Protein AF-0000000068851730 (afdb_homodimer)

Organism: Emiliania huxleyi (strain CCMP1516) (NCBI:txid280463)

Nearest PDB structures (foldseek):
  5zle-assembly1_A  TM=8.260E-01  e=6.504E-06  Homo sapiens
  4o79-assembly1_A  TM=7.951E-01  e=2.850E-05  Arabidopsis thaliana
  5zle-assembly1_A  TM=8.161E-01  e=7.538E-06  Homo sapiens
  4o79-assembly1_A  TM=8.216E-01  e=3.170E-05  Arabidopsis thaliana

Structure (mmCIF, N/CA/C/O backbone):
data_AF-0000000068851730-model_v1
#
loop_
_entity.id
_entity.type
_entity.pdbx_description
1 polymer 'Cytochrome b561 domain-containing protein'
#
loop_
_atom_site.group_PDB
_atom_site.id
_atom_site.type_symbol
_atom_site.label_atom_id
_atom_site.label_alt_id
_atom_site.label_comp_id
_atom_site.label_asym_id
_atom_site.label_entity_id
_atom_site.label_seq_id
_atom_site.pdbx_PDB_ins_code
_atom_site.Cartn_x
_atom_site.Cartn_y
_atom_site.Cartn_z
_atom_site.occupancy
_atom_site.B_iso_or_equiv
_atom_site.auth_seq_id
_atom_site.auth_comp_id
_atom_site.auth_asym_id
_atom_site.auth_atom_id
_atom_site.pdbx_PDB_model_num
ATOM 1 N N . MET A 1 1 ? -56.844 108.812 31.797 1 24.2 1 MET A N 1
ATOM 2 C CA . MET A 1 1 ? -55.438 108.562 31.516 1 24.2 1 MET A CA 1
ATOM 3 C C . MET A 1 1 ? -55.156 107.062 31.406 1 24.2 1 MET A C 1
ATOM 5 O O . MET A 1 1 ? -55.219 106.375 32.406 1 24.2 1 MET A O 1
ATOM 9 N N . LEU A 1 2 ? -55.375 106.375 30.266 1 23.91 2 LEU A N 1
ATOM 10 C CA . LEU A 1 2 ? -55.75 105.125 29.641 1 23.91 2 LEU A CA 1
ATOM 11 C C . LEU A 1 2 ? -54.562 104.188 29.562 1 23.91 2 LEU A C 1
ATOM 13 O O . LEU A 1 2 ? -54.562 103.188 28.812 1 23.91 2 LEU A O 1
ATOM 17 N N . GLN A 1 3 ? -53.75 104 30.547 1 25.33 3 GLN A N 1
ATOM 18 C CA . GLN A 1 3 ? -52.375 103.562 30.344 1 25.33 3 GLN A CA 1
ATOM 19 C C . GLN A 1 3 ? -52.375 102.062 29.938 1 25.33 3 GLN A C 1
ATOM 21 O O . GLN A 1 3 ? -52.906 101.188 30.641 1 25.33 3 GLN A O 1
ATOM 26 N N . ASP A 1 4 ? -52.062 101.688 28.641 1 25.53 4 ASP A N 1
ATOM 27 C CA . ASP A 1 4 ? -52.25 100.562 27.703 1 25.53 4 ASP A CA 1
ATOM 28 C C . ASP A 1 4 ? -51.281 99.438 27.984 1 25.53 4 ASP A C 1
ATOM 30 O O . ASP A 1 4 ? -50.062 99.625 27.859 1 25.53 4 ASP A O 1
ATOM 34 N N . SER A 1 5 ? -51.344 98.688 29.094 1 30.69 5 SER A N 1
ATOM 35 C CA . SER A 1 5 ? -50.438 97.688 29.641 1 30.69 5 SER A CA 1
ATOM 36 C C . SER A 1 5 ? -50.25 96.5 28.672 1 30.69 5 SER A C 1
ATOM 38 O O . SER A 1 5 ? -51.156 95.75 28.469 1 30.69 5 SER A O 1
ATOM 40 N N . SER A 1 6 ? -49.406 96.625 27.578 1 27.41 6 SER A N 1
ATOM 41 C CA . SER A 1 6 ? -49.219 95.875 26.359 1 27.41 6 SER A CA 1
ATOM 42 C C . SER A 1 6 ? -48.75 94.5 26.656 1 27.41 6 SER A C 1
ATOM 44 O O . SER A 1 6 ? -47.906 94.25 27.531 1 27.41 6 SER A O 1
ATOM 46 N N . PRO A 1 7 ? -49.406 93.25 26.297 1 28.64 7 PRO A N 1
ATOM 47 C CA . PRO A 1 7 ? -49.469 91.812 26.453 1 28.64 7 PRO A CA 1
ATOM 48 C C . PRO A 1 7 ? -48.25 91.125 25.875 1 28.64 7 PRO A C 1
ATOM 50 O O . PRO A 1 7 ? -48.219 89.875 25.812 1 28.64 7 PRO A O 1
ATOM 53 N N . SER A 1 8 ? -47.125 91.75 25.516 1 24.77 8 SER A N 1
ATOM 54 C CA . SER A 1 8 ? -46.312 91.312 24.375 1 24.77 8 SER A CA 1
ATOM 55 C C . SER A 1 8 ? -45.594 90 24.672 1 24.77 8 SER A C 1
ATOM 57 O O . SER A 1 8 ? -44.938 89.438 23.797 1 24.77 8 SER A O 1
ATOM 59 N N . ALA A 1 9 ? -45.312 89.625 25.922 1 24.48 9 ALA A N 1
ATOM 60 C CA . ALA A 1 9 ? -44.031 88.938 26.156 1 24.48 9 ALA A CA 1
ATOM 61 C C . ALA A 1 9 ? -44.062 87.5 25.688 1 24.48 9 ALA A C 1
ATOM 63 O O . ALA A 1 9 ? -43.094 86.75 25.875 1 24.48 9 ALA A O 1
ATOM 64 N N . GLN A 1 10 ? -45.188 86.812 25.484 1 23.44 10 GLN A N 1
ATOM 65 C CA . GLN A 1 10 ? -45.25 85.375 25.594 1 23.44 10 GLN A CA 1
ATOM 66 C C . GLN A 1 10 ? -44.531 84.688 24.438 1 23.44 1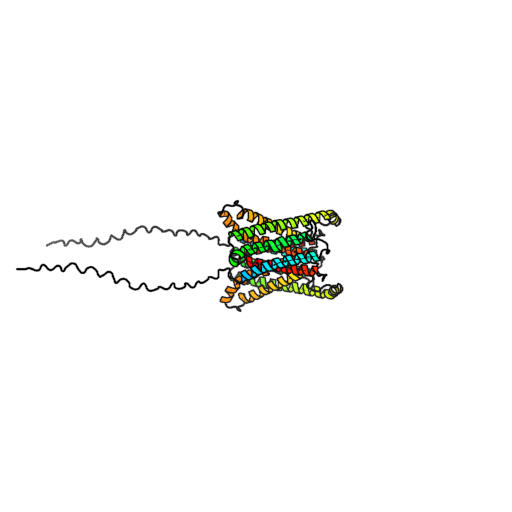0 GLN A C 1
ATOM 68 O O . GLN A 1 10 ? -44.5 83.5 24.344 1 23.44 10 GLN A O 1
ATOM 73 N N . ARG A 1 11 ? -44.312 85.375 23.328 1 21.59 11 ARG A N 1
ATOM 74 C CA . ARG A 1 11 ? -44.375 84.688 22.062 1 21.59 11 ARG A CA 1
ATOM 75 C C . ARG A 1 11 ? -43.25 83.625 21.969 1 21.59 11 ARG A C 1
ATOM 77 O O . ARG A 1 11 ? -43.438 82.562 21.391 1 21.59 11 ARG A O 1
ATOM 84 N N . ASN A 1 12 ? -42 84 22.172 1 22.12 12 ASN A N 1
ATOM 85 C CA . ASN A 1 12 ? -41.062 83.688 21.109 1 22.12 12 ASN A CA 1
ATOM 86 C C . ASN A 1 12 ? -40.531 82.25 21.266 1 22.12 12 ASN A C 1
ATOM 88 O O . ASN A 1 12 ? -39.531 81.875 20.625 1 22.12 12 ASN A O 1
ATOM 92 N N . LEU A 1 13 ? -40.75 81.562 22.391 1 25.25 13 LEU A N 1
ATOM 93 C CA . LEU A 1 13 ? -39.781 80.5 22.703 1 25.25 13 LEU A CA 1
ATOM 94 C C . LEU A 1 13 ? -39.875 79.375 21.672 1 25.25 13 LEU A C 1
ATOM 96 O O . LEU A 1 13 ? -39.281 78.312 21.875 1 25.25 13 LEU A O 1
ATOM 100 N N . MET A 1 14 ? -40.844 79.375 20.75 1 22.77 14 MET A N 1
ATOM 101 C CA . MET A 1 14 ? -41.188 78.188 20.031 1 22.77 14 MET A CA 1
ATOM 102 C C . MET A 1 14 ? -39.969 77.625 19.312 1 22.77 14 MET A C 1
ATOM 104 O O . MET A 1 14 ? -39.938 76.438 19 1 22.77 14 MET A O 1
ATOM 108 N N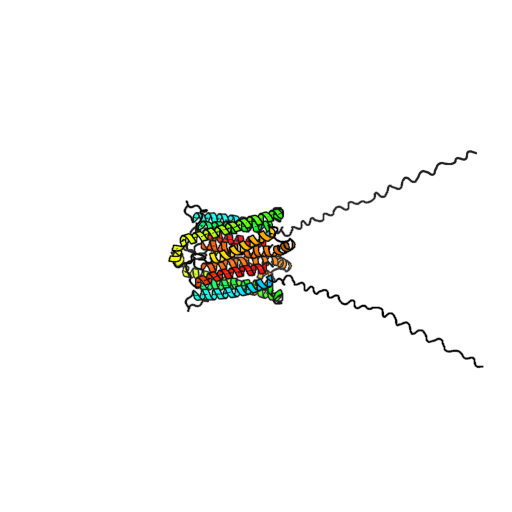 . ALA A 1 15 ? -39.25 78.438 18.547 1 22.91 15 ALA A N 1
ATOM 109 C CA . ALA A 1 15 ? -38.906 78 17.188 1 22.91 15 ALA A CA 1
ATOM 110 C C . ALA A 1 15 ? -37.719 77.062 17.219 1 22.91 15 ALA A C 1
ATOM 112 O O . ALA A 1 15 ? -37.375 76.438 16.203 1 22.91 15 ALA A O 1
ATOM 113 N N . GLU A 1 16 ? -36.906 77.062 18.25 1 23.23 16 GLU A N 1
ATOM 114 C CA . GLU A 1 16 ? -35.531 76.75 17.828 1 23.23 16 GLU A CA 1
ATOM 115 C C . GLU A 1 16 ? -35.375 75.312 17.406 1 23.23 16 GLU A C 1
ATOM 117 O O . GLU A 1 16 ? -34.281 74.812 17.203 1 23.23 16 GLU A O 1
ATOM 122 N N . ASP A 1 17 ? -36.375 74.438 17.578 1 24.47 17 ASP A N 1
ATOM 123 C CA . ASP A 1 17 ? -36.031 73 17.609 1 24.47 17 ASP A CA 1
ATOM 124 C C . ASP A 1 17 ? -35.531 72.562 16.25 1 24.47 17 ASP A C 1
ATOM 126 O O . ASP A 1 17 ? -35.312 71.312 16.062 1 24.47 17 ASP A O 1
ATOM 130 N N . SER A 1 18 ? -35.719 73.375 15.258 1 24.03 18 SER A N 1
ATOM 131 C CA . SER A 1 18 ? -35.75 72.688 13.945 1 24.03 18 SER A CA 1
ATOM 132 C C . SER A 1 18 ? -34.438 72.062 13.602 1 24.03 18 SER A C 1
ATOM 134 O O . SER A 1 18 ? -34.406 71.125 12.789 1 24.03 18 SER A O 1
ATOM 136 N N . SER A 1 19 ? -33.344 72.812 13.805 1 24.3 19 SER A N 1
ATOM 137 C CA . SER A 1 19 ? -32.375 72.688 12.727 1 24.3 19 SER A CA 1
ATOM 138 C C . SER A 1 19 ? -31.641 71.375 12.734 1 24.3 19 SER A C 1
ATOM 140 O O . SER A 1 19 ? -30.75 71.125 11.914 1 24.3 19 SER A O 1
ATOM 142 N N . ASP A 1 20 ? -31.547 70.688 13.836 1 22.98 20 ASP A N 1
ATOM 143 C CA . ASP A 1 20 ? -30.469 69.75 13.898 1 22.98 20 ASP A CA 1
ATOM 144 C C . ASP A 1 20 ? -30.688 68.562 12.898 1 22.98 20 ASP A C 1
ATOM 146 O O . ASP A 1 20 ? -30.609 67.438 13.258 1 22.98 20 ASP A O 1
ATOM 150 N N . ASP A 1 21 ? -31.562 68.75 11.93 1 25.14 21 ASP A N 1
ATOM 151 C CA . ASP A 1 21 ? -31.797 67.625 11.008 1 25.14 21 ASP A CA 1
ATOM 152 C C . ASP A 1 21 ? -30.516 67.25 10.266 1 25.14 21 ASP A C 1
ATOM 154 O O . ASP A 1 21 ? -30.562 66.562 9.258 1 25.14 21 ASP A O 1
ATOM 158 N N . VAL A 1 22 ? -29.516 68.125 10.391 1 24.42 22 VAL A N 1
ATOM 159 C CA . VAL A 1 22 ? -28.609 68 9.25 1 24.42 22 VAL A CA 1
ATOM 160 C C . VAL A 1 22 ? -28.328 66.5 8.945 1 24.42 22 VAL A C 1
ATOM 162 O O . VAL A 1 22 ? -28.625 65.625 9.766 1 24.42 22 VAL A O 1
ATOM 165 N N . GLU A 1 23 ? -26.969 66.188 8.641 1 22.47 23 GLU A N 1
ATOM 166 C CA . GLU A 1 23 ? -26.25 65.438 7.613 1 22.47 23 GLU A CA 1
ATOM 167 C C . GLU A 1 23 ? -26.156 63.969 7.969 1 22.47 23 GLU A C 1
ATOM 169 O O . GLU A 1 23 ? -25.359 63.562 8.82 1 22.47 23 GLU A O 1
ATOM 174 N N . ARG A 1 24 ? -27.156 63.25 8.438 1 27.05 24 ARG A N 1
ATOM 175 C CA . ARG A 1 24 ? -27.047 61.812 8.492 1 27.05 24 ARG A CA 1
ATOM 176 C C . ARG A 1 24 ? -26.594 61.25 7.148 1 27.05 24 ARG A C 1
ATOM 178 O O . ARG A 1 24 ? -27.406 61.094 6.23 1 27.05 24 ARG A O 1
ATOM 185 N N . THR A 1 25 ? -25.578 61.844 6.461 1 24.47 25 THR A N 1
ATOM 186 C CA . THR A 1 25 ? -25.047 61.281 5.23 1 24.47 25 THR A CA 1
ATOM 187 C C . THR A 1 25 ? -24.906 59.75 5.355 1 24.47 25 THR A C 1
ATOM 189 O O . THR A 1 25 ? -24.688 59.219 6.449 1 24.47 25 THR A O 1
ATOM 192 N N . SER A 1 26 ? -25.422 58.969 4.254 1 26.25 26 SER A N 1
ATOM 193 C CA . SER A 1 26 ? -25.484 57.562 3.826 1 26.25 26 SER A CA 1
ATOM 194 C C . SER A 1 26 ? -24.125 56.875 3.965 1 26.25 26 SER A C 1
ATOM 196 O O . SER A 1 26 ? -23.203 57.188 3.219 1 26.25 26 SER A O 1
ATOM 198 N N . LEU A 1 27 ? -23.406 56.875 5.043 1 26.89 27 LEU A N 1
ATOM 199 C CA . LEU A 1 27 ? -22.297 55.938 5.055 1 26.89 27 LEU A CA 1
ATOM 200 C C . LEU A 1 27 ? -22.703 54.594 4.426 1 26.89 27 LEU A C 1
ATOM 202 O O . LEU A 1 27 ? -23.531 53.875 4.977 1 26.89 27 LEU A O 1
ATOM 206 N N . THR A 1 28 ? -22.922 54.531 3.098 1 27.3 28 THR A N 1
ATOM 207 C CA . THR A 1 28 ? -23.031 53.312 2.307 1 27.3 28 THR A CA 1
ATOM 208 C C . THR A 1 28 ? -22.156 52.188 2.889 1 27.3 28 THR A C 1
ATOM 210 O O . THR A 1 28 ? -21.062 52.469 3.371 1 27.3 28 THR A O 1
ATOM 213 N N . ALA A 1 29 ? -22.781 51.094 3.436 1 31.94 29 ALA A N 1
ATOM 214 C CA . ALA A 1 29 ? -22.219 49.781 3.791 1 31.94 29 ALA A CA 1
ATOM 215 C C . ALA A 1 29 ? -21.078 49.406 2.848 1 31.94 29 ALA A C 1
ATOM 217 O O . ALA A 1 29 ? -21.312 49.188 1.659 1 31.94 29 ALA A O 1
ATOM 218 N N . GLY A 1 30 ? -20.016 50.125 2.85 1 31.2 30 GLY A N 1
ATOM 219 C CA . GLY A 1 30 ? -18.922 49.562 2.09 1 31.2 30 GLY A CA 1
ATOM 220 C C . GLY A 1 30 ? -18.938 48.031 2.076 1 31.2 30 GLY A C 1
ATOM 221 O O . GLY A 1 30 ? -19.109 47.406 3.119 1 31.2 30 GLY A O 1
ATOM 222 N N . LYS A 1 31 ? -19.422 47.438 0.962 1 33.69 31 LYS A N 1
ATOM 223 C CA . LYS A 1 31 ? -19.297 46 0.652 1 33.69 31 LYS A CA 1
ATOM 224 C C . LYS A 1 31 ? -18 45.438 1.198 1 33.69 31 LYS A C 1
ATOM 226 O O . LYS A 1 31 ? -16.906 45.844 0.79 1 33.69 31 LYS A O 1
ATOM 231 N N . ILE A 1 32 ? -17.891 45.312 2.48 1 33.34 32 ILE A N 1
ATOM 232 C CA . ILE A 1 32 ? -16.781 44.406 2.758 1 33.34 32 ILE A CA 1
ATOM 233 C C . ILE A 1 32 ? -16.688 43.344 1.66 1 33.34 32 ILE A C 1
ATOM 235 O O . ILE A 1 32 ? -17.688 42.719 1.342 1 33.34 32 ILE A O 1
ATOM 239 N N . PRO A 1 33 ? -15.883 43.656 0.649 1 32.66 33 PRO A N 1
ATOM 240 C CA . PRO A 1 33 ? -15.836 42.531 -0.291 1 32.66 33 PRO A CA 1
ATOM 241 C C . PRO A 1 33 ? -16.016 41.188 0.395 1 32.66 33 PRO A C 1
ATOM 243 O O . PRO A 1 33 ? -15.562 41 1.526 1 32.66 33 PRO A O 1
ATOM 246 N N . ASP A 1 34 ? -17.203 40.656 0.419 1 34.28 34 ASP A N 1
ATOM 247 C CA . ASP A 1 34 ? -17.312 39.219 0.724 1 34.28 34 ASP A CA 1
ATOM 248 C C . ASP A 1 34 ? -16.078 38.469 0.263 1 34.28 34 ASP A C 1
ATOM 250 O O . ASP A 1 34 ? -15.875 38.281 -0.937 1 34.28 34 ASP A O 1
ATOM 254 N N . VAL A 1 35 ? -14.938 38.938 0.699 1 32.09 35 VAL A N 1
ATOM 255 C CA . VAL A 1 35 ? -13.922 37.906 0.447 1 32.09 35 VAL A CA 1
ATOM 256 C C . VAL A 1 35 ? -14.508 36.531 0.678 1 32.09 35 VAL A C 1
ATOM 258 O O . VAL A 1 35 ? -14.695 36.125 1.822 1 32.09 35 VAL A O 1
ATOM 261 N N . ALA A 1 36 ? -15.602 36.219 0.077 1 36.12 36 ALA A N 1
ATOM 262 C CA . ALA A 1 36 ? -15.836 34.781 0.002 1 36.12 36 ALA A CA 1
ATOM 263 C C . ALA A 1 36 ? -14.531 34 0.158 1 36.12 36 ALA A C 1
ATOM 265 O O . ALA A 1 36 ? -13.719 33.938 -0.765 1 36.12 36 ALA A O 1
ATOM 266 N N . SER A 1 37 ? -13.82 34.156 1.261 1 34.94 37 SER A N 1
ATOM 267 C CA . SER A 1 37 ? -12.719 33.281 1.607 1 34.94 37 SER A CA 1
ATOM 268 C C . SER A 1 37 ? -12.953 31.875 1.05 1 34.94 37 SER A C 1
ATOM 270 O O . SER A 1 37 ? -13.938 31.219 1.388 1 34.94 37 SER A O 1
ATOM 272 N N . ALA A 1 38 ? -12.898 31.703 -0.159 1 39.56 38 ALA A N 1
ATOM 273 C CA . ALA A 1 38 ? -12.844 30.297 -0.588 1 39.56 38 ALA A CA 1
ATOM 274 C C . ALA A 1 38 ? -12.266 29.406 0.51 1 39.56 38 ALA A C 1
ATOM 276 O O . ALA A 1 38 ? -11.094 29.547 0.879 1 39.56 38 ALA A O 1
ATOM 277 N N . GLY A 1 39 ? -12.977 29.172 1.441 1 41.38 39 GLY A N 1
ATOM 278 C CA . GLY A 1 39 ? -12.531 28.312 2.533 1 41.38 39 GLY A CA 1
ATOM 279 C C . GLY A 1 39 ? -11.555 27.25 2.096 1 41.38 39 GLY A C 1
ATOM 280 O O . GLY A 1 39 ? -11.414 26.969 0.901 1 41.38 39 GLY A O 1
ATOM 281 N N . PRO A 1 40 ? -10.555 26.922 2.924 1 44.16 40 PRO A N 1
ATOM 282 C CA . PRO A 1 40 ? -9.461 26 2.586 1 44.16 40 PRO A CA 1
ATOM 283 C C . PRO A 1 40 ? -9.938 24.828 1.743 1 44.16 40 PRO A C 1
ATOM 285 O O . PRO A 1 40 ? -9.133 24.219 1.027 1 44.16 40 PRO A O 1
ATOM 288 N N . PHE A 1 41 ? -11.273 24.406 1.883 1 48 41 PHE A N 1
ATOM 289 C CA . PHE A 1 41 ? -11.773 23.203 1.23 1 48 41 PHE A CA 1
ATOM 290 C C . PHE A 1 41 ? -12.109 23.484 -0.231 1 48 41 PHE A C 1
ATOM 292 O O . PHE A 1 41 ? -12.547 22.594 -0.955 1 48 41 PHE A O 1
ATOM 299 N N . LYS A 1 42 ? -12.086 24.781 -0.637 1 54.91 42 LYS A N 1
ATOM 300 C CA . LYS A 1 42 ? -12.375 25.156 -2.02 1 54.91 42 LYS A CA 1
ATOM 301 C C . LYS A 1 42 ? -11.211 24.781 -2.936 1 54.91 42 LYS A C 1
ATOM 303 O O . LYS A 1 42 ? -11.117 25.297 -4.059 1 54.91 42 LYS A O 1
ATOM 308 N N . ARG A 1 43 ? -10.414 23.844 -2.488 1 68.06 43 ARG A N 1
ATOM 309 C CA . ARG A 1 43 ? -9.25 23.578 -3.328 1 68.06 43 ARG A CA 1
ATOM 310 C C . ARG A 1 43 ? -9.531 22.484 -4.344 1 68.06 43 ARG A C 1
ATOM 312 O O . ARG A 1 43 ? -10.125 21.453 -4.004 1 68.06 43 ARG A O 1
ATOM 319 N N . PRO A 1 44 ? -9.602 22.812 -5.582 1 82.25 44 PRO A N 1
ATOM 320 C CA . PRO A 1 44 ? -9.781 21.844 -6.672 1 82.25 44 PRO A CA 1
ATOM 321 C C . PRO A 1 44 ? -9.203 20.469 -6.348 1 82.25 44 PRO A C 1
ATOM 323 O O . PRO A 1 44 ? -9.75 19.453 -6.773 1 82.25 44 PRO A O 1
ATOM 326 N N . GLY A 1 45 ? -8.32 20.406 -5.445 1 84 45 GLY A N 1
ATOM 327 C CA . GLY A 1 45 ? -7.703 19.156 -5.074 1 84 45 GLY A CA 1
ATOM 328 C C . GLY A 1 45 ? -8.602 18.266 -4.227 1 84 45 GLY A C 1
ATOM 329 O O . GLY A 1 45 ? -8.633 17.047 -4.395 1 84 45 GLY A O 1
ATOM 330 N N . VAL A 1 46 ? -9.336 18.922 -3.377 1 89.06 46 VAL A N 1
ATOM 331 C CA . VAL A 1 46 ? -10.242 18.172 -2.508 1 89.06 46 VAL A CA 1
ATOM 332 C C . VAL A 1 46 ? -11.383 17.578 -3.33 1 89.06 46 VAL A C 1
ATOM 334 O O . VAL A 1 46 ? -11.742 16.406 -3.168 1 89.06 46 VAL A O 1
ATOM 337 N N . LEU A 1 47 ? -11.977 18.375 -4.211 1 93.25 47 LEU A N 1
ATOM 338 C CA . LEU A 1 47 ? -13.07 17.922 -5.055 1 93.25 47 LEU A CA 1
ATOM 339 C C . LEU A 1 47 ? -12.625 16.75 -5.941 1 93.25 47 LEU A C 1
ATOM 341 O O . LEU A 1 47 ? -13.312 15.734 -6.027 1 93.25 47 LEU A O 1
ATOM 345 N N . ILE A 1 48 ? -11.469 16.875 -6.551 1 93.62 48 ILE A N 1
ATOM 346 C CA . ILE A 1 48 ? -10.953 15.852 -7.469 1 93.62 48 ILE A CA 1
ATOM 347 C C . ILE A 1 48 ? -10.672 14.562 -6.703 1 93.62 48 ILE A C 1
ATOM 349 O O . ILE A 1 48 ? -11.062 13.477 -7.141 1 93.62 48 ILE A O 1
ATOM 353 N N . SER A 1 49 ? -10 14.672 -5.59 1 95.06 49 SER A N 1
ATOM 354 C CA . SER A 1 49 ? -9.664 13.477 -4.82 1 95.06 49 SER A CA 1
ATOM 355 C C . SER A 1 49 ? -10.914 12.844 -4.215 1 95.06 49 SER A C 1
ATOM 357 O O . SER A 1 49 ? -11.016 11.617 -4.141 1 95.06 49 SER A O 1
ATOM 359 N N . ALA A 1 50 ? -11.852 13.664 -3.791 1 97.06 50 ALA A N 1
ATOM 360 C CA . ALA A 1 50 ? -13.094 13.133 -3.232 1 97.06 50 ALA A CA 1
ATOM 361 C C . ALA A 1 50 ? -13.906 12.406 -4.301 1 97.06 50 ALA A C 1
ATOM 363 O O . ALA A 1 50 ? -14.305 11.25 -4.109 1 97.06 50 ALA A O 1
ATOM 364 N N . VAL A 1 51 ? -14.148 13.039 -5.414 1 97.62 51 VAL A N 1
ATOM 365 C CA . VAL A 1 51 ? -14.898 12.438 -6.512 1 97.62 51 VAL A CA 1
ATOM 366 C C . VAL A 1 51 ? -14.156 11.211 -7.043 1 97.62 51 VAL A C 1
ATOM 368 O O . VAL A 1 51 ? -14.758 10.156 -7.254 1 97.62 51 VAL A O 1
ATOM 371 N N . GLY A 1 52 ? -12.867 11.375 -7.227 1 98.12 52 GLY A N 1
ATOM 372 C CA . GLY A 1 52 ? -12.055 10.266 -7.699 1 98.12 52 GLY A CA 1
ATOM 373 C C . GLY A 1 52 ? -12.125 9.055 -6.793 1 98.12 52 GLY A C 1
ATOM 374 O O . GLY A 1 52 ? -12.18 7.918 -7.273 1 98.12 52 GLY A O 1
ATOM 375 N N . THR A 1 53 ? -12.055 9.289 -5.488 1 98.19 53 THR A N 1
ATOM 376 C CA . THR A 1 53 ? -12.156 8.203 -4.527 1 98.19 53 THR A CA 1
ATOM 377 C C . THR A 1 53 ? -13.477 7.453 -4.684 1 98.19 53 THR A C 1
ATOM 379 O O . THR A 1 53 ? -13.5 6.223 -4.715 1 98.19 53 THR A O 1
ATOM 382 N N . HIS A 1 54 ? -14.602 8.148 -4.836 1 98.69 54 HIS A N 1
ATOM 383 C CA . HIS A 1 54 ? -15.906 7.512 -4.977 1 98.69 54 HIS A CA 1
ATOM 384 C C . HIS A 1 54 ? -16 6.75 -6.293 1 98.69 54 HIS A C 1
ATOM 386 O O . HIS A 1 54 ? -16.469 5.609 -6.32 1 98.69 54 HIS A O 1
ATOM 392 N N . VAL A 1 55 ? -15.508 7.34 -7.336 1 98.81 55 VAL A N 1
ATOM 393 C CA . VAL A 1 55 ? -15.562 6.715 -8.656 1 98.81 55 VAL A CA 1
ATOM 394 C C . VAL A 1 55 ? -14.688 5.465 -8.664 1 98.81 55 VAL A C 1
ATOM 396 O O . VAL A 1 55 ? -15.117 4.402 -9.133 1 98.81 55 VAL A O 1
ATOM 399 N N . ALA A 1 56 ? -13.516 5.551 -8.141 1 98.81 56 ALA A N 1
ATOM 400 C CA . ALA A 1 56 ? -12.586 4.422 -8.117 1 98.81 56 ALA A CA 1
ATOM 401 C C . ALA A 1 56 ? -13.125 3.293 -7.242 1 98.81 56 ALA A C 1
ATOM 403 O O . ALA A 1 56 ? -12.961 2.115 -7.562 1 98.81 56 ALA A O 1
ATOM 404 N N . ALA A 1 57 ? -13.75 3.641 -6.113 1 98.88 57 ALA A N 1
ATOM 405 C CA . ALA A 1 57 ? -14.312 2.627 -5.223 1 98.88 57 ALA A CA 1
ATOM 406 C C . ALA A 1 57 ? -15.422 1.839 -5.914 1 98.88 57 ALA A C 1
ATOM 408 O O . ALA A 1 57 ? -15.453 0.608 -5.836 1 98.88 57 ALA A O 1
ATOM 409 N N . VAL A 1 58 ? -16.281 2.531 -6.637 1 98.88 58 VAL A N 1
ATOM 410 C CA . VAL A 1 58 ? -17.375 1.879 -7.352 1 98.88 58 VAL A CA 1
ATOM 411 C C . VAL A 1 58 ? -16.812 1.032 -8.492 1 98.88 58 VAL A C 1
ATOM 413 O O . VAL A 1 58 ? -17.234 -0.11 -8.688 1 98.88 58 VAL A O 1
ATOM 416 N N . ALA A 1 59 ? -15.891 1.585 -9.188 1 98.81 59 ALA A N 1
ATOM 417 C CA . ALA A 1 59 ? -15.273 0.868 -10.305 1 98.81 59 ALA A CA 1
ATOM 418 C C . ALA A 1 59 ? -14.594 -0.41 -9.82 1 98.81 59 ALA A C 1
ATOM 420 O O . ALA A 1 59 ? -14.719 -1.464 -10.445 1 98.81 59 ALA A O 1
ATOM 421 N N . LEU A 1 60 ? -13.859 -0.32 -8.703 1 98.81 60 LEU A N 1
ATOM 422 C CA . LEU A 1 60 ? -13.148 -1.48 -8.172 1 98.81 60 LEU A CA 1
ATOM 423 C C . LEU A 1 60 ? -14.133 -2.58 -7.781 1 98.81 60 LEU A C 1
ATOM 425 O O . LEU A 1 60 ? -13.914 -3.754 -8.094 1 98.81 60 LEU A O 1
ATOM 429 N N . LEU A 1 61 ? -15.18 -2.227 -7.105 1 98.75 61 LEU A N 1
ATOM 430 C CA . LEU A 1 61 ? -16.172 -3.205 -6.688 1 98.75 61 LEU A CA 1
ATOM 431 C C . LEU A 1 61 ? -16.812 -3.887 -7.895 1 98.75 61 LEU A C 1
ATOM 433 O O . LEU A 1 61 ? -16.953 -5.113 -7.918 1 98.75 61 LEU A O 1
ATOM 437 N N . ALA A 1 62 ? -17.172 -3.105 -8.914 1 98.38 62 ALA A N 1
ATOM 438 C CA . ALA A 1 62 ? -17.766 -3.643 -10.133 1 98.38 62 ALA A CA 1
ATOM 439 C C . ALA A 1 62 ? -16.797 -4.559 -10.867 1 98.38 62 ALA A C 1
ATOM 441 O O . ALA A 1 62 ? -17.172 -5.629 -11.344 1 98.38 62 ALA A O 1
ATOM 442 N N . MET A 1 63 ? -15.562 -4.133 -10.938 1 97.62 63 MET A N 1
ATOM 443 C CA . MET A 1 63 ? -14.539 -4.918 -11.625 1 97.62 63 MET A CA 1
ATOM 444 C C . MET A 1 63 ? -14.32 -6.254 -10.922 1 97.62 63 MET A C 1
ATOM 446 O O . MET A 1 63 ? -14.227 -7.297 -11.578 1 97.62 63 MET A O 1
ATOM 450 N N . MET A 1 64 ? -14.227 -6.23 -9.641 1 97.56 64 MET A N 1
ATOM 451 C CA . MET A 1 64 ? -13.992 -7.461 -8.898 1 97.56 64 MET A CA 1
ATOM 452 C C . MET A 1 64 ? -15.195 -8.383 -8.969 1 97.56 64 MET A C 1
ATOM 454 O O . MET A 1 64 ? -15.047 -9.609 -9.062 1 97.56 64 MET A O 1
ATOM 458 N N . TRP A 1 65 ? -16.438 -7.793 -8.93 1 96.62 65 TRP A N 1
ATOM 459 C CA . TRP A 1 65 ? -17.625 -8.609 -9.141 1 96.62 65 TRP A CA 1
ATOM 460 C C . TRP A 1 65 ? -17.562 -9.312 -10.492 1 96.62 65 TRP A C 1
ATOM 462 O O . TRP A 1 65 ? -17.766 -10.523 -10.57 1 96.62 65 TRP A O 1
ATOM 472 N N . HIS A 1 66 ? -17.234 -8.578 -11.492 1 94.75 66 HIS A N 1
ATOM 473 C CA . HIS A 1 66 ? -17.219 -9.102 -12.852 1 94.75 66 HIS A CA 1
ATOM 474 C C . HIS A 1 66 ? -16.109 -10.148 -13.031 1 94.75 66 HIS A C 1
ATOM 476 O O . HIS A 1 66 ? -16.359 -11.227 -13.562 1 94.75 66 HIS A O 1
ATOM 482 N N . THR A 1 67 ? -14.93 -9.852 -12.57 1 92.88 67 THR A N 1
ATOM 483 C CA . THR A 1 67 ? -13.781 -10.727 -12.773 1 92.88 67 THR A CA 1
ATOM 484 C C . THR A 1 67 ? -13.938 -12.016 -11.977 1 92.88 67 THR A C 1
ATOM 486 O O . THR A 1 67 ? -13.633 -13.102 -12.484 1 92.88 67 THR A O 1
ATOM 489 N N . LEU A 1 68 ? -14.445 -11.93 -10.758 1 93.62 68 LEU A N 1
ATOM 490 C CA . LEU A 1 68 ? -14.648 -13.109 -9.938 1 93.62 68 LEU A CA 1
ATOM 491 C C . LEU A 1 68 ? -15.75 -14 -10.516 1 93.62 68 LEU A C 1
ATOM 493 O O . LEU A 1 68 ? -15.617 -15.227 -10.531 1 93.62 68 LEU A O 1
ATOM 497 N N . LYS A 1 69 ? -16.812 -13.406 -11.062 1 91.38 69 LYS A N 1
ATOM 498 C CA . LYS A 1 69 ? -17.891 -14.164 -11.695 1 91.38 69 LYS A CA 1
ATOM 499 C C . LYS A 1 69 ? -17.391 -14.867 -12.961 1 91.38 69 LYS A C 1
ATOM 501 O O . LYS A 1 69 ? -17.766 -16 -13.234 1 91.38 69 LYS A O 1
ATOM 506 N N . LYS A 1 70 ? -16.609 -14.18 -13.656 1 86.69 70 LYS A N 1
ATOM 507 C CA . LYS A 1 70 ? -16.078 -14.742 -14.891 1 86.69 70 LYS A CA 1
ATOM 508 C C . LYS A 1 70 ? -15.172 -15.93 -14.609 1 86.69 70 LYS A C 1
ATOM 510 O O . LYS A 1 70 ? -15.078 -16.859 -15.422 1 86.69 70 LYS A O 1
ATOM 515 N N . ALA A 1 71 ? -14.5 -15.883 -13.469 1 82.44 71 ALA A N 1
ATOM 516 C CA . ALA A 1 71 ? -13.578 -16.953 -13.109 1 82.44 71 ALA A CA 1
ATOM 517 C C . ALA A 1 71 ? -14.336 -18.188 -12.609 1 82.44 71 ALA A C 1
ATOM 519 O O . ALA A 1 71 ? -13.773 -19.281 -12.531 1 82.44 71 ALA A O 1
ATOM 520 N N . LEU A 1 72 ? -15.617 -17.938 -12.328 1 82.56 72 LEU A N 1
ATOM 521 C CA . LEU A 1 72 ? -16.469 -19.031 -11.859 1 82.56 72 LEU A CA 1
ATOM 522 C C . LEU A 1 72 ? -17.203 -19.672 -13.023 1 82.56 72 LEU A C 1
ATOM 524 O O . LEU A 1 72 ? -17.281 -19.109 -14.109 1 82.56 72 LEU A O 1
ATOM 528 N N . SER A 1 73 ? -17.656 -20.844 -12.781 1 80.94 73 SER A N 1
ATOM 529 C CA . SER A 1 73 ? -18.594 -21.438 -13.734 1 80.94 73 SER A CA 1
ATOM 530 C C . SER A 1 73 ? -19.875 -20.609 -13.852 1 80.94 73 SER A C 1
ATOM 532 O O . SER A 1 73 ? -20.281 -19.953 -12.883 1 80.94 73 SER A O 1
ATOM 534 N N . PRO A 1 74 ? -20.391 -20.531 -15.047 1 80.12 74 PRO A N 1
ATOM 535 C CA . PRO A 1 74 ? -21.547 -19.672 -15.312 1 80.12 74 PRO A CA 1
ATOM 536 C C . PRO A 1 74 ? -22.672 -19.875 -14.305 1 80.12 74 PRO A C 1
ATOM 538 O O . PRO A 1 74 ? -23.391 -18.922 -13.969 1 80.12 74 PRO A O 1
ATOM 541 N N . GLU A 1 75 ? -22.781 -20.969 -13.789 1 82.06 75 GLU A N 1
ATOM 542 C CA . GLU A 1 75 ? -23.906 -21.25 -12.906 1 82.06 75 GLU A CA 1
ATOM 543 C C . GLU A 1 75 ? -23.531 -21.062 -11.445 1 82.06 75 GLU A C 1
ATOM 545 O O . GLU A 1 75 ? -24.406 -21.031 -10.57 1 82.06 75 GLU A O 1
ATOM 550 N N . ALA A 1 76 ? -22.375 -20.875 -11.164 1 84.38 76 ALA A N 1
ATOM 551 C CA . ALA A 1 76 ? -21.938 -20.812 -9.773 1 84.38 76 ALA A CA 1
ATOM 552 C C . ALA A 1 76 ? -22.172 -19.422 -9.188 1 84.38 76 ALA A C 1
ATOM 554 O O . ALA A 1 76 ? -21.766 -18.406 -9.773 1 84.38 76 ALA A O 1
ATOM 555 N N . PRO A 1 77 ? -22.875 -19.406 -8.055 1 88.75 77 PRO A N 1
ATOM 556 C CA . PRO A 1 77 ? -23.078 -18.109 -7.406 1 88.75 77 PRO A CA 1
ATOM 557 C C . PRO A 1 77 ? -21.812 -17.578 -6.734 1 88.75 77 PRO A C 1
ATOM 559 O O . PRO A 1 77 ? -21.031 -18.359 -6.172 1 88.75 77 PRO A O 1
ATOM 562 N N . LEU A 1 78 ? -21.625 -16.281 -6.793 1 90.38 78 LEU A N 1
ATOM 563 C CA . LEU A 1 78 ? -20.453 -15.656 -6.191 1 90.38 78 LEU A CA 1
ATOM 564 C C . LEU A 1 78 ? -20.609 -15.555 -4.676 1 90.38 78 LEU A C 1
ATOM 566 O O . LEU A 1 78 ? -19.625 -15.633 -3.943 1 90.38 78 LEU A O 1
ATOM 570 N N . LEU A 1 79 ? -21.812 -15.508 -4.195 1 93.12 79 LEU A N 1
ATOM 571 C CA . LEU A 1 79 ? -22.062 -15.25 -2.783 1 93.12 79 LEU A CA 1
ATOM 572 C C . LEU A 1 79 ? -22.359 -16.547 -2.035 1 93.12 79 LEU A C 1
ATOM 574 O O . LEU A 1 79 ? -23.297 -16.594 -1.234 1 93.12 79 LEU A O 1
ATOM 578 N N . THR A 1 80 ? -21.562 -17.562 -2.324 1 94.06 80 THR A N 1
ATOM 579 C CA . THR A 1 80 ? -21.719 -18.844 -1.635 1 94.06 80 THR A CA 1
ATOM 580 C C . THR A 1 80 ? -20.75 -18.953 -0.466 1 94.06 80 THR A C 1
ATOM 582 O O . THR A 1 80 ? -19.547 -18.766 -0.639 1 94.06 80 THR A O 1
ATOM 585 N N . TRP A 1 81 ? -21.312 -19.297 0.688 1 95.88 81 TRP A N 1
ATOM 586 C CA . TRP A 1 81 ? -20.516 -19.453 1.904 1 95.88 81 TRP A CA 1
ATOM 587 C C . TRP A 1 81 ? -19.547 -20.609 1.775 1 95.88 81 TRP A C 1
ATOM 589 O O . TRP A 1 81 ? -19.859 -21.625 1.153 1 95.88 81 TRP A O 1
ATOM 599 N N . ARG A 1 82 ? -18.281 -20.375 2.293 1 96.19 82 ARG A N 1
ATOM 600 C CA . ARG A 1 82 ? -17.219 -21.375 2.314 1 96.19 82 ARG A CA 1
ATOM 601 C C . ARG A 1 82 ? -16.719 -21.688 0.906 1 96.19 82 ARG A C 1
ATOM 603 O O . ARG A 1 82 ? -16.453 -22.844 0.576 1 96.19 82 ARG A O 1
ATOM 610 N N . THR A 1 83 ? -16.734 -20.656 0.093 1 93.31 83 THR A N 1
ATOM 611 C CA . THR A 1 83 ? -16.109 -20.75 -1.218 1 93.31 83 THR A CA 1
ATOM 612 C C . THR A 1 83 ? -15.016 -19.703 -1.374 1 93.31 83 THR A C 1
ATOM 614 O O . THR A 1 83 ? -15.117 -18.594 -0.824 1 93.31 83 THR A O 1
ATOM 617 N N . PHE A 1 84 ? -14.055 -20.016 -2.15 1 92.69 84 PHE A N 1
ATOM 618 C CA . PHE A 1 84 ? -12.859 -19.188 -2.268 1 92.69 84 PHE A CA 1
ATOM 619 C C . PHE A 1 84 ? -13.219 -17.812 -2.826 1 92.69 84 PHE A C 1
ATOM 621 O O . PHE A 1 84 ? -12.75 -16.781 -2.318 1 92.69 84 PHE A O 1
ATOM 628 N N . PRO A 1 85 ? -14.094 -17.656 -3.824 1 94.12 85 PRO A N 1
ATOM 629 C CA . PRO A 1 85 ? -14.32 -16.344 -4.434 1 94.12 85 PRO A CA 1
ATOM 630 C C . PRO A 1 85 ? -15.047 -15.375 -3.5 1 94.12 85 PRO A C 1
ATOM 632 O O . PRO A 1 85 ? -14.992 -14.164 -3.699 1 94.12 85 PRO A O 1
ATOM 635 N N . LEU A 1 86 ? -15.727 -15.898 -2.52 1 96.69 86 LEU A N 1
ATOM 636 C CA . LEU A 1 86 ? -16.469 -15.031 -1.61 1 96.69 86 LEU A CA 1
ATOM 637 C C . LEU A 1 86 ? -15.531 -14.148 -0.804 1 96.69 86 LEU A C 1
ATOM 639 O O . LEU A 1 86 ? -15.812 -12.969 -0.587 1 96.69 86 LEU A O 1
ATOM 643 N N . HIS A 1 87 ? -14.383 -14.711 -0.401 1 98.06 87 HIS A N 1
ATOM 644 C CA . HIS A 1 87 ? -13.43 -13.977 0.431 1 98.06 87 HIS A CA 1
ATOM 645 C C . HIS A 1 87 ? -12.93 -12.727 -0.278 1 98.06 87 HIS A C 1
ATOM 647 O O . HIS A 1 87 ? -13.078 -11.609 0.231 1 98.06 87 HIS A O 1
ATOM 653 N N . PRO A 1 88 ? -12.375 -12.859 -1.499 1 97.75 88 PRO A N 1
ATOM 654 C CA . PRO A 1 88 ? -11.891 -11.633 -2.131 1 97.75 88 PRO A CA 1
ATOM 655 C C . PRO A 1 88 ? -13.008 -10.633 -2.416 1 97.75 88 PRO A C 1
ATOM 657 O O . PRO A 1 88 ? -12.781 -9.422 -2.393 1 97.75 88 PRO A O 1
ATOM 660 N N . PHE A 1 89 ? -14.211 -11.133 -2.684 1 98.31 89 PHE A N 1
ATOM 661 C CA . PHE A 1 89 ? -15.305 -10.203 -2.93 1 98.31 89 PHE A CA 1
ATOM 662 C C . PHE A 1 89 ? -15.664 -9.438 -1.658 1 98.31 89 PHE A C 1
ATOM 664 O O . PHE A 1 89 ? -15.812 -8.211 -1.683 1 98.31 89 PHE A O 1
ATOM 671 N N . LEU A 1 90 ? -15.781 -10.094 -0.537 1 98.69 90 LEU A N 1
ATOM 672 C CA . LEU A 1 90 ? -16.109 -9.453 0.731 1 98.69 90 LEU A CA 1
ATOM 673 C C . LEU A 1 90 ? -15.008 -8.484 1.148 1 98.69 90 LEU A C 1
ATOM 675 O O . LEU A 1 90 ? -15.289 -7.418 1.699 1 98.69 90 LEU A O 1
ATOM 679 N N . MET A 1 91 ? -13.75 -8.867 0.933 1 98.88 91 MET A N 1
ATOM 680 C CA . MET A 1 91 ? -12.648 -7.965 1.248 1 98.88 91 MET A CA 1
ATOM 681 C C . MET A 1 91 ? -12.719 -6.703 0.39 1 98.88 91 MET A C 1
ATOM 683 O O . MET A 1 91 ? -12.461 -5.602 0.875 1 98.88 91 MET A O 1
ATOM 687 N N . THR A 1 92 ? -13.086 -6.852 -0.879 1 98.81 92 THR A N 1
ATOM 688 C CA . THR A 1 92 ? -13.242 -5.691 -1.75 1 98.81 92 THR A CA 1
ATOM 689 C C . THR A 1 92 ? -14.391 -4.812 -1.283 1 98.81 92 THR A C 1
ATOM 691 O O . THR A 1 92 ? -14.281 -3.584 -1.276 1 98.81 92 THR A O 1
ATOM 694 N N . LEU A 1 93 ? -15.43 -5.441 -0.919 1 98.88 93 LEU A N 1
ATOM 695 C CA . LEU A 1 93 ? -16.578 -4.684 -0.417 1 98.88 93 LEU A CA 1
ATOM 696 C C . LEU A 1 93 ? -16.203 -3.906 0.84 1 98.88 93 LEU A C 1
ATOM 698 O O . LEU A 1 93 ? -16.516 -2.719 0.956 1 98.88 93 LEU A O 1
ATOM 702 N N . ALA A 1 94 ? -15.555 -4.555 1.726 1 98.88 94 ALA A N 1
ATOM 703 C CA . ALA A 1 94 ? -15.211 -3.961 3.016 1 98.88 94 ALA A CA 1
ATOM 704 C C . ALA A 1 94 ? -14.164 -2.857 2.852 1 98.88 94 ALA A C 1
ATOM 706 O O . ALA A 1 94 ? -14.383 -1.721 3.275 1 98.88 94 ALA A O 1
ATOM 707 N N . PHE A 1 95 ? -13.07 -3.17 2.121 1 98.81 95 PHE A N 1
ATOM 708 C CA . PHE A 1 95 ? -11.883 -2.322 2.191 1 98.81 95 PHE A CA 1
ATOM 709 C C . PHE A 1 95 ? -11.648 -1.616 0.863 1 98.81 95 PHE A C 1
ATOM 711 O O . PHE A 1 95 ? -10.836 -0.689 0.784 1 98.81 95 PHE A O 1
ATOM 718 N N . GLY A 1 96 ? -12.352 -2.031 -0.166 1 98.81 96 GLY A N 1
ATOM 719 C CA . GLY A 1 96 ? -12.266 -1.367 -1.457 1 98.81 96 GLY A CA 1
ATOM 720 C C . GLY A 1 96 ? -13.43 -0.428 -1.72 1 98.81 96 GLY A C 1
ATOM 721 O O . GLY A 1 96 ? -13.367 0.408 -2.623 1 98.81 96 GLY A O 1
ATOM 722 N N . PHE A 1 97 ? -14.484 -0.534 -0.913 1 98.88 97 PHE A N 1
ATOM 723 C CA . PHE A 1 97 ? -15.664 0.282 -1.183 1 98.88 97 PHE A CA 1
ATOM 724 C C . PHE A 1 97 ? -16.172 0.939 0.096 1 98.88 97 PHE A C 1
ATOM 726 O O . PHE A 1 97 ? -16.078 2.158 0.251 1 98.88 97 PHE A O 1
ATOM 733 N N . LEU A 1 98 ? -16.594 0.225 1.133 1 98.88 98 LEU A N 1
ATOM 734 C CA . LEU A 1 98 ? -17.234 0.773 2.326 1 98.88 98 LEU A CA 1
ATOM 735 C C . LEU A 1 98 ? -16.266 1.663 3.098 1 98.88 98 LEU A C 1
ATOM 737 O O . LEU A 1 98 ? -16.578 2.809 3.418 1 98.88 98 LEU A O 1
ATOM 741 N N . SER A 1 99 ? -15.102 1.133 3.398 1 98.69 99 SER A N 1
ATOM 742 C CA . SER A 1 99 ? -14.133 1.854 4.223 1 98.69 99 SER A CA 1
ATOM 743 C C . SER A 1 99 ? -13.672 3.133 3.535 1 98.69 99 SER A C 1
ATOM 745 O O . SER A 1 99 ? -13.703 4.211 4.129 1 98.69 99 SER A O 1
ATOM 747 N N . PRO A 1 100 ? -13.242 3.078 2.238 1 98.62 100 PRO A N 1
ATOM 748 C CA . PRO A 1 100 ? -12.789 4.328 1.619 1 98.62 100 PRO A CA 1
ATOM 749 C C . PRO A 1 100 ? -13.914 5.352 1.472 1 98.62 100 PRO A C 1
ATOM 751 O O . PRO A 1 100 ? -13.68 6.555 1.602 1 98.62 100 PRO A O 1
ATOM 754 N N . VAL A 1 101 ? -15.125 4.93 1.235 1 98.62 101 VAL A N 1
ATOM 755 C CA . VAL A 1 101 ? -16.25 5.848 1.142 1 98.62 101 VAL A CA 1
ATOM 756 C C . VAL A 1 101 ? -16.516 6.484 2.504 1 98.62 101 VAL A C 1
ATOM 758 O O . VAL A 1 101 ? -16.781 7.688 2.594 1 98.62 101 VAL A O 1
ATOM 761 N N . ALA A 1 102 ? -16.422 5.699 3.533 1 98.56 102 ALA A N 1
ATOM 762 C CA . ALA A 1 102 ? -16.609 6.207 4.891 1 98.56 102 ALA A CA 1
ATOM 763 C C . ALA A 1 102 ? -15.562 7.277 5.223 1 98.56 102 ALA A C 1
ATOM 765 O O . ALA A 1 102 ? -15.898 8.32 5.789 1 98.56 102 ALA A O 1
ATOM 766 N N . ALA A 1 103 ? -14.344 7 4.895 1 97.94 103 ALA A N 1
ATOM 767 C CA . ALA A 1 103 ? -13.266 7.949 5.164 1 97.94 103 ALA A CA 1
ATOM 768 C C . ALA A 1 103 ? -13.43 9.219 4.328 1 97.94 103 ALA A C 1
ATOM 770 O O . ALA A 1 103 ? -13.234 10.328 4.832 1 97.94 103 ALA A O 1
ATOM 771 N N . ALA A 1 104 ? -13.789 9.039 3.07 1 97.75 104 ALA A N 1
ATOM 772 C CA . ALA A 1 104 ? -13.992 10.188 2.195 1 97.75 104 ALA A CA 1
ATOM 773 C C . ALA A 1 104 ? -15.148 11.055 2.691 1 97.75 104 ALA A C 1
ATOM 775 O O . ALA A 1 104 ? -15.102 12.281 2.598 1 97.75 104 ALA A O 1
ATOM 776 N N . ALA A 1 105 ? -16.156 10.461 3.188 1 97.25 105 ALA A N 1
ATOM 777 C CA . ALA A 1 105 ? -17.312 11.188 3.711 1 97.25 105 ALA A CA 1
ATOM 778 C C . ALA A 1 105 ? -16.906 12.078 4.887 1 97.25 105 ALA A C 1
ATOM 780 O O . ALA A 1 105 ? -17.312 13.234 4.961 1 97.25 105 ALA A O 1
ATOM 781 N N . TRP A 1 106 ? -16.156 11.539 5.75 1 95.5 106 TRP A N 1
ATOM 782 C CA . TRP A 1 106 ? -15.703 12.305 6.906 1 95.5 106 TRP A CA 1
ATOM 783 C C . TRP A 1 106 ? -14.977 13.57 6.473 1 95.5 106 TRP A C 1
ATOM 785 O O . TRP A 1 106 ? -15.148 14.633 7.074 1 95.5 106 TRP A O 1
ATOM 795 N N . ARG A 1 107 ? -14.266 13.469 5.461 1 93.44 107 ARG A N 1
ATOM 796 C CA . ARG A 1 107 ? -13.383 14.562 5.055 1 93.44 107 ARG A CA 1
ATOM 797 C C . ARG A 1 107 ? -14.109 15.547 4.148 1 93.44 107 ARG A C 1
ATOM 799 O O . ARG A 1 107 ? -13.773 16.734 4.117 1 93.44 107 ARG A O 1
ATOM 806 N N . SER A 1 108 ? -15.156 15.141 3.467 1 95.12 108 SER A N 1
ATOM 807 C CA . SER A 1 108 ? -15.547 15.984 2.342 1 95.12 108 SER A CA 1
ATOM 808 C C . SER A 1 108 ? -17.047 16.266 2.357 1 95.12 108 SER A C 1
ATOM 810 O O . SER A 1 108 ? -17.5 17.219 1.742 1 95.12 108 SER A O 1
ATOM 812 N N . TYR A 1 109 ? -17.812 15.5 3.08 1 96.44 109 TYR A N 1
ATOM 813 C CA . TYR A 1 109 ? -19.25 15.625 2.926 1 96.44 109 TYR A CA 1
ATOM 814 C C . TYR A 1 109 ? -19.766 16.922 3.564 1 96.44 109 TYR A C 1
ATOM 816 O O . TYR A 1 109 ? -20.719 17.531 3.072 1 96.44 109 TYR A O 1
ATOM 824 N N . GLU A 1 110 ? -19.203 17.359 4.664 1 94.88 110 GLU A N 1
ATOM 825 C CA . GLU A 1 110 ? -19.609 18.609 5.289 1 94.88 110 GLU A CA 1
ATOM 826 C C . GLU A 1 110 ? -19.375 19.797 4.348 1 94.88 110 GLU A C 1
ATOM 828 O O . GLU A 1 110 ? -20.297 20.594 4.105 1 94.88 110 GLU A O 1
ATOM 833 N N . HIS A 1 111 ? -18.312 19.828 3.766 1 90.81 111 HIS A N 1
ATOM 834 C CA . HIS A 1 111 ? -17.906 20.984 2.975 1 90.81 111 HIS A CA 1
ATOM 835 C C . HIS A 1 111 ? -18.469 20.922 1.56 1 90.81 111 HIS A C 1
ATOM 837 O O . HIS A 1 111 ? -18.859 21.938 0.988 1 90.81 111 HIS A O 1
ATOM 843 N N . LEU A 1 112 ? -18.5 19.734 0.99 1 92.88 112 LEU A N 1
ATOM 844 C CA . LEU A 1 112 ? -18.859 19.609 -0.419 1 92.88 112 LEU A CA 1
ATOM 845 C C . LEU A 1 112 ? -20.359 19.391 -0.586 1 92.88 112 LEU A C 1
ATOM 847 O O . LEU A 1 112 ? -20.938 19.781 -1.609 1 92.88 112 LEU A O 1
ATOM 851 N N . LEU A 1 113 ? -20.969 18.797 0.405 1 95.19 113 LEU A N 1
ATOM 852 C CA . LEU A 1 113 ? -22.359 18.406 0.219 1 95.19 113 LEU A CA 1
ATOM 853 C C . LEU A 1 113 ? -23.25 19.078 1.254 1 95.19 113 LEU A C 1
ATOM 855 O O . LEU A 1 113 ? -24.469 18.938 1.211 1 95.19 113 LEU A O 1
ATOM 859 N N . GLY A 1 114 ? -22.719 19.781 2.277 1 95.75 114 GLY A N 1
ATOM 860 C CA . GLY A 1 114 ? -23.484 20.547 3.248 1 95.75 114 GLY A CA 1
ATOM 861 C C . GL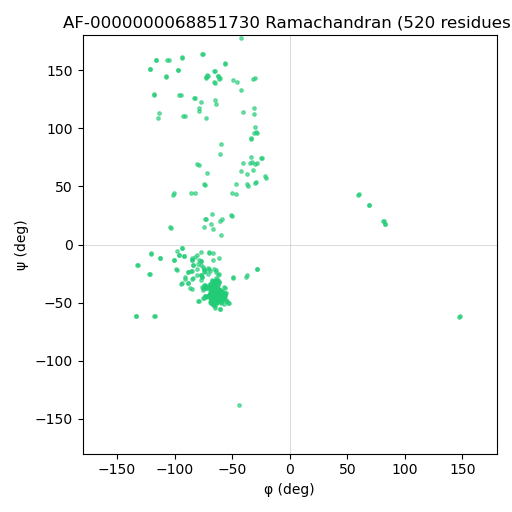Y A 1 114 ? -24.047 19.703 4.379 1 95.75 114 GLY A C 1
ATOM 862 O O . GLY A 1 114 ? -24.984 20.109 5.062 1 95.75 114 GLY A O 1
ATOM 863 N N . PHE A 1 115 ? -23.5 18.484 4.578 1 96.75 115 PHE A N 1
ATOM 864 C CA . PHE A 1 115 ? -23.891 17.672 5.723 1 96.75 115 PHE A CA 1
ATOM 865 C C . PHE A 1 115 ? -23.469 18.344 7.027 1 96.75 115 PHE A C 1
ATOM 867 O O . PHE A 1 115 ? -22.484 19.078 7.066 1 96.75 115 PHE A O 1
ATOM 874 N N . THR A 1 116 ? -24.281 18.078 8.086 1 97.12 116 THR A N 1
ATOM 875 C CA . THR A 1 116 ? -23.844 18.531 9.406 1 97.12 116 THR A CA 1
ATOM 876 C C . THR A 1 116 ? -22.75 17.609 9.953 1 97.12 116 THR A C 1
ATOM 878 O O . THR A 1 116 ? -22.594 16.484 9.484 1 97.12 116 THR A O 1
ATOM 881 N N . HIS A 1 117 ? -22.078 18.078 10.938 1 95.19 117 HIS A N 1
ATOM 882 C CA . HIS A 1 117 ? -21.016 17.297 11.562 1 95.19 117 HIS A CA 1
ATOM 883 C C . HIS A 1 117 ? -21.562 16.016 12.172 1 95.19 117 HIS A C 1
ATOM 885 O O . HIS A 1 117 ? -20.938 14.953 12.078 1 95.19 117 HIS A O 1
ATOM 891 N N . ARG A 1 118 ? -22.641 16.094 12.758 1 95.31 118 ARG A N 1
ATOM 892 C CA . ARG A 1 118 ? -23.281 14.914 13.367 1 95.31 118 ARG A CA 1
ATOM 893 C C . ARG A 1 118 ? -23.609 13.867 12.312 1 95.31 118 ARG A C 1
ATOM 895 O O . ARG A 1 118 ? -23.406 12.672 12.523 1 95.31 118 ARG A O 1
ATOM 902 N N . GLN A 1 119 ? -24.172 14.281 11.234 1 97.19 119 GLN A N 1
ATOM 903 C CA . GLN A 1 119 ? -24.531 13.367 10.156 1 97.19 119 GLN A CA 1
ATOM 904 C C . GLN A 1 119 ? -23.297 12.641 9.617 1 97.19 119 GLN A C 1
ATOM 906 O O . GLN A 1 119 ? -23.328 11.422 9.422 1 97.19 119 GLN A O 1
ATOM 911 N N . VAL A 1 120 ? -22.25 13.367 9.375 1 97.44 120 VAL A N 1
ATOM 912 C CA . VAL A 1 120 ? -21.016 12.797 8.82 1 97.44 120 VAL A CA 1
ATOM 913 C C . VAL A 1 120 ? -20.406 11.82 9.82 1 97.44 120 VAL A C 1
ATOM 915 O O . VAL A 1 120 ? -19.906 10.758 9.438 1 97.44 120 VAL A O 1
ATOM 918 N N . LYS A 1 121 ? -20.453 12.203 11.039 1 95.31 121 LYS A N 1
ATOM 919 C CA . LYS A 1 121 ? -19.922 11.328 12.094 1 95.31 121 LYS A CA 1
ATOM 920 C C . LYS A 1 121 ? -20.672 10 12.125 1 95.31 121 LYS A C 1
ATOM 922 O O . LYS A 1 121 ? -20.047 8.938 12.211 1 95.31 121 LYS A O 1
ATOM 927 N N . VAL A 1 122 ? -21.953 10.031 12.102 1 96.62 122 VAL A N 1
ATOM 928 C CA . VAL A 1 122 ? -22.766 8.82 12.125 1 96.62 122 VAL A CA 1
ATOM 929 C C . VAL A 1 122 ? -22.5 7.996 10.867 1 96.62 122 VAL A C 1
ATOM 931 O O . VAL A 1 122 ? -22.312 6.777 10.938 1 96.62 122 VAL A O 1
ATOM 934 N N . PHE A 1 123 ? -22.562 8.672 9.734 1 97.69 123 PHE A N 1
ATOM 935 C CA . PHE A 1 123 ? -22.297 8.008 8.461 1 97.69 123 PHE A CA 1
ATOM 936 C C . PHE A 1 123 ? -20.938 7.309 8.484 1 97.69 123 PHE A C 1
ATOM 938 O O . PHE A 1 123 ? -20.844 6.129 8.141 1 97.69 123 PHE A O 1
ATOM 945 N N . HIS A 1 124 ? -19.875 7.996 8.914 1 98 124 HIS A N 1
ATOM 946 C CA . HIS A 1 124 ? -18.516 7.469 9.023 1 98 124 HIS A CA 1
ATOM 947 C C . HIS A 1 124 ? -18.469 6.277 9.969 1 98 124 HIS A C 1
ATOM 949 O O . HIS A 1 124 ? -17.938 5.215 9.617 1 98 124 HIS A O 1
ATOM 955 N N . GLY A 1 125 ? -19.047 6.43 11.156 1 97.31 125 GLY A N 1
ATOM 956 C CA . GLY A 1 125 ? -19.016 5.371 12.156 1 97.31 125 GLY A CA 1
ATOM 957 C C . GLY A 1 125 ? -19.75 4.117 11.719 1 97.31 125 GLY A C 1
ATOM 958 O O . GLY A 1 125 ? -19.234 3.006 11.875 1 97.31 125 GLY A O 1
ATOM 959 N N . VAL A 1 126 ? -20.875 4.254 11.164 1 97.88 126 VAL A N 1
ATOM 960 C CA . VAL A 1 126 ? -21.703 3.117 10.766 1 97.88 126 VAL A CA 1
ATOM 961 C C . VAL A 1 126 ? -21.031 2.381 9.602 1 97.88 126 VAL A C 1
ATOM 963 O O . VAL A 1 126 ? -20.891 1.155 9.633 1 97.88 126 VAL A O 1
ATOM 966 N N . LEU A 1 127 ? -20.625 3.105 8.617 1 98.5 127 LEU A N 1
ATOM 967 C CA . LEU A 1 127 ? -20 2.467 7.465 1 98.5 127 LEU A CA 1
ATOM 968 C C . LEU A 1 127 ? -18.703 1.776 7.855 1 98.5 127 LEU A C 1
ATOM 970 O O . LEU A 1 127 ? -18.391 0.695 7.352 1 98.5 127 LEU A O 1
ATOM 974 N N . MET A 1 128 ? -17.906 2.422 8.758 1 98.56 128 MET A N 1
ATOM 975 C CA . MET A 1 128 ? -16.688 1.781 9.234 1 98.56 128 MET A CA 1
ATOM 976 C C . MET A 1 128 ? -17 0.511 10.016 1 98.56 128 MET A C 1
ATOM 978 O O . MET A 1 128 ? -16.266 -0.476 9.922 1 98.56 128 MET A O 1
ATOM 982 N N . GLY A 1 129 ? -18.078 0.532 10.797 1 98 129 GLY A N 1
ATOM 983 C CA . GLY A 1 129 ? -18.5 -0.658 11.516 1 98 129 GLY A CA 1
ATOM 984 C C . GLY A 1 129 ? -18.922 -1.79 10.594 1 98 129 GLY A C 1
ATOM 985 O O . GLY A 1 129 ? -18.516 -2.939 10.797 1 98 129 GLY A O 1
ATOM 986 N N . VAL A 1 130 ? -19.688 -1.484 9.578 1 98.69 130 VAL A N 1
ATOM 987 C CA . VAL A 1 130 ? -20.125 -2.486 8.617 1 98.69 130 VAL A CA 1
ATOM 988 C C . VAL A 1 130 ? -18.922 -3.029 7.848 1 98.69 130 VAL A C 1
ATOM 990 O O . VAL A 1 130 ? -18.844 -4.23 7.574 1 98.69 130 VAL A O 1
ATOM 993 N N . ALA A 1 131 ? -17.984 -2.141 7.473 1 98.81 131 ALA A N 1
ATOM 994 C CA . ALA A 1 131 ? -16.766 -2.576 6.805 1 98.81 131 ALA A CA 1
ATOM 995 C C . ALA A 1 131 ? -15.984 -3.557 7.676 1 98.81 131 ALA A C 1
ATOM 997 O O . ALA A 1 131 ? -15.516 -4.59 7.191 1 98.81 131 ALA A O 1
ATOM 998 N N . ALA A 1 132 ? -15.844 -3.242 8.969 1 98.62 132 ALA A N 1
ATOM 999 C CA . ALA A 1 132 ? -15.117 -4.105 9.898 1 98.62 132 ALA A CA 1
ATOM 1000 C C . ALA A 1 132 ? -15.773 -5.48 9.992 1 98.62 132 ALA A C 1
ATOM 1002 O O . ALA A 1 132 ? -15.094 -6.508 9.938 1 98.62 132 ALA A O 1
ATOM 1003 N N . LEU A 1 133 ? -17.062 -5.523 10.109 1 98.62 133 LEU A N 1
ATOM 1004 C CA . LEU A 1 133 ? -17.781 -6.781 10.219 1 98.62 133 LEU A CA 1
ATOM 1005 C C . LEU A 1 133 ? -17.703 -7.578 8.914 1 98.62 133 LEU A C 1
ATOM 1007 O O . LEU A 1 133 ? -17.516 -8.797 8.945 1 98.62 133 LEU A O 1
ATOM 1011 N N . THR A 1 134 ? -17.891 -6.898 7.848 1 98.81 134 THR A N 1
ATOM 1012 C CA . THR A 1 134 ? -17.781 -7.543 6.543 1 98.81 134 THR A CA 1
ATOM 1013 C C . THR A 1 134 ? -16.391 -8.133 6.34 1 98.81 134 THR A C 1
ATOM 1015 O O . THR A 1 134 ? -16.25 -9.258 5.863 1 98.81 134 THR A O 1
ATOM 1018 N N . GLY A 1 135 ? -15.352 -7.32 6.648 1 98.69 135 GLY A N 1
ATOM 1019 C CA . GLY A 1 135 ? -13.992 -7.832 6.586 1 98.69 135 GLY A CA 1
ATOM 1020 C C . GLY A 1 135 ? -13.773 -9.055 7.457 1 98.69 135 GLY A C 1
ATOM 1021 O O . GLY A 1 135 ? -13.141 -10.023 7.027 1 98.69 135 GLY A O 1
ATOM 1022 N N . LEU A 1 136 ? -14.273 -9.016 8.633 1 98.62 136 LEU A N 1
ATOM 1023 C CA . LEU A 1 136 ? -14.164 -10.148 9.547 1 98.62 136 LEU A CA 1
ATOM 1024 C C . LEU A 1 136 ? -14.852 -11.383 8.969 1 98.62 136 LEU A C 1
ATOM 1026 O O . LEU A 1 136 ? -14.297 -12.484 9.008 1 98.62 136 LEU A O 1
ATOM 1030 N N . LEU A 1 137 ? -16 -11.219 8.422 1 98.56 137 LEU A N 1
ATOM 1031 C CA . LEU A 1 137 ? -16.734 -12.328 7.805 1 98.56 137 LEU A CA 1
ATOM 1032 C C . LEU A 1 137 ? -15.945 -12.906 6.633 1 98.56 137 LEU A C 1
ATOM 1034 O O . LEU A 1 137 ? -15.945 -14.117 6.422 1 98.56 137 LEU A O 1
ATOM 1038 N N . GLY A 1 138 ? -15.32 -12.031 5.852 1 98.62 138 GLY A N 1
ATOM 1039 C CA . GLY A 1 138 ? -14.492 -12.5 4.754 1 98.62 138 GLY A CA 1
ATOM 1040 C C . GLY A 1 138 ? -13.344 -13.383 5.211 1 98.62 138 GLY A C 1
ATOM 1041 O O . GLY A 1 138 ? -13.047 -14.398 4.578 1 98.62 138 GLY A O 1
ATOM 1042 N N . VAL A 1 139 ? -12.703 -13.016 6.305 1 98.5 139 VAL A N 1
ATOM 1043 C CA . VAL A 1 139 ? -11.578 -13.797 6.82 1 98.5 139 VAL A CA 1
ATOM 1044 C C . VAL A 1 139 ? -12.094 -15.102 7.422 1 98.5 139 VAL A C 1
ATOM 1046 O O . VAL A 1 139 ? -11.461 -16.156 7.266 1 98.5 139 VAL A O 1
ATOM 1049 N N . ILE A 1 140 ? -13.242 -15.094 8.086 1 98.5 140 ILE A N 1
ATOM 1050 C CA . ILE A 1 140 ? -13.836 -16.312 8.625 1 98.5 140 ILE A CA 1
ATOM 1051 C C . ILE A 1 140 ? -14.18 -17.266 7.477 1 98.5 140 ILE A C 1
ATOM 1053 O O . ILE A 1 140 ? -13.953 -18.469 7.582 1 98.5 140 ILE A O 1
ATOM 1057 N N . ASP A 1 141 ? -14.75 -16.703 6.43 1 98.31 141 ASP A N 1
ATOM 1058 C CA . ASP A 1 141 ? -15.039 -17.516 5.254 1 98.31 141 ASP A CA 1
ATOM 1059 C C . ASP A 1 141 ? -13.797 -18.25 4.77 1 98.31 141 ASP A C 1
ATOM 1061 O O . ASP A 1 141 ? -13.82 -19.469 4.562 1 98.31 141 ASP A O 1
ATOM 1065 N N . MET A 1 142 ? -12.664 -17.547 4.59 1 97.19 142 MET A N 1
ATOM 1066 C CA . MET A 1 142 ? -11.43 -18.156 4.094 1 97.19 142 MET A CA 1
ATOM 1067 C C . MET A 1 142 ? -10.875 -19.156 5.098 1 97.19 142 MET A C 1
ATOM 1069 O O . MET A 1 142 ? -10.297 -20.172 4.707 1 97.19 142 MET A O 1
ATOM 1073 N N . TRP A 1 143 ? -10.984 -18.844 6.402 1 97.56 143 TRP A N 1
ATOM 1074 C CA . TRP A 1 143 ? -10.555 -19.781 7.441 1 97.56 143 TRP A CA 1
ATOM 1075 C C . TRP A 1 143 ? -11.266 -21.125 7.289 1 97.56 143 TRP A C 1
ATOM 1077 O O . TRP A 1 143 ? -10.625 -22.172 7.328 1 97.56 143 TRP A O 1
ATOM 1087 N N . LEU A 1 144 ? -12.516 -21.078 7.043 1 97.94 144 LEU A N 1
ATOM 1088 C CA . LEU A 1 144 ? -13.32 -22.297 6.926 1 97.94 144 LEU A CA 1
ATOM 1089 C C . LEU A 1 144 ? -13.039 -23.016 5.613 1 97.94 144 LEU A C 1
ATOM 1091 O O . LEU A 1 144 ? -13.047 -24.25 5.562 1 97.94 144 LEU A O 1
ATOM 1095 N N . VAL A 1 145 ? -12.82 -22.266 4.57 1 95.94 145 VAL A N 1
ATOM 1096 C CA . VAL A 1 145 ? -12.438 -22.859 3.293 1 95.94 145 VAL A CA 1
ATOM 1097 C C . VAL A 1 145 ? -11.164 -23.688 3.471 1 95.94 145 VAL A C 1
ATOM 1099 O O . VAL A 1 145 ? -11.078 -24.812 2.977 1 95.94 145 VAL A O 1
ATOM 1102 N N . HIS A 1 146 ? -10.18 -23.188 4.184 1 94.06 146 HIS A N 1
ATOM 1103 C CA . HIS A 1 146 ? -8.922 -23.891 4.418 1 94.06 146 HIS A CA 1
ATOM 1104 C C . HIS A 1 146 ? -9.133 -25.094 5.336 1 94.06 146 HIS A C 1
ATOM 1106 O O . HIS A 1 146 ? -8.492 -26.125 5.16 1 94.06 146 HIS A O 1
ATOM 1112 N N . GLU A 1 147 ? -10.039 -24.953 6.254 1 96.38 147 GLU A N 1
ATOM 1113 C CA . GLU A 1 147 ? -10.359 -26.062 7.129 1 96.38 147 GLU A CA 1
ATOM 1114 C C . GLU A 1 147 ? -10.977 -27.219 6.344 1 96.38 147 GLU A C 1
ATOM 1116 O O . GLU A 1 147 ? -10.672 -28.391 6.605 1 96.38 147 GLU A O 1
ATOM 1121 N N . ASP A 1 148 ? -11.789 -26.938 5.457 1 96.25 148 ASP A N 1
ATOM 1122 C CA . ASP A 1 148 ? -12.445 -27.953 4.633 1 96.25 148 ASP A CA 1
ATOM 1123 C C . ASP A 1 148 ? -11.422 -28.703 3.783 1 96.25 148 ASP A C 1
ATOM 1125 O O . ASP A 1 148 ? -11.617 -29.891 3.479 1 96.25 148 ASP A O 1
ATOM 1129 N N . GLY A 1 149 ? -10.383 -28.078 3.453 1 92.56 149 GLY A N 1
ATOM 1130 C CA . GLY A 1 149 ? -9.352 -28.703 2.637 1 92.56 149 GLY A CA 1
ATOM 1131 C C . GLY A 1 149 ? -8.125 -29.109 3.432 1 92.56 149 GLY A C 1
ATOM 1132 O O . GLY A 1 149 ? -7.07 -29.375 2.857 1 92.56 149 GLY A O 1
ATOM 1133 N N . ALA A 1 150 ? -8.203 -29.156 4.707 1 92.94 150 ALA A N 1
ATOM 1134 C CA . ALA A 1 150 ? -7.055 -29.281 5.602 1 92.94 150 ALA A CA 1
ATOM 1135 C C . ALA A 1 150 ? -6.336 -30.609 5.387 1 92.94 150 ALA A C 1
ATOM 1137 O O . ALA A 1 150 ? -5.105 -30.656 5.316 1 92.94 150 ALA A O 1
ATOM 1138 N N . ALA A 1 151 ? -7.098 -31.672 5.23 1 93.44 151 ALA A N 1
ATOM 1139 C CA . ALA A 1 151 ? -6.512 -33 5.07 1 93.44 151 ALA A CA 1
ATOM 1140 C C . ALA A 1 151 ? -5.637 -33.062 3.822 1 93.44 151 ALA A C 1
ATOM 1142 O O . ALA A 1 151 ? -4.52 -33.594 3.865 1 93.44 151 ALA A O 1
ATOM 1143 N N . ALA A 1 152 ? -6.125 -32.5 2.787 1 89.75 152 ALA A N 1
ATOM 1144 C CA . ALA A 1 152 ? -5.387 -32.5 1.525 1 89.75 152 ALA A CA 1
ATOM 1145 C C . ALA A 1 152 ? -4.125 -31.641 1.622 1 89.75 152 ALA A C 1
ATOM 1147 O O . ALA A 1 152 ? -3.086 -32 1.063 1 89.75 152 ALA A O 1
ATOM 1148 N N . GLN A 1 153 ? -4.199 -30.547 2.254 1 85.69 153 GLN A N 1
ATOM 1149 C CA . GLN A 1 153 ? -3.059 -29.656 2.412 1 85.69 153 GLN A CA 1
ATOM 1150 C C . GLN A 1 153 ? -1.977 -30.297 3.281 1 85.69 153 GLN A C 1
ATOM 1152 O O . GLN A 1 153 ? -0.792 -30.25 2.943 1 85.69 153 GLN A O 1
ATOM 1157 N N . VAL A 1 154 ? -2.348 -30.891 4.344 1 87.44 154 VAL A N 1
ATOM 1158 C CA . VAL A 1 154 ? -1.414 -31.547 5.254 1 87.44 154 VAL A CA 1
ATOM 1159 C C . VAL A 1 154 ? -0.728 -32.719 4.547 1 87.44 154 VAL A C 1
ATOM 1161 O O . VAL A 1 154 ? 0.473 -32.938 4.719 1 87.44 154 VAL A O 1
ATOM 1164 N N . ALA A 1 155 ? -1.466 -33.375 3.76 1 89.38 155 ALA A N 1
ATOM 1165 C CA . ALA A 1 155 ? -0.916 -34.5 3.006 1 89.38 155 ALA A CA 1
ATOM 1166 C C . ALA A 1 155 ? 0.193 -34.031 2.066 1 89.38 155 ALA A C 1
ATOM 1168 O O . ALA A 1 155 ? 1.132 -34.781 1.787 1 89.38 155 ALA A O 1
ATOM 1169 N N . LYS A 1 156 ? 0.12 -32.812 1.692 1 84.06 156 LYS A N 1
ATOM 1170 C CA . LYS A 1 156 ? 1.116 -32.25 0.787 1 84.06 156 LYS A CA 1
ATOM 1171 C C . LYS A 1 156 ? 2.248 -31.578 1.562 1 84.06 156 LYS A C 1
ATOM 1173 O O . LYS A 1 156 ? 3.17 -31.016 0.964 1 84.06 156 LYS A O 1
ATOM 1178 N N . GLY A 1 157 ? 2.096 -31.562 2.891 1 81.94 157 GLY A N 1
ATOM 1179 C CA . GLY A 1 157 ? 3.105 -30.938 3.727 1 81.94 157 GLY A CA 1
ATOM 1180 C C . GLY A 1 157 ? 2.957 -29.438 3.809 1 81.94 157 GLY A C 1
ATOM 1181 O O . GLY A 1 157 ? 3.924 -28.719 4.09 1 81.94 157 GLY A O 1
ATOM 1182 N N . TRP A 1 158 ? 1.723 -28.922 3.494 1 81.88 158 TRP A N 1
ATOM 1183 C CA . TRP A 1 158 ? 1.479 -27.484 3.51 1 81.88 158 TRP A CA 1
ATOM 1184 C C . TRP A 1 158 ? 0.835 -27.062 4.824 1 81.88 158 TRP A C 1
ATOM 1186 O O . TRP A 1 158 ? 0.19 -27.859 5.5 1 81.88 158 TRP A O 1
ATOM 1196 N N . ALA A 1 159 ? 1.146 -25.828 5.191 1 86 159 ALA A N 1
ATOM 1197 C CA . ALA A 1 159 ? 0.359 -25.25 6.277 1 86 159 ALA A CA 1
ATOM 1198 C C . ALA A 1 159 ? -1.111 -25.141 5.887 1 86 159 ALA A C 1
ATOM 1200 O O . ALA A 1 159 ? -1.432 -24.891 4.723 1 86 159 ALA A O 1
ATOM 1201 N N . VAL A 1 160 ? -1.935 -25.328 6.852 1 90.5 160 VAL A N 1
ATOM 1202 C CA . VAL A 1 160 ? -3.363 -25.219 6.57 1 90.5 160 VAL A CA 1
ATOM 1203 C C . VAL A 1 160 ? -3.746 -23.75 6.422 1 90.5 160 VAL A C 1
ATOM 1205 O O . VAL A 1 160 ? -4.48 -23.375 5.504 1 90.5 160 VAL A O 1
ATOM 1208 N N . HIS A 1 161 ? -3.246 -22.922 7.375 1 91.94 161 HIS A N 1
ATOM 1209 C CA . HIS A 1 161 ? -3.525 -21.484 7.363 1 91.94 161 HIS A CA 1
ATOM 1210 C C . HIS A 1 161 ? -2.248 -20.672 7.164 1 91.94 161 HIS A C 1
ATOM 1212 O O . HIS A 1 161 ? -1.145 -21.203 7.34 1 91.94 161 HIS A O 1
ATOM 1218 N N . PHE A 1 162 ? -2.461 -19.375 6.676 1 90.75 162 PHE A N 1
ATOM 1219 C CA . PHE A 1 162 ? -1.367 -18.422 6.523 1 90.75 162 PHE A CA 1
ATOM 1220 C C . PHE A 1 162 ? -0.309 -18.953 5.57 1 90.75 162 PHE A C 1
ATOM 1222 O O . PHE A 1 162 ? 0.886 -18.906 5.863 1 90.75 162 PHE A O 1
ATOM 1229 N N . GLN A 1 163 ? -0.777 -19.531 4.488 1 87.12 163 GLN A N 1
ATOM 1230 C CA . GLN A 1 163 ? 0.091 -20.141 3.49 1 87.12 163 GLN A CA 1
ATOM 1231 C C . GLN A 1 163 ? 0.813 -19.078 2.662 1 87.12 163 GLN A C 1
ATOM 1233 O O . GLN A 1 163 ? 1.981 -19.25 2.309 1 87.12 163 GLN A O 1
ATOM 1238 N N . SER A 1 164 ? 0.153 -18.016 2.402 1 88.25 164 SER A N 1
ATOM 1239 C CA . SER A 1 164 ? 0.682 -17.031 1.466 1 88.25 164 SER A CA 1
ATOM 1240 C C . SER A 1 164 ? 1.209 -15.797 2.197 1 88.25 164 SER A C 1
ATOM 1242 O O . SER A 1 164 ? 0.824 -15.539 3.34 1 88.25 164 SER A O 1
ATOM 1244 N N . ALA A 1 165 ? 2.115 -15.016 1.517 1 90.06 165 ALA A N 1
ATOM 1245 C CA . ALA A 1 165 ? 2.549 -13.734 2.061 1 90.06 165 ALA A CA 1
ATOM 1246 C C . ALA A 1 165 ? 1.371 -12.773 2.205 1 90.06 165 ALA A C 1
ATOM 1248 O O . ALA A 1 165 ? 1.332 -11.961 3.133 1 90.06 165 ALA A O 1
ATOM 1249 N N . HIS A 1 166 ? 0.385 -12.883 1.313 1 94.06 166 HIS A N 1
ATOM 1250 C CA . HIS A 1 166 ? -0.828 -12.078 1.405 1 94.06 166 HIS A CA 1
ATOM 1251 C C . HIS A 1 166 ? -1.54 -12.305 2.734 1 94.06 166 HIS A C 1
ATOM 1253 O O . HIS A 1 166 ? -1.998 -11.352 3.369 1 94.06 166 HIS A O 1
ATOM 1259 N N . SER A 1 167 ? -1.602 -13.578 3.127 1 94.31 167 SER A N 1
ATOM 1260 C CA . SER A 1 167 ? -2.34 -13.859 4.355 1 94.31 167 SER A CA 1
ATOM 1261 C C . SER A 1 167 ? -1.635 -13.266 5.57 1 94.31 167 SER A C 1
ATOM 1263 O O . SER A 1 167 ? -2.287 -12.852 6.531 1 94.31 167 SER A O 1
ATOM 1265 N N . TRP A 1 168 ? -0.296 -13.172 5.566 1 94.31 168 TRP A N 1
ATOM 1266 C CA . TRP A 1 168 ? 0.437 -12.523 6.652 1 94.31 168 TRP A CA 1
ATOM 1267 C C . TRP A 1 168 ? 0.156 -11.031 6.684 1 94.31 168 TRP A C 1
ATOM 1269 O O . TRP A 1 168 ? -0.14 -10.469 7.742 1 94.31 168 TRP A O 1
ATOM 1279 N N . VAL A 1 169 ? 0.222 -10.453 5.551 1 96.25 169 VAL A N 1
ATOM 1280 C CA . VAL A 1 169 ? -0.058 -9.023 5.438 1 96.25 169 VAL A CA 1
ATOM 1281 C C . VAL A 1 169 ? -1.519 -8.758 5.785 1 96.25 169 VAL A C 1
ATOM 1283 O O . VAL A 1 169 ? -1.827 -7.789 6.488 1 96.25 169 VAL A O 1
ATOM 1286 N N . GLY A 1 170 ? -2.354 -9.625 5.355 1 97.38 170 GLY A N 1
ATOM 1287 C CA . GLY A 1 170 ? -3.787 -9.461 5.535 1 97.38 170 GLY A CA 1
ATOM 1288 C C . GLY A 1 170 ? -4.215 -9.492 6.992 1 97.38 170 GLY A C 1
ATOM 1289 O O . GLY A 1 170 ? -5.066 -8.711 7.414 1 97.38 170 GLY A O 1
ATOM 1290 N N . ILE A 1 171 ? -3.656 -10.406 7.734 1 97.5 171 ILE A N 1
ATOM 1291 C CA . ILE A 1 171 ? -4.086 -10.523 9.125 1 97.5 171 ILE A CA 1
ATOM 1292 C C . ILE A 1 171 ? -3.621 -9.305 9.914 1 97.5 171 ILE A C 1
ATOM 1294 O O . ILE A 1 171 ? -4.316 -8.852 10.828 1 97.5 171 ILE A O 1
ATOM 1298 N N . VAL A 1 172 ? -2.449 -8.789 9.594 1 97.25 172 VAL A N 1
ATOM 1299 C CA . VAL A 1 172 ? -1.977 -7.559 10.227 1 97.25 172 VAL A CA 1
ATOM 1300 C C . VAL A 1 172 ? -2.914 -6.406 9.883 1 97.25 172 VAL A C 1
ATOM 1302 O O . VAL A 1 172 ? -3.303 -5.633 10.766 1 97.25 172 VAL A O 1
ATOM 1305 N N . ALA A 1 173 ? -3.287 -6.312 8.648 1 98.06 173 ALA A N 1
ATOM 1306 C CA . ALA A 1 173 ? -4.18 -5.25 8.188 1 98.06 173 ALA A CA 1
ATOM 1307 C C . ALA A 1 173 ? -5.531 -5.328 8.891 1 98.06 173 ALA A C 1
ATOM 1309 O O . ALA A 1 173 ? -6.059 -4.312 9.352 1 98.06 173 ALA A O 1
ATOM 1310 N N . LEU A 1 174 ? -6.074 -6.539 8.961 1 98.38 174 LEU A N 1
ATOM 1311 C CA . LEU A 1 174 ? -7.375 -6.703 9.609 1 98.38 174 LEU A CA 1
ATOM 1312 C C . LEU A 1 174 ? -7.297 -6.34 11.086 1 98.38 174 LEU A C 1
ATOM 1314 O O . LEU A 1 174 ? -8.203 -5.691 11.617 1 98.38 174 LEU A O 1
ATOM 1318 N N . ALA A 1 175 ? -6.246 -6.773 11.758 1 98.06 175 ALA A N 1
ATOM 1319 C CA . ALA A 1 175 ? -6.078 -6.473 13.18 1 98.06 175 ALA A CA 1
ATOM 1320 C C . ALA A 1 175 ? -6.031 -4.965 13.422 1 98.06 175 ALA A C 1
ATOM 1322 O O . ALA A 1 175 ? -6.695 -4.453 14.32 1 98.06 175 ALA A O 1
ATOM 1323 N N . LEU A 1 176 ? -5.273 -4.266 12.617 1 97.81 176 LEU A N 1
ATOM 1324 C CA . LEU A 1 176 ? -5.172 -2.818 12.75 1 97.81 176 LEU A CA 1
ATOM 1325 C C . LEU A 1 176 ? -6.516 -2.15 12.484 1 97.81 176 LEU A C 1
ATOM 1327 O O . LEU A 1 176 ? -6.895 -1.211 13.188 1 97.81 176 LEU A O 1
ATOM 1331 N N . PHE A 1 177 ? -7.223 -2.643 11.5 1 98.44 177 PHE A N 1
ATOM 1332 C CA . PHE A 1 177 ? -8.516 -2.059 11.164 1 98.44 177 PHE A CA 1
ATOM 1333 C C . PHE A 1 177 ? -9.523 -2.273 12.289 1 98.44 177 PHE A C 1
ATOM 1335 O O . PHE A 1 177 ? -10.258 -1.354 12.648 1 98.44 177 PHE A O 1
ATOM 1342 N N . LEU A 1 178 ? -9.523 -3.471 12.828 1 98.06 178 LEU A N 1
ATOM 1343 C CA . LEU A 1 178 ? -10.453 -3.779 13.914 1 98.06 178 LEU A CA 1
ATOM 1344 C C . LEU A 1 178 ? -10.117 -2.959 15.156 1 98.06 178 LEU A C 1
ATOM 1346 O O . LEU A 1 178 ? -11.023 -2.482 15.844 1 98.06 178 LEU A O 1
ATOM 1350 N N . LEU A 1 179 ? -8.836 -2.832 15.438 1 97.19 179 LEU A N 1
ATOM 1351 C CA . LEU A 1 179 ? -8.422 -2.008 16.562 1 97.19 179 LEU A CA 1
ATOM 1352 C C . LEU A 1 179 ? -8.875 -0.563 16.375 1 97.19 179 LEU A C 1
ATOM 1354 O O . LEU A 1 179 ? -9.383 0.056 17.312 1 97.19 179 LEU A O 1
ATOM 1358 N N . GLN A 1 180 ? -8.734 -0.072 15.203 1 96.75 180 GLN A N 1
ATOM 1359 C CA . GLN A 1 180 ? -9.148 1.293 14.898 1 96.75 180 GLN A CA 1
ATOM 1360 C C . GLN A 1 180 ? -10.664 1.432 14.969 1 96.75 180 GLN A C 1
ATOM 1362 O O . GLN A 1 180 ? -11.18 2.418 15.5 1 96.75 180 GLN A O 1
ATOM 1367 N N . ALA A 1 181 ? -11.359 0.511 14.359 1 96.12 181 ALA A N 1
ATOM 1368 C CA . ALA A 1 181 ? -12.82 0.566 14.336 1 96.12 181 ALA A CA 1
ATOM 1369 C C . ALA A 1 181 ? -13.398 0.462 15.742 1 96.12 181 ALA A C 1
ATOM 1371 O O . ALA A 1 181 ? -14.281 1.238 16.125 1 96.12 181 ALA A O 1
ATOM 1372 N N . THR A 1 182 ? -12.93 -0.443 16.562 1 95.38 182 THR A N 1
ATOM 1373 C CA . THR A 1 182 ? -13.445 -0.64 17.906 1 95.38 182 THR A CA 1
ATOM 1374 C C . THR A 1 182 ? -13 0.49 18.828 1 95.38 182 THR A C 1
ATOM 1376 O O . THR A 1 182 ? -13.781 0.969 19.656 1 95.38 182 THR A O 1
ATOM 1379 N N . GLY A 1 183 ? -11.742 0.88 18.766 1 94.25 183 GLY A N 1
ATOM 1380 C CA . GLY A 1 183 ? -11.266 2.016 19.531 1 94.25 183 GLY A CA 1
ATOM 1381 C C . GLY A 1 183 ? -12.008 3.301 19.219 1 94.25 183 GLY A C 1
ATOM 1382 O O . GLY A 1 183 ? -12.375 4.047 20.141 1 94.25 183 GLY A O 1
ATOM 1383 N N . GLY A 1 184 ? -12.18 3.52 17.906 1 94.56 184 GLY A N 1
ATOM 1384 C CA . GLY A 1 184 ? -12.961 4.68 17.516 1 94.56 184 GLY A CA 1
ATOM 1385 C C . GLY A 1 184 ? -14.391 4.641 18.016 1 94.56 184 GLY A C 1
ATOM 1386 O O . GLY A 1 184 ? -14.906 5.648 18.516 1 94.56 184 GLY A O 1
ATOM 1387 N N . ALA A 1 185 ? -15.047 3.533 17.922 1 94.31 185 ALA A N 1
ATOM 1388 C CA . ALA A 1 185 ? -16.406 3.387 18.438 1 94.31 185 ALA A CA 1
ATOM 1389 C C . ALA A 1 185 ? -16.453 3.613 19.938 1 94.31 185 ALA A C 1
ATOM 1391 O O . ALA A 1 185 ? -17.359 4.285 20.438 1 94.31 185 ALA A O 1
ATOM 1392 N N . ALA A 1 186 ? -15.539 3.133 20.656 1 92.5 186 ALA A N 1
ATOM 1393 C CA . ALA A 1 186 ? -15.477 3.277 22.094 1 92.5 186 ALA A CA 1
ATOM 1394 C C . ALA A 1 186 ? -15.234 4.73 22.5 1 92.5 186 ALA A C 1
ATOM 1396 O O . ALA A 1 186 ? -15.82 5.219 23.469 1 92.5 186 ALA A O 1
ATOM 1397 N N . ALA A 1 187 ? -14.492 5.441 21.719 1 91.75 187 ALA A N 1
ATOM 1398 C CA . ALA A 1 187 ? -14.078 6.797 22.078 1 91.75 187 ALA A CA 1
ATOM 1399 C C . ALA A 1 187 ? -15.102 7.824 21.609 1 91.75 187 ALA A C 1
ATOM 1401 O O . ALA A 1 187 ? -15.344 8.828 22.281 1 91.75 187 ALA A O 1
ATOM 1402 N N . PHE A 1 188 ? -15.703 7.5 20.5 1 92.12 188 PHE A N 1
ATOM 1403 C CA . PHE A 1 188 ? -16.422 8.602 19.875 1 92.12 188 PHE A CA 1
ATOM 1404 C C . PHE A 1 188 ? -17.891 8.266 19.703 1 92.12 188 PHE A C 1
ATOM 1406 O O . PHE A 1 188 ? -18.734 9.156 19.531 1 92.12 188 PHE A O 1
ATOM 1413 N N . ALA A 1 189 ? -18.25 7.082 19.625 1 86.62 189 ALA A N 1
ATOM 1414 C CA . ALA A 1 189 ? -19.641 6.703 19.469 1 86.62 189 ALA A CA 1
ATOM 1415 C C . ALA A 1 189 ? -20.297 6.426 20.812 1 86.62 189 ALA A C 1
ATOM 1417 O O . ALA A 1 189 ? -21.484 6.695 21.016 1 86.62 189 ALA A O 1
ATOM 1418 N N . LEU A 1 190 ? -19.516 5.906 21.719 1 82.5 190 LEU A N 1
ATOM 1419 C CA . LEU A 1 190 ? -20.047 5.555 23.031 1 82.5 190 LEU A CA 1
ATOM 1420 C C . LEU A 1 190 ? -19.547 6.531 24.094 1 82.5 190 LEU A C 1
ATOM 1422 O O . LEU A 1 190 ? -18.484 7.125 23.953 1 82.5 190 LEU A O 1
ATOM 1426 N N . PRO A 1 191 ? -20.391 6.82 25.062 1 80.25 191 PRO A N 1
ATOM 1427 C CA . PRO A 1 191 ? -20 7.723 26.141 1 80.25 191 PRO A CA 1
ATOM 1428 C C . PRO A 1 191 ? -19.047 7.066 27.141 1 80.25 191 PRO A C 1
ATOM 1430 O O . PRO A 1 191 ? -19.328 7.035 28.344 1 80.25 191 PRO A O 1
ATOM 1433 N N . LEU A 1 192 ? -18 6.492 26.641 1 84.12 192 LEU A N 1
ATOM 1434 C CA . LEU A 1 192 ? -17.094 5.738 27.5 1 84.12 192 LEU A CA 1
ATOM 1435 C C . LEU A 1 192 ? -15.891 6.582 27.906 1 84.12 192 LEU A C 1
ATOM 1437 O O . LEU A 1 192 ? -15.227 6.293 28.891 1 84.12 192 LEU A O 1
ATOM 1441 N N . VAL A 1 193 ? -15.625 7.59 27.109 1 83.25 193 VAL A N 1
ATOM 1442 C CA . VAL A 1 193 ? -14.453 8.438 27.344 1 83.25 193 VAL A CA 1
ATOM 1443 C C . VAL A 1 193 ? -14.906 9.867 27.625 1 83.25 193 VAL A C 1
ATOM 1445 O O . VAL A 1 193 ? -15.75 10.414 26.906 1 83.25 193 VAL A O 1
ATOM 1448 N N . PRO A 1 194 ? -14.375 10.383 28.719 1 86.25 194 PRO A N 1
ATOM 1449 C CA . PRO A 1 194 ? -14.711 11.773 29.016 1 86.25 194 PRO A CA 1
ATOM 1450 C C . PRO A 1 194 ? -14.352 12.719 27.875 1 86.25 194 PRO A C 1
ATOM 1452 O O . PRO A 1 194 ? -13.406 12.461 27.125 1 86.25 194 PRO A O 1
ATOM 1455 N N . PRO A 1 195 ? -15.008 13.836 27.797 1 81.88 195 PRO A N 1
ATOM 1456 C CA . PRO A 1 195 ? -14.852 14.758 26.672 1 81.88 195 PRO A CA 1
ATOM 1457 C C . PRO A 1 195 ? -13.414 15.25 26.5 1 81.88 195 PRO A C 1
ATOM 1459 O O . PRO A 1 195 ? -12.938 15.375 25.375 1 81.88 195 PRO A O 1
ATOM 1462 N N . ALA A 1 196 ? -12.742 15.594 27.578 1 83.94 196 ALA A N 1
ATOM 1463 C CA . ALA A 1 196 ? -11.367 16.094 27.5 1 83.94 196 ALA A CA 1
ATOM 1464 C C . ALA A 1 196 ? -10.445 15.039 26.875 1 83.94 196 ALA A C 1
ATOM 1466 O O . ALA A 1 196 ? -9.578 15.367 26.062 1 83.94 196 ALA A O 1
ATOM 1467 N N . LYS A 1 197 ? -10.695 13.867 27.25 1 87.12 197 LYS A N 1
ATOM 1468 C CA . LYS A 1 197 ? -9.875 12.781 26.719 1 87.12 197 LYS A CA 1
ATOM 1469 C C . LYS A 1 197 ? -10.266 12.453 25.281 1 87.12 197 LYS A C 1
ATOM 1471 O O . LYS A 1 197 ? -9.414 12.055 24.484 1 87.12 197 LYS A O 1
ATOM 1476 N N . ARG A 1 198 ? -11.461 12.68 24.906 1 88.38 198 ARG A N 1
ATOM 1477 C CA . ARG A 1 198 ? -11.914 12.438 23.547 1 88.38 198 ARG A CA 1
ATOM 1478 C C . ARG A 1 198 ? -11.234 13.383 22.562 1 88.38 198 ARG A C 1
ATOM 1480 O O . ARG A 1 198 ? -10.836 12.961 21.469 1 88.38 198 ARG A O 1
ATOM 1487 N N . ALA A 1 199 ? -11.141 14.586 22.969 1 86.88 199 ALA A N 1
ATOM 1488 C CA . ALA A 1 199 ? -10.5 15.578 22.109 1 86.88 199 ALA A CA 1
ATOM 1489 C C . ALA A 1 199 ? -9.039 15.219 21.859 1 86.88 199 ALA A C 1
ATOM 1491 O O . ALA A 1 199 ? -8.531 15.414 20.75 1 86.88 199 ALA A O 1
ATOM 1492 N N . ALA A 1 200 ? -8.445 14.633 22.906 1 87.88 200 ALA A N 1
ATOM 1493 C CA . ALA A 1 200 ? -7.039 14.266 22.797 1 87.88 200 ALA A CA 1
ATOM 1494 C C . ALA A 1 200 ? -6.855 13.039 21.922 1 87.88 200 ALA A C 1
ATOM 1496 O O . ALA A 1 200 ? -5.773 12.812 21.359 1 87.88 200 ALA A O 1
ATOM 1497 N N . LEU A 1 201 ? -7.914 12.25 21.75 1 91.25 201 LEU A N 1
ATOM 1498 C CA . LEU A 1 201 ? -7.82 10.992 21.016 1 91.25 201 LEU A CA 1
ATOM 1499 C C . LEU A 1 201 ? -8.148 11.195 19.547 1 91.25 201 LEU A C 1
ATOM 1501 O O . LEU A 1 201 ? -7.883 10.32 18.719 1 91.25 201 LEU A O 1
ATOM 1505 N N . LEU A 1 202 ? -8.648 12.352 19.188 1 89.81 202 LEU A N 1
ATOM 1506 C CA . LEU A 1 202 ? -9.109 12.586 17.812 1 89.81 202 LEU A CA 1
ATOM 1507 C C . LEU A 1 202 ? -7.938 12.562 16.844 1 89.81 202 LEU A C 1
ATOM 1509 O O . LEU A 1 202 ? -8 11.883 15.812 1 89.81 202 LEU A O 1
ATOM 1513 N N . ALA A 1 203 ? -6.902 13.289 17.234 1 87.62 203 ALA A N 1
ATOM 1514 C CA . ALA A 1 203 ? -5.762 13.375 16.312 1 87.62 203 ALA A CA 1
ATOM 1515 C C . ALA A 1 203 ? -5.102 12.016 16.125 1 87.62 203 ALA A C 1
ATOM 1517 O O . ALA A 1 203 ? -4.906 11.562 15 1 87.62 203 ALA A O 1
ATOM 1518 N N . PRO A 1 204 ? -4.812 11.273 17.25 1 88.81 204 PRO A N 1
ATOM 1519 C CA . PRO A 1 204 ? -4.266 9.93 17.078 1 88.81 204 PRO A CA 1
ATOM 1520 C C . PRO A 1 204 ? -5.188 9.016 16.266 1 88.81 204 PRO A C 1
ATOM 1522 O O . PRO A 1 204 ? -4.719 8.219 15.453 1 88.81 204 PRO A O 1
ATOM 1525 N N . HIS A 1 205 ? -6.488 9.062 16.469 1 93.38 205 HIS A N 1
ATOM 1526 C CA . HIS A 1 205 ? -7.453 8.25 15.734 1 93.38 205 HIS A CA 1
ATOM 1527 C C . HIS A 1 205 ? -7.398 8.562 14.242 1 93.38 205 HIS A C 1
ATOM 1529 O O . HIS A 1 205 ? -7.406 7.645 13.414 1 93.38 205 HIS A O 1
ATOM 1535 N N . ARG A 1 206 ? -7.27 9.789 13.953 1 90.56 206 ARG A N 1
ATOM 1536 C CA . ARG A 1 206 ? -7.23 10.203 12.555 1 90.56 206 ARG A CA 1
ATOM 1537 C C . ARG A 1 206 ? -5.941 9.742 11.883 1 90.56 206 ARG A C 1
ATOM 1539 O O . ARG A 1 206 ? -5.965 9.227 10.766 1 90.56 206 ARG A O 1
ATOM 1546 N N . TRP A 1 207 ? -4.883 9.875 12.539 1 87.69 207 TRP A N 1
ATOM 1547 C CA . TRP A 1 207 ? -3.584 9.539 11.961 1 87.69 207 TRP A CA 1
ATOM 1548 C C . TRP A 1 207 ? -3.422 8.031 11.828 1 87.69 207 TRP A C 1
ATOM 1550 O O . TRP A 1 207 ? -2.967 7.539 10.797 1 87.69 207 TRP A O 1
ATOM 1560 N N . LEU A 1 208 ? -3.793 7.371 12.82 1 91.5 208 LEU A N 1
ATOM 1561 C CA . LEU A 1 208 ? -3.678 5.918 12.789 1 91.5 208 LEU A CA 1
ATOM 1562 C C . LEU A 1 208 ? -4.66 5.309 11.797 1 91.5 208 LEU A C 1
ATOM 1564 O O . LEU A 1 208 ? -4.348 4.312 11.141 1 91.5 208 LEU A O 1
ATOM 1568 N N . GLY A 1 209 ? -5.816 5.91 11.766 1 94 209 GLY A N 1
ATOM 1569 C CA . GLY A 1 209 ? -6.797 5.441 10.797 1 94 209 GLY A CA 1
ATOM 1570 C C . GLY A 1 209 ? -6.359 5.641 9.359 1 94 209 GLY A C 1
ATOM 1571 O O . GLY A 1 209 ? -6.5 4.734 8.539 1 94 209 GLY A O 1
ATOM 1572 N N . ALA A 1 210 ? -5.82 6.746 9.055 1 90.75 210 ALA A N 1
ATOM 1573 C CA . ALA A 1 210 ? -5.422 7.086 7.691 1 90.75 210 ALA A CA 1
ATOM 1574 C C . ALA A 1 210 ? -4.098 6.426 7.324 1 90.75 210 ALA A C 1
ATOM 1576 O O . ALA A 1 210 ? -3.99 5.77 6.285 1 90.75 210 ALA A O 1
ATOM 1577 N N . ALA A 1 211 ? -3.066 6.531 8.188 1 85.19 211 ALA A N 1
ATOM 1578 C CA . ALA A 1 211 ? -1.697 6.156 7.848 1 85.19 211 ALA A CA 1
ATOM 1579 C C . ALA A 1 211 ? -1.467 4.664 8.07 1 85.19 211 ALA A C 1
ATOM 1581 O O . ALA A 1 211 ? -0.567 4.07 7.477 1 85.19 211 ALA A O 1
ATOM 1582 N N . ALA A 1 212 ? -2.328 4.125 8.93 1 85.94 212 ALA A N 1
ATOM 1583 C CA . ALA A 1 212 ? -2.035 2.732 9.266 1 85.94 212 ALA A CA 1
ATOM 1584 C C . ALA A 1 212 ? -3.172 1.813 8.828 1 85.94 212 ALA A C 1
ATOM 1586 O O . ALA A 1 212 ? -3.033 1.062 7.863 1 85.94 212 ALA A O 1
ATOM 1587 N N . ALA A 1 213 ? -4.316 2.031 9.375 1 91.06 213 ALA A N 1
ATOM 1588 C CA . ALA A 1 213 ? -5.398 1.083 9.133 1 91.06 213 ALA A CA 1
ATOM 1589 C C . ALA A 1 213 ? -5.812 1.086 7.664 1 91.06 213 ALA A C 1
ATOM 1591 O O . ALA A 1 213 ? -5.891 0.029 7.031 1 91.06 213 ALA A O 1
ATOM 1592 N N . GLN A 1 214 ? -6.004 2.229 7.113 1 95.31 214 GLN A N 1
ATOM 1593 C CA . GLN A 1 214 ? -6.441 2.33 5.727 1 95.31 214 GLN A CA 1
ATOM 1594 C C . GLN A 1 214 ? -5.344 1.871 4.77 1 95.31 214 GLN A C 1
ATOM 1596 O O . GLN A 1 214 ? -5.609 1.109 3.836 1 95.31 214 GLN A O 1
ATOM 1601 N N . GLN A 1 215 ? -4.176 2.275 4.984 1 95 215 GLN A N 1
ATOM 1602 C CA . GLN A 1 215 ? -3.066 1.896 4.117 1 95 215 GLN A CA 1
ATOM 1603 C C . GLN A 1 215 ? -2.812 0.392 4.172 1 95 215 GLN A C 1
ATOM 1605 O O . GLN A 1 215 ? -2.627 -0.249 3.135 1 95 215 GLN A O 1
ATOM 1610 N N . ALA A 1 216 ? -2.795 -0.106 5.344 1 97.94 216 ALA A N 1
ATOM 1611 C CA . ALA A 1 216 ? -2.6 -1.547 5.488 1 97.94 216 ALA A CA 1
ATOM 1612 C C . ALA A 1 216 ? -3.705 -2.324 4.781 1 97.94 216 ALA A C 1
ATOM 1614 O O . ALA A 1 216 ? -3.447 -3.359 4.16 1 97.94 216 ALA A O 1
ATOM 1615 N N . ALA A 1 217 ? -4.887 -1.854 4.891 1 98.38 217 ALA A N 1
ATOM 1616 C CA . ALA A 1 217 ? -6.016 -2.521 4.246 1 98.38 217 ALA A CA 1
ATOM 1617 C C . ALA A 1 217 ? -5.863 -2.52 2.729 1 98.38 217 ALA A C 1
ATOM 1619 O O . ALA A 1 217 ? -6.156 -3.52 2.068 1 98.38 217 ALA A O 1
ATOM 1620 N N . PHE A 1 218 ? -5.43 -1.443 2.182 1 98.38 218 PHE A N 1
ATOM 1621 C CA . PHE A 1 218 ? -5.23 -1.374 0.739 1 98.38 218 PHE A CA 1
ATOM 1622 C C . PHE A 1 218 ? -4.109 -2.309 0.299 1 98.38 218 PHE A C 1
ATOM 1624 O O . PHE A 1 218 ? -4.219 -2.975 -0.731 1 98.38 218 PHE A O 1
ATOM 1631 N N . VAL A 1 219 ? -3.029 -2.326 1.069 1 97.81 219 VAL A N 1
ATOM 1632 C CA . VAL A 1 219 ? -1.936 -3.23 0.734 1 97.81 219 VAL A CA 1
ATOM 1633 C C . VAL A 1 219 ? -2.436 -4.672 0.746 1 97.81 219 VAL A C 1
ATOM 1635 O O . VAL A 1 219 ? -2.133 -5.449 -0.163 1 97.81 219 VAL A O 1
ATOM 1638 N N . ALA A 1 220 ? -3.186 -4.98 1.748 1 98 220 ALA A N 1
ATOM 1639 C CA . ALA A 1 220 ? -3.748 -6.328 1.832 1 98 220 ALA A CA 1
ATOM 1640 C C . ALA A 1 220 ? -4.66 -6.617 0.642 1 98 220 ALA A C 1
ATOM 1642 O O . ALA A 1 220 ? -4.617 -7.707 0.07 1 98 220 ALA A O 1
ATOM 1643 N N . LEU A 1 221 ? -5.477 -5.668 0.289 1 98.25 221 LEU A N 1
ATOM 1644 C CA . LEU A 1 221 ? -6.398 -5.832 -0.833 1 98.25 221 LEU A CA 1
ATOM 1645 C C . LEU A 1 221 ? -5.633 -6.047 -2.135 1 98.25 221 LEU A C 1
ATOM 1647 O O . LEU A 1 221 ? -5.934 -6.977 -2.887 1 98.25 221 LEU A O 1
ATOM 1651 N N . ILE A 1 222 ? -4.656 -5.273 -2.361 1 97.56 222 ILE A N 1
ATOM 1652 C CA . ILE A 1 222 ? -3.896 -5.328 -3.605 1 97.56 222 ILE A CA 1
ATOM 1653 C C . ILE A 1 222 ? -3.092 -6.625 -3.662 1 97.56 222 ILE A C 1
ATOM 1655 O O . ILE A 1 222 ? -3.047 -7.293 -4.699 1 97.56 222 ILE A O 1
ATOM 1659 N N . THR A 1 223 ? -2.494 -6.98 -2.543 1 95.75 223 THR A N 1
ATOM 1660 C CA . THR A 1 223 ? -1.748 -8.234 -2.529 1 95.75 223 THR A CA 1
ATOM 1661 C C . THR A 1 223 ? -2.686 -9.422 -2.709 1 95.75 223 THR A C 1
ATOM 1663 O O . THR A 1 223 ? -2.309 -10.43 -3.307 1 95.75 223 THR A O 1
ATOM 1666 N N . GLY A 1 224 ? -3.875 -9.336 -2.223 1 95.06 224 GLY A N 1
ATOM 1667 C CA . GLY A 1 224 ? -4.855 -10.383 -2.473 1 95.06 224 GLY A CA 1
ATOM 1668 C C . GLY A 1 224 ? -5.25 -10.5 -3.934 1 95.06 224 GLY A C 1
ATOM 1669 O O . GLY A 1 224 ? -5.352 -11.602 -4.469 1 95.06 224 GLY A O 1
ATOM 1670 N N . ILE A 1 225 ? -5.473 -9.406 -4.562 1 94.62 225 ILE A N 1
ATOM 1671 C CA . ILE A 1 225 ? -5.812 -9.383 -5.98 1 94.62 225 ILE A CA 1
ATOM 1672 C C . ILE A 1 225 ? -4.66 -9.969 -6.797 1 94.62 225 ILE A C 1
ATOM 1674 O O . ILE A 1 225 ? -4.883 -10.742 -7.73 1 94.62 225 ILE A O 1
ATOM 1678 N N . LEU A 1 226 ? -3.475 -9.672 -6.398 1 91.44 226 LEU A N 1
ATOM 1679 C CA . LEU A 1 226 ? -2.297 -10.211 -7.07 1 91.44 226 LEU A CA 1
ATOM 1680 C C . LEU A 1 226 ? -2.242 -11.727 -6.941 1 91.44 226 LEU A C 1
ATOM 1682 O O . LEU A 1 226 ? -1.823 -12.422 -7.875 1 91.44 226 LEU A O 1
ATOM 1686 N N . SER A 1 227 ? -2.596 -12.156 -5.816 1 88.56 227 SER A N 1
ATOM 1687 C CA . SER A 1 227 ? -2.572 -13.602 -5.594 1 88.56 227 SER A CA 1
ATOM 1688 C C . SER A 1 227 ? -3.572 -14.32 -6.496 1 88.56 227 SER A C 1
ATOM 1690 O O . SER A 1 227 ? -3.438 -15.516 -6.754 1 88.56 227 SER A O 1
ATOM 1692 N N . LEU A 1 228 ? -4.582 -13.531 -6.957 1 85.5 228 LEU A N 1
ATOM 1693 C CA . LEU A 1 228 ? -5.574 -14.086 -7.875 1 85.5 228 LEU A CA 1
ATOM 1694 C C . LEU A 1 228 ? -5.078 -14.016 -9.312 1 85.5 228 LEU A C 1
ATOM 1696 O O . LEU A 1 228 ? -5.426 -14.859 -10.141 1 85.5 228 LEU A O 1
ATOM 1700 N N . ALA A 1 229 ? -4.215 -12.898 -9.398 1 74.38 229 ALA A N 1
ATOM 1701 C CA . ALA A 1 229 ? -3.73 -12.648 -10.758 1 74.38 229 ALA A CA 1
ATOM 1702 C C . ALA A 1 229 ? -2.6 -13.602 -11.125 1 74.38 229 ALA A C 1
ATOM 1704 O O . ALA A 1 229 ? -1.789 -13.969 -10.266 1 74.38 229 ALA A O 1
ATOM 1705 N N . GLY A 1 230 ? -2.676 -14.43 -12.055 1 65.38 230 GLY A N 1
ATOM 1706 C CA . GLY A 1 230 ? -1.667 -15.375 -12.508 1 65.38 230 GLY A CA 1
ATOM 1707 C C . GLY A 1 230 ? -0.308 -14.734 -12.727 1 65.38 230 GLY A C 1
ATOM 1708 O O . GLY A 1 230 ? -0.174 -13.516 -12.656 1 65.38 230 GLY A O 1
ATOM 1709 N N . ARG A 1 231 ? 0.964 -15.383 -12.391 1 60 231 ARG A N 1
ATOM 1710 C CA . ARG A 1 231 ? 2.355 -14.961 -12.516 1 60 231 ARG A CA 1
ATOM 1711 C C . ARG A 1 231 ? 2.723 -14.688 -13.969 1 60 231 ARG A C 1
ATOM 1713 O O . ARG A 1 231 ? 3.875 -14.375 -14.273 1 60 231 ARG A O 1
ATOM 1720 N N . GLY A 1 232 ? 1.924 -14.477 -14.805 1 55.19 232 GLY A N 1
ATOM 1721 C CA . GLY A 1 232 ? 2.533 -14.109 -16.078 1 55.19 232 GLY A CA 1
ATOM 1722 C C . GLY A 1 232 ? 1.729 -14.562 -17.281 1 55.19 232 GLY A C 1
ATOM 1723 O O . GLY A 1 232 ? 1.701 -13.891 -18.312 1 55.19 232 GLY A O 1
ATOM 1724 N N . ASP A 1 233 ? 1.633 -15.875 -17.297 1 53.28 233 ASP A N 1
ATOM 1725 C CA . ASP A 1 233 ? 1.543 -16.469 -18.625 1 53.28 233 ASP A CA 1
ATOM 1726 C C . ASP A 1 233 ? 0.256 -16.031 -19.328 1 53.28 233 ASP A C 1
ATOM 1728 O O . ASP A 1 233 ? 0.149 -16.141 -20.562 1 53.28 233 ASP A O 1
ATOM 1732 N N . ASN A 1 234 ? -0.937 -15.734 -18.5 1 58.25 234 ASN A N 1
ATOM 1733 C CA . ASN A 1 234 ? -2.061 -16.047 -19.375 1 58.25 234 ASN A CA 1
ATOM 1734 C C . ASN A 1 234 ? -2.865 -14.797 -19.719 1 58.25 234 ASN A C 1
ATOM 1736 O O . ASN A 1 234 ? -2.916 -13.852 -18.938 1 58.25 234 ASN A O 1
ATOM 1740 N N . VAL A 1 235 ? -2.736 -14.414 -20.922 1 65 235 VAL A N 1
ATOM 1741 C CA . VAL A 1 235 ? -3.578 -13.438 -21.609 1 65 235 VAL A CA 1
ATOM 1742 C C . VAL A 1 235 ? -5.051 -13.805 -21.438 1 65 235 VAL A C 1
ATOM 1744 O O . VAL A 1 235 ? -5.914 -13.312 -22.156 1 65 235 VAL A O 1
ATOM 1747 N N . LYS A 1 236 ? -5.211 -14.57 -20.234 1 76.19 236 LYS A N 1
ATOM 1748 C CA . LYS A 1 236 ? -6.625 -14.836 -20 1 76.19 236 LYS A CA 1
ATOM 1749 C C . LYS A 1 236 ? -7.359 -13.578 -19.562 1 76.19 236 LYS A C 1
ATOM 1751 O O . LYS A 1 236 ? -6.789 -12.734 -18.875 1 76.19 236 LYS A O 1
ATOM 1756 N N . GLU A 1 237 ? -8.523 -13.523 -19.984 1 82.81 237 GLU A N 1
ATOM 1757 C CA . GLU A 1 237 ? -9.336 -12.336 -19.719 1 82.81 237 GLU A CA 1
ATOM 1758 C C . GLU A 1 237 ? -9.445 -12.062 -18.219 1 82.81 237 GLU A C 1
ATOM 1760 O O . GLU A 1 237 ? -9.375 -10.906 -17.781 1 82.81 237 GLU A O 1
ATOM 1765 N N . SER A 1 238 ? -9.625 -13.094 -17.406 1 85.62 238 SER A N 1
ATOM 1766 C CA . SER A 1 238 ? -9.742 -12.906 -15.961 1 85.62 238 SER A CA 1
ATOM 1767 C C . SER A 1 238 ? -8.445 -12.367 -15.367 1 85.62 238 SER A C 1
ATOM 1769 O O . SER A 1 238 ? -8.469 -11.539 -14.461 1 85.62 238 SER A O 1
ATOM 1771 N N . ASP A 1 239 ? -7.371 -12.789 -15.891 1 87.81 239 ASP A N 1
ATOM 1772 C CA . ASP A 1 239 ? -6.074 -12.32 -15.406 1 87.81 239 ASP A CA 1
ATOM 1773 C C . ASP A 1 239 ? -5.895 -10.828 -15.688 1 87.81 239 ASP A C 1
ATOM 1775 O O . ASP A 1 239 ? -5.438 -10.086 -14.812 1 87.81 239 ASP A O 1
ATOM 1779 N N . VAL A 1 240 ? -6.258 -10.422 -16.875 1 89.19 240 VAL A N 1
ATOM 1780 C CA . VAL A 1 240 ? -6.188 -9.008 -17.234 1 89.19 240 VAL A CA 1
ATOM 1781 C C . VAL A 1 240 ? -7.113 -8.195 -16.328 1 89.19 240 VAL A C 1
ATOM 1783 O O . VAL A 1 240 ? -6.766 -7.09 -15.906 1 89.19 240 VAL A O 1
ATOM 1786 N N . GLY A 1 241 ? -8.273 -8.797 -16.047 1 92.62 241 GLY A N 1
ATOM 1787 C CA . GLY A 1 241 ? -9.203 -8.148 -15.133 1 92.62 241 GLY A CA 1
ATOM 1788 C C . GLY A 1 241 ? -8.625 -7.91 -13.75 1 92.62 241 GLY A C 1
ATOM 1789 O O . GLY A 1 241 ? -8.781 -6.828 -13.188 1 92.62 241 GLY A O 1
ATOM 1790 N N . TYR A 1 242 ? -7.938 -8.906 -13.18 1 93.62 242 TYR A N 1
ATOM 1791 C CA . TYR A 1 242 ? -7.32 -8.773 -11.867 1 93.62 242 TYR A CA 1
ATOM 1792 C C . TYR A 1 242 ? -6.184 -7.754 -11.898 1 93.62 242 TYR A C 1
ATOM 1794 O O . TYR A 1 242 ? -6.02 -6.969 -10.961 1 93.62 242 TYR A O 1
ATOM 1802 N N . LYS A 1 243 ? -5.402 -7.734 -13 1 92.94 243 LYS A N 1
ATOM 1803 C CA . LYS A 1 243 ? -4.316 -6.766 -13.141 1 92.94 243 LYS A CA 1
ATOM 1804 C C . LYS A 1 243 ? -4.852 -5.34 -13.156 1 92.94 243 LYS A C 1
ATOM 1806 O O . LYS A 1 243 ? -4.332 -4.469 -12.461 1 92.94 243 LYS A O 1
ATOM 1811 N N . ALA A 1 244 ? -5.91 -5.168 -13.914 1 95 244 ALA A N 1
ATOM 1812 C CA . ALA A 1 244 ? -6.543 -3.852 -13.984 1 95 244 ALA A CA 1
ATOM 1813 C C . ALA A 1 244 ? -7.125 -3.451 -12.633 1 95 244 ALA A C 1
ATOM 1815 O O . ALA A 1 244 ? -6.996 -2.299 -12.211 1 95 244 ALA A O 1
ATOM 1816 N N . ALA A 1 245 ? -7.727 -4.441 -11.961 1 97.19 245 ALA A N 1
ATOM 1817 C CA . ALA A 1 245 ? -8.305 -4.176 -10.648 1 97.19 245 ALA A CA 1
ATOM 1818 C C . ALA A 1 245 ? -7.23 -3.766 -9.648 1 97.19 245 ALA A C 1
ATOM 1820 O O . ALA A 1 245 ? -7.457 -2.895 -8.805 1 97.19 245 ALA A O 1
ATOM 1821 N N . ALA A 1 246 ? -6.082 -4.363 -9.727 1 96.69 246 ALA A N 1
ATOM 1822 C CA . ALA A 1 246 ? -4.98 -4.012 -8.836 1 96.69 246 ALA A CA 1
ATOM 1823 C C . ALA A 1 246 ? -4.539 -2.568 -9.055 1 96.69 246 ALA A C 1
ATOM 1825 O O . ALA A 1 246 ? -4.27 -1.842 -8.094 1 96.69 246 ALA A O 1
ATOM 1826 N N . VAL A 1 247 ? -4.484 -2.137 -10.281 1 97.19 247 VAL A N 1
ATOM 1827 C CA . VAL A 1 247 ? -4.09 -0.769 -10.602 1 97.19 247 VAL A CA 1
ATOM 1828 C C . VAL A 1 247 ? -5.16 0.204 -10.102 1 97.19 247 VAL A C 1
ATOM 1830 O O . VAL A 1 247 ? -4.84 1.259 -9.547 1 97.19 247 VAL A O 1
ATOM 1833 N N . VAL A 1 248 ? -6.391 -0.18 -10.258 1 98.5 248 VAL A N 1
ATOM 1834 C CA . VAL A 1 248 ? -7.48 0.677 -9.797 1 98.5 248 VAL A CA 1
ATOM 1835 C C . VAL A 1 248 ? -7.461 0.764 -8.273 1 98.5 248 VAL A C 1
ATOM 1837 O O . VAL A 1 248 ? -7.703 1.829 -7.703 1 98.5 248 VAL A O 1
ATOM 1840 N N . ALA A 1 249 ? -7.188 -0.356 -7.633 1 98.5 249 ALA A N 1
ATOM 1841 C CA . ALA A 1 249 ? -7.066 -0.344 -6.176 1 98.5 249 ALA A CA 1
ATOM 1842 C C . ALA A 1 249 ? -5.93 0.573 -5.727 1 98.5 249 ALA A C 1
ATOM 1844 O O . ALA A 1 249 ? -6.062 1.294 -4.734 1 98.5 249 ALA A O 1
ATOM 1845 N N . LEU A 1 250 ? -4.824 0.526 -6.43 1 98.19 250 LEU A N 1
ATOM 1846 C CA . LEU A 1 250 ? -3.721 1.434 -6.137 1 98.19 250 LEU A CA 1
ATOM 1847 C C . LEU A 1 250 ? -4.152 2.887 -6.312 1 98.19 250 LEU A C 1
ATOM 1849 O O . LEU A 1 250 ? -3.889 3.725 -5.445 1 98.19 250 LEU A O 1
ATOM 1853 N N . LEU A 1 251 ? -4.816 3.18 -7.387 1 97.81 251 LEU A N 1
ATOM 1854 C CA . LEU A 1 251 ? -5.281 4.539 -7.652 1 97.81 251 LEU A CA 1
ATOM 1855 C C . LEU A 1 251 ? -6.242 5.004 -6.566 1 97.81 251 LEU A C 1
ATOM 1857 O O . LEU A 1 251 ? -6.188 6.156 -6.133 1 97.81 251 LEU A O 1
ATOM 1861 N N . LEU A 1 252 ? -7.129 4.125 -6.195 1 98.5 252 LEU A N 1
ATOM 1862 C CA . LEU A 1 252 ? -8.047 4.426 -5.105 1 98.5 252 LEU A CA 1
ATOM 1863 C C . LEU A 1 252 ? -7.281 4.789 -3.834 1 98.5 252 LEU A C 1
ATOM 1865 O O . LEU A 1 252 ? -7.609 5.777 -3.168 1 98.5 252 LEU A O 1
ATOM 1869 N N . SER A 1 253 ? -6.301 3.998 -3.531 1 97.69 253 SER A N 1
ATOM 1870 C CA . SER A 1 253 ? -5.48 4.25 -2.35 1 97.69 253 SER A CA 1
ATOM 1871 C C . SER A 1 253 ? -4.805 5.613 -2.426 1 97.69 253 SER A C 1
ATOM 1873 O O . SER A 1 253 ? -4.781 6.359 -1.444 1 97.69 253 SER A O 1
ATOM 1875 N N . LEU A 1 254 ? -4.301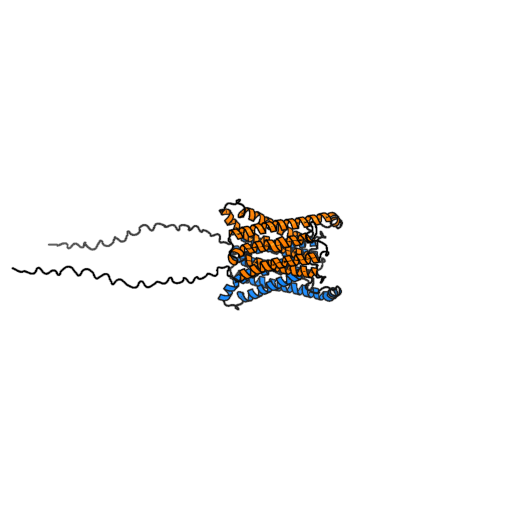 5.969 -3.559 1 95.94 254 LEU A N 1
ATOM 1876 C CA . LEU A 1 254 ? -3.582 7.227 -3.742 1 95.94 254 LEU A CA 1
ATOM 1877 C C . LEU A 1 254 ? -4.539 8.414 -3.66 1 95.94 254 LEU A C 1
ATOM 1879 O O . LEU A 1 254 ? -4.227 9.422 -3.025 1 95.94 254 LEU A O 1
ATOM 1883 N N . LEU A 1 255 ? -5.66 8.312 -4.277 1 96.06 255 LEU A N 1
ATOM 1884 C CA . LEU A 1 255 ? -6.66 9.375 -4.258 1 96.06 255 LEU A CA 1
ATOM 1885 C C . LEU A 1 255 ? -7.168 9.617 -2.84 1 96.06 255 LEU A C 1
ATOM 1887 O O . LEU A 1 255 ? -7.297 10.758 -2.404 1 96.06 255 LEU A O 1
ATOM 1891 N N . LEU A 1 256 ? -7.441 8.531 -2.172 1 96.62 256 LEU A N 1
ATOM 1892 C CA . LEU A 1 256 ? -7.891 8.672 -0.79 1 96.62 256 LEU A CA 1
ATOM 1893 C C . LEU A 1 256 ? -6.793 9.266 0.083 1 96.62 256 LEU A C 1
ATOM 1895 O O . LEU A 1 256 ? -7.062 10.117 0.932 1 96.62 256 LEU A O 1
ATOM 1899 N N . GLY A 1 257 ? -5.555 8.773 -0.117 1 93.25 257 GLY A N 1
ATOM 1900 C CA . GLY A 1 257 ? -4.441 9.352 0.618 1 93.25 257 GLY A CA 1
ATOM 1901 C C . GLY A 1 257 ? -4.312 10.852 0.422 1 93.25 257 GLY A C 1
ATOM 1902 O O . GLY A 1 257 ? -4.062 11.586 1.378 1 93.25 257 GLY A O 1
ATOM 1903 N N . LEU A 1 258 ? -4.488 11.312 -0.757 1 90.88 258 LEU A N 1
ATOM 1904 C CA . LEU A 1 258 ? -4.43 12.742 -1.069 1 90.88 258 LEU A CA 1
ATOM 1905 C C . LEU A 1 258 ? -5.562 13.492 -0.378 1 90.88 258 LEU A C 1
ATOM 1907 O O . LEU A 1 258 ? -5.363 14.602 0.116 1 90.88 258 LEU A O 1
ATOM 1911 N N . LEU A 1 259 ? -6.703 12.898 -0.343 1 92.44 259 LEU A N 1
ATOM 1912 C CA . LEU A 1 259 ? -7.871 13.516 0.273 1 92.44 259 LEU A CA 1
ATOM 1913 C C . LEU A 1 259 ? -7.684 13.648 1.78 1 92.44 259 LEU A C 1
ATOM 1915 O O . LEU A 1 259 ? -8.062 14.672 2.367 1 92.44 259 LEU A O 1
ATOM 1919 N N . LEU A 1 260 ? -7.051 12.688 2.395 1 91.12 260 LEU A N 1
ATOM 1920 C CA . LEU A 1 260 ? -6.961 12.641 3.85 1 91.12 260 LEU A CA 1
ATOM 1921 C C . LEU A 1 260 ? -5.809 13.5 4.355 1 91.12 260 LEU A C 1
ATOM 1923 O O . LEU A 1 260 ? -5.73 13.805 5.547 1 91.12 260 LEU A O 1
ATOM 1927 N N . GLN A 1 261 ? -4.828 13.898 3.553 1 79.31 261 GLN A N 1
ATOM 1928 C CA . GLN A 1 261 ? -3.705 14.734 3.955 1 79.31 261 GLN A CA 1
ATOM 1929 C C . GLN A 1 261 ? -4.074 16.219 3.883 1 79.31 261 GLN A C 1
ATOM 1931 O O . GLN A 1 261 ? -3.342 17.062 4.391 1 79.31 261 GLN A O 1
ATOM 1936 N N . ARG A 1 262 ? -5.113 16.594 3.297 1 67.38 262 ARG A N 1
ATOM 1937 C CA . ARG A 1 262 ? -5.504 17.984 3.123 1 67.38 262 ARG A CA 1
ATOM 1938 C C . ARG A 1 262 ? -6.543 18.391 4.156 1 67.38 262 ARG A C 1
ATOM 1940 O O . ARG A 1 262 ? -7.344 17.562 4.602 1 67.38 262 ARG A O 1
ATOM 1947 N N . MET B 1 1 ? 40.062 101.375 69.062 1 23.89 1 MET B N 1
ATOM 1948 C CA . MET B 1 1 ? 38.938 100.625 69.688 1 23.89 1 MET B CA 1
ATOM 1949 C C . MET B 1 1 ? 38.594 99.438 68.812 1 23.89 1 MET B C 1
ATOM 1951 O O . MET B 1 1 ? 38.719 99.438 67.625 1 23.89 1 MET B O 1
ATOM 1955 N N . LEU B 1 2 ? 38.125 98.188 69.375 1 21.81 2 LEU B N 1
ATOM 1956 C CA . LEU B 1 2 ? 38.281 96.75 69.438 1 21.81 2 LEU B CA 1
ATOM 1957 C C . LEU B 1 2 ? 37.281 96.062 68.5 1 21.81 2 LEU B C 1
ATOM 1959 O O . LEU B 1 2 ? 37.219 94.812 68.438 1 21.81 2 LEU B O 1
ATOM 1963 N N . GLN B 1 3 ? 36.344 96.625 67.812 1 25.25 3 GLN B N 1
ATOM 1964 C CA . GLN B 1 3 ? 35.062 95.938 67.75 1 25.25 3 GLN B CA 1
ATOM 1965 C C . GLN B 1 3 ? 35.188 94.75 66.75 1 25.25 3 GLN B C 1
ATOM 1967 O O . GLN B 1 3 ? 35.656 94.938 65.625 1 25.25 3 GLN B O 1
ATOM 1972 N N . ASP B 1 4 ? 34.906 93.438 67.188 1 25.03 4 ASP B N 1
ATOM 1973 C CA . ASP B 1 4 ? 35.156 92 66.938 1 25.03 4 ASP B CA 1
ATOM 1974 C C . ASP B 1 4 ? 34.281 91.438 65.812 1 25.03 4 ASP B C 1
ATOM 1976 O O . ASP B 1 4 ? 33.031 91.438 65.938 1 25.03 4 ASP B O 1
ATOM 1980 N N . SER B 1 5 ? 34.406 91.75 64.5 1 28.94 5 SER B N 1
ATOM 1981 C CA . SER B 1 5 ? 33.594 91.5 63.312 1 28.94 5 SER B CA 1
ATOM 1982 C C . SER B 1 5 ? 33.438 90 63.094 1 28.94 5 SER B C 1
ATOM 1984 O O . SER B 1 5 ? 34.438 89.312 62.812 1 28.94 5 SER B O 1
ATOM 1986 N N . SER B 1 6 ? 32.406 89.188 63.719 1 27.17 6 SER B N 1
ATOM 1987 C CA . SER B 1 6 ? 32.094 87.812 64 1 27.17 6 SER B CA 1
ATOM 1988 C C . SER B 1 6 ? 31.875 87.062 62.688 1 27.17 6 SER B C 1
ATOM 1990 O O . SER B 1 6 ? 31.219 87.562 61.781 1 27.17 6 SER B O 1
ATOM 1992 N N . PRO B 1 7 ? 32.562 85.875 62.25 1 26.5 7 PRO B N 1
ATOM 1993 C CA . PRO B 1 7 ? 32.969 85 61.125 1 26.5 7 PRO B CA 1
ATOM 1994 C C . PRO B 1 7 ? 31.844 84.125 60.625 1 26.5 7 PRO B C 1
ATOM 1996 O O . PRO B 1 7 ? 32.031 83.312 59.688 1 26.5 7 PRO B O 1
ATOM 1999 N N . SER B 1 8 ? 30.578 84 61.188 1 24.83 8 SER B N 1
ATOM 2000 C CA . SER B 1 8 ? 29.922 82.688 61.406 1 24.83 8 SER B CA 1
ATOM 2001 C C . SER B 1 8 ? 29.328 82.188 60.094 1 24.83 8 SER B C 1
ATOM 2003 O O . SER B 1 8 ? 28.688 81.125 60.094 1 24.83 8 SER B O 1
ATOM 2005 N N . ALA B 1 9 ? 29.078 82.875 59 1 24.8 9 ALA B N 1
ATOM 2006 C CA . ALA B 1 9 ? 27.906 82.625 58.156 1 24.8 9 ALA B CA 1
ATOM 2007 C C . ALA B 1 9 ? 28.109 81.375 57.281 1 24.8 9 ALA B C 1
ATOM 2009 O O . ALA B 1 9 ? 27.25 81.062 56.469 1 24.8 9 ALA B O 1
ATOM 2010 N N . GLN B 1 10 ? 29.297 80.812 57.031 1 22.55 10 GLN B N 1
ATOM 2011 C CA . GLN B 1 10 ? 29.516 80.125 55.75 1 22.55 10 GLN B CA 1
ATOM 2012 C C . GLN B 1 10 ? 28.859 78.75 55.719 1 22.55 10 GLN B C 1
ATOM 2014 O O . GLN B 1 10 ? 28.734 78.188 54.656 1 22.55 10 GLN B O 1
ATOM 2019 N N . ARG B 1 11 ? 28.703 78 56.812 1 22.12 11 ARG B N 1
ATOM 2020 C CA . ARG B 1 11 ? 28.984 76.562 56.781 1 22.12 11 ARG B CA 1
ATOM 2021 C C . ARG B 1 11 ? 27.875 75.812 56.062 1 22.12 11 ARG B C 1
ATOM 2023 O O . ARG B 1 11 ? 28.031 74.625 55.719 1 22.12 11 ARG B O 1
ATOM 2030 N N . ASN B 1 12 ? 26.594 76.125 56.188 1 21.73 12 ASN B N 1
ATOM 2031 C CA . ASN B 1 12 ? 25.609 75.062 56.438 1 21.73 12 ASN B CA 1
ATOM 2032 C C . ASN B 1 12 ? 25.266 74.312 55.156 1 21.73 12 ASN B C 1
ATOM 2034 O O . ASN B 1 12 ? 24.266 73.625 55.125 1 21.73 12 ASN B O 1
ATOM 2038 N N . LEU B 1 13 ? 25.594 74.75 53.938 1 24.86 13 LEU B N 1
ATOM 2039 C CA . LEU B 1 13 ? 24.766 74.375 52.812 1 24.86 13 LEU B CA 1
ATOM 2040 C C . LEU B 1 13 ? 24.922 72.875 52.5 1 24.86 13 LEU B C 1
ATOM 2042 O O . LEU B 1 13 ? 24.453 72.375 51.469 1 24.86 13 LEU B O 1
ATOM 2046 N N . MET B 1 14 ? 25.844 72.125 53.156 1 22.81 14 MET B N 1
ATOM 2047 C CA . MET B 1 14 ? 26.328 70.875 52.531 1 22.81 14 MET B CA 1
ATOM 2048 C C . MET B 1 14 ? 25.219 69.875 52.406 1 22.81 14 MET B C 1
ATOM 2050 O O . MET B 1 14 ? 25.328 68.875 51.656 1 22.81 14 MET B O 1
ATOM 2054 N N . ALA B 1 15 ? 24.406 69.562 53.438 1 23.88 15 ALA B N 1
ATOM 2055 C CA . ALA B 1 15 ? 24.172 68.188 53.906 1 23.88 15 ALA B CA 1
ATOM 2056 C C . ALA B 1 15 ? 23.125 67.5 53 1 23.88 15 ALA B C 1
ATOM 2058 O O . ALA B 1 15 ? 22.953 66.312 53.062 1 23.88 15 ALA B O 1
ATOM 2059 N N . GLU B 1 16 ? 22.234 68.188 52.344 1 23.28 16 GLU B N 1
ATOM 2060 C CA . GLU B 1 16 ? 20.969 67.438 52.25 1 23.28 16 GLU B CA 1
ATOM 2061 C C . GLU B 1 16 ? 21.047 66.312 51.25 1 23.28 16 GLU B C 1
ATOM 2063 O O . GLU B 1 16 ? 20.469 66.375 50.188 1 23.28 16 GLU B O 1
ATOM 2068 N N . ASP B 1 17 ? 22.188 65.875 50.781 1 23.77 17 ASP B N 1
ATOM 2069 C CA . ASP B 1 17 ? 22.234 65 49.594 1 23.77 17 ASP B CA 1
ATOM 2070 C C . ASP B 1 17 ? 21.578 63.656 49.875 1 23.77 17 ASP B C 1
ATOM 2072 O O . ASP B 1 17 ? 21.5 62.812 49 1 23.77 17 ASP B O 1
ATOM 2076 N N . SER B 1 18 ? 21.469 63.281 51.156 1 23.52 18 SER B N 1
ATOM 2077 C CA . SER B 1 18 ? 21.594 61.875 51.406 1 23.52 18 SER B CA 1
ATOM 2078 C C . SER B 1 18 ? 20.406 61.094 50.844 1 23.52 18 SER B C 1
ATOM 2080 O O . SER B 1 18 ? 20.5 59.906 50.562 1 23.52 18 SER B O 1
ATOM 2082 N N . SER B 1 19 ? 19.203 61.531 51.156 1 24.22 19 SER B N 1
ATOM 2083 C CA . SER B 1 19 ? 18.219 60.531 51.594 1 24.22 19 SER B CA 1
ATOM 2084 C C . SER B 1 19 ? 17.719 59.719 50.406 1 24.22 19 SER B C 1
ATOM 2086 O O . SER B 1 19 ? 16.859 58.844 50.531 1 24.22 19 SER B O 1
ATOM 2088 N N . ASP B 1 20 ? 17.781 60.219 49.219 1 22.59 20 ASP B N 1
ATOM 2089 C CA . ASP B 1 20 ? 16.875 59.625 48.25 1 22.59 20 ASP B CA 1
ATOM 2090 C C . ASP B 1 20 ? 17.25 58.188 47.938 1 22.59 20 ASP B C 1
ATOM 2092 O O . ASP B 1 20 ? 17.875 57.906 46.906 1 22.59 20 ASP B O 1
ATOM 2096 N N . ASP B 1 21 ? 17.906 57.469 48.844 1 24.94 21 ASP B N 1
ATOM 2097 C CA . ASP B 1 21 ? 18.266 56.094 48.562 1 24.94 21 ASP B CA 1
ATOM 2098 C C . ASP B 1 21 ? 17.031 55.25 48.281 1 24.94 21 ASP B C 1
ATOM 2100 O O . ASP B 1 21 ? 16.594 54.469 49.125 1 24.94 21 ASP B O 1
ATOM 2104 N N . VAL B 1 22 ? 15.852 55.844 48.156 1 25.12 22 VAL B N 1
ATOM 2105 C CA . VAL B 1 22 ? 14.734 54.906 48.219 1 25.12 22 VAL B CA 1
ATOM 2106 C C . VAL B 1 22 ? 15.07 53.656 47.406 1 25.12 22 VAL B C 1
ATOM 2108 O O . VAL B 1 22 ? 15.945 53.688 46.531 1 25.12 22 VAL B O 1
ATOM 2111 N N . GLU B 1 23 ? 14.102 52.625 47.406 1 22.92 23 GLU B N 1
ATOM 2112 C CA . GLU B 1 23 ? 13.906 51.188 47.25 1 22.92 23 GLU B CA 1
ATOM 2113 C C . GLU B 1 23 ? 14.078 50.75 45.812 1 22.92 23 GLU B C 1
ATOM 2115 O O . GLU B 1 23 ? 13.266 51.094 44.938 1 22.92 23 GLU B O 1
ATOM 2120 N N . ARG B 1 24 ? 15.211 50.906 45.156 1 26.03 24 ARG B N 1
ATOM 2121 C CA . ARG B 1 24 ? 15.461 50.156 43.906 1 26.03 24 ARG B CA 1
ATOM 2122 C C . ARG B 1 24 ? 15.109 48.688 44.062 1 26.03 24 ARG B C 1
ATOM 2124 O O . ARG B 1 24 ? 15.883 47.938 44.656 1 26.03 24 ARG B O 1
ATOM 2131 N N . THR B 1 25 ? 13.922 48.375 44.719 1 24.8 25 THR B N 1
ATOM 2132 C CA . THR B 1 25 ? 13.516 46.969 44.75 1 24.8 25 THR B CA 1
ATOM 2133 C C . THR B 1 25 ? 13.789 46.312 43.406 1 24.8 25 THR B C 1
ATOM 2135 O O . THR B 1 25 ? 13.547 46.875 42.344 1 24.8 25 THR B O 1
ATOM 2138 N N . SER B 1 26 ? 14.75 45.312 43.406 1 26.09 26 SER B N 1
ATOM 2139 C CA . SER B 1 26 ? 15.188 44.312 42.406 1 26.09 26 SER B CA 1
ATOM 2140 C C . SER B 1 26 ? 14 43.688 41.688 1 26.09 26 SER B C 1
ATOM 2142 O O . SER B 1 26 ? 13.195 43 42.281 1 26.09 26 SER B O 1
ATOM 2144 N N . LEU B 1 27 ? 13.141 44.375 40.906 1 26.81 27 LEU B N 1
ATOM 2145 C CA . LEU B 1 27 ? 12.281 43.656 39.969 1 26.81 27 LEU B CA 1
ATOM 2146 C C . LEU B 1 27 ? 13.023 42.469 39.344 1 26.81 27 LEU B C 1
ATOM 2148 O O . LEU B 1 27 ? 13.938 42.688 38.531 1 26.81 27 LEU B O 1
ATOM 2152 N N . THR B 1 28 ? 13.484 41.5 40.094 1 27.28 28 THR B N 1
ATOM 2153 C CA . THR B 1 28 ? 13.984 40.219 39.562 1 27.28 28 THR B CA 1
ATOM 2154 C C . THR B 1 28 ? 13.25 39.844 38.281 1 27.28 28 THR B C 1
ATOM 2156 O O . THR B 1 28 ? 12.055 40.094 38.156 1 27.28 28 THR B O 1
ATOM 2159 N N . ALA B 1 29 ? 13.969 39.75 37.125 1 32 29 ALA B N 1
ATOM 2160 C CA . ALA B 1 29 ? 13.586 39.156 35.844 1 32 29 ALA B CA 1
ATOM 2161 C C . ALA B 1 29 ? 12.68 37.938 36.031 1 32 29 ALA B C 1
ATOM 2163 O O . ALA B 1 29 ? 13.102 36.938 36.625 1 32 29 ALA B O 1
ATOM 2164 N N . GLY B 1 30 ? 11.492 38.094 36.438 1 30.75 30 GLY B N 1
ATOM 2165 C CA . GLY B 1 30 ? 10.586 36.969 36.406 1 30.75 30 GLY B CA 1
ATOM 2166 C C . GLY B 1 30 ? 10.93 35.969 35.312 1 30.75 30 GLY B C 1
ATOM 2167 O O . GLY B 1 30 ? 11.117 36.344 34.156 1 30.75 30 GLY B O 1
ATOM 2168 N N . LYS B 1 31 ? 11.68 34.906 35.688 1 33.72 31 LYS B N 1
ATOM 2169 C CA . LYS B 1 31 ? 11.875 33.75 34.812 1 33.72 31 LYS B CA 1
ATOM 2170 C C . LYS B 1 31 ? 10.641 33.5 33.969 1 33.72 31 LYS B C 1
ATOM 2172 O O . LYS B 1 31 ? 9.562 33.219 34.5 1 33.72 31 LYS B O 1
ATOM 2177 N N . ILE B 1 32 ? 10.422 34.281 32.969 1 33.59 32 ILE B N 1
ATOM 2178 C CA . ILE B 1 32 ? 9.484 33.656 32.062 1 33.59 32 ILE B CA 1
ATOM 2179 C C . ILE B 1 32 ? 9.688 32.156 32.062 1 33.59 32 ILE B C 1
ATOM 2181 O O . ILE B 1 32 ? 10.812 31.656 31.906 1 33.59 32 ILE B O 1
ATOM 2185 N N . PRO B 1 33 ? 8.945 31.484 32.969 1 32.44 33 PRO B N 1
ATOM 2186 C CA . PRO B 1 33 ? 9.188 30.047 32.781 1 32.44 33 PRO B CA 1
ATOM 2187 C C . PRO B 1 33 ? 9.547 29.688 31.344 1 32.44 33 PRO B C 1
ATOM 2189 O O . PRO B 1 33 ? 9.031 30.281 30.406 1 32.44 33 PRO B O 1
ATOM 2192 N N . ASP B 1 34 ? 10.812 29.578 31.047 1 33.88 34 ASP B N 1
ATOM 2193 C CA . ASP B 1 34 ? 11.148 28.875 29.797 1 33.88 34 ASP B CA 1
ATOM 2194 C C . ASP B 1 34 ? 10.102 27.812 29.469 1 33.88 34 ASP B C 1
ATOM 2196 O O . ASP B 1 34 ? 10.047 26.766 30.125 1 33.88 34 ASP B O 1
ATOM 2200 N N . VAL B 1 35 ? 8.859 28.234 29.438 1 31.66 35 VAL B N 1
ATOM 2201 C CA . VAL B 1 35 ? 8.047 27.203 28.781 1 31.66 35 VAL B CA 1
ATOM 2202 C C . VAL B 1 35 ? 8.852 26.547 27.656 1 31.66 35 VAL B C 1
ATOM 2204 O O . VAL B 1 35 ? 9.023 27.141 26.594 1 31.66 35 VAL B O 1
ATOM 2207 N N . ALA B 1 36 ? 10.039 26.125 27.938 1 35.91 36 ALA B N 1
ATOM 2208 C CA . ALA B 1 36 ? 10.508 25.141 26.953 1 35.91 36 ALA B CA 1
ATOM 2209 C C . ALA B 1 36 ? 9.328 24.516 26.203 1 35.91 36 ALA B C 1
ATOM 2211 O O . ALA B 1 36 ? 8.625 23.656 26.766 1 35.91 36 ALA B O 1
ATOM 2212 N N . SER B 1 37 ? 8.516 25.297 25.562 1 34.62 37 SER B N 1
ATOM 2213 C CA . SER B 1 37 ? 7.531 24.781 24.625 1 34.62 37 SER B CA 1
ATOM 2214 C C . SER B 1 37 ? 8.008 23.469 24 1 34.62 37 SER B C 1
ATOM 2216 O O . SER B 1 37 ? 9.055 23.422 23.344 1 34.62 37 SER B O 1
ATOM 2218 N N . ALA B 1 38 ? 8.062 22.469 24.703 1 39.53 38 ALA B N 1
ATOM 2219 C CA . ALA B 1 38 ? 8.242 21.219 23.969 1 39.53 38 ALA B CA 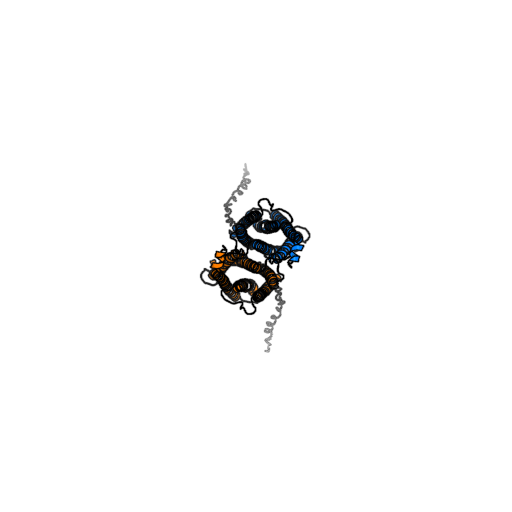1
ATOM 2220 C C . ALA B 1 38 ? 7.75 21.344 22.531 1 39.53 38 ALA B C 1
ATOM 2222 O O . ALA B 1 38 ? 6.555 21.516 22.297 1 39.53 38 ALA B O 1
ATOM 2223 N N . GLY B 1 39 ? 8.438 21.969 21.797 1 41.03 39 GLY B N 1
ATOM 2224 C CA . GLY B 1 39 ? 8.07 22.141 20.391 1 41.03 39 GLY B CA 1
ATOM 2225 C C . GLY B 1 39 ? 7.309 20.953 19.828 1 41.03 39 GLY B C 1
ATOM 2226 O O . GLY B 1 39 ? 7.312 19.875 20.406 1 41.03 39 GLY B O 1
ATOM 2227 N N . PRO B 1 40 ? 6.32 21.203 18.969 1 43.97 40 PRO B N 1
ATOM 2228 C CA . PRO B 1 40 ? 5.426 20.172 18.438 1 43.97 40 PRO B CA 1
ATOM 2229 C C . PRO B 1 40 ? 6.145 18.844 18.172 1 43.97 40 PRO B C 1
ATOM 2231 O O . PRO B 1 40 ? 5.512 17.797 18.141 1 43.97 40 PRO B O 1
ATOM 2234 N N . PHE B 1 41 ? 7.531 18.891 17.906 1 47.78 41 PHE B N 1
ATOM 2235 C CA . PHE B 1 41 ? 8.281 17.719 17.5 1 47.78 41 PHE B CA 1
ATOM 2236 C C . PHE B 1 41 ? 8.664 16.875 18.703 1 47.78 41 PHE B C 1
ATOM 2238 O O . PHE B 1 41 ? 9.297 15.828 18.562 1 47.78 41 PHE B O 1
ATOM 2245 N N . LYS B 1 42 ? 8.477 17.406 19.922 1 54.69 42 LYS B N 1
ATOM 2246 C CA . LYS B 1 42 ? 8.773 16.672 21.141 1 54.69 42 LYS B CA 1
ATOM 2247 C C . LYS B 1 42 ? 7.738 15.57 21.391 1 54.69 42 LYS B C 1
ATOM 2249 O O . LYS B 1 42 ? 7.625 15.055 22.5 1 54.69 42 LYS B O 1
ATOM 2254 N N . ARG B 1 43 ? 7.078 15.172 20.312 1 67.5 43 ARG B N 1
ATOM 2255 C CA . ARG B 1 43 ? 6.02 14.203 20.578 1 67.5 43 ARG B CA 1
ATOM 2256 C C . ARG B 1 43 ? 6.539 12.773 20.438 1 67.5 43 ARG B C 1
ATOM 2258 O O . ARG B 1 43 ? 7.258 12.461 19.484 1 67.5 43 ARG B O 1
ATOM 2265 N N . PRO B 1 44 ? 6.648 12.07 21.531 1 81.94 44 PRO B N 1
ATOM 2266 C CA . PRO B 1 44 ? 7.055 10.656 21.547 1 81.94 44 PRO B CA 1
ATOM 2267 C C . PRO B 1 44 ? 6.688 9.922 20.266 1 81.94 44 PRO B C 1
ATOM 2269 O O . PRO B 1 44 ? 7.422 9.031 19.828 1 81.94 44 PRO B O 1
ATOM 2272 N N . GLY B 1 45 ? 5.777 10.414 19.547 1 84.06 45 GLY B N 1
ATOM 2273 C CA . GLY B 1 45 ? 5.352 9.781 18.312 1 84.06 45 GLY B CA 1
ATOM 2274 C C . GLY B 1 45 ? 6.32 9.992 17.156 1 84.06 45 GLY B C 1
ATOM 2275 O O . GLY B 1 45 ? 6.559 9.078 16.359 1 84.06 45 GLY B O 1
ATOM 2276 N N . VAL B 1 46 ? 6.879 11.164 17.141 1 89 46 VAL B N 1
ATOM 2277 C CA . VAL B 1 46 ? 7.824 11.469 16.062 1 89 46 VAL B CA 1
ATOM 2278 C C . VAL B 1 46 ? 9.109 10.664 16.266 1 89 46 VAL B C 1
ATOM 2280 O O . VAL B 1 46 ? 9.633 10.086 15.305 1 89 46 VAL B O 1
ATOM 2283 N N . LEU B 1 47 ? 9.625 10.609 17.484 1 93.19 47 LEU B N 1
ATOM 2284 C CA . LEU B 1 47 ? 10.844 9.852 17.766 1 93.19 47 LEU B CA 1
ATOM 2285 C C . LEU B 1 47 ? 10.648 8.375 17.453 1 93.19 47 LEU B C 1
ATOM 2287 O O . LEU B 1 47 ? 11.492 7.758 16.797 1 93.19 47 LEU B O 1
ATOM 2291 N N . ILE B 1 48 ? 9.531 7.805 17.859 1 93.62 48 ILE B N 1
ATOM 2292 C CA . ILE B 1 48 ? 9.258 6.383 17.672 1 93.62 48 ILE B CA 1
ATOM 2293 C C . ILE B 1 48 ? 9.133 6.074 16.188 1 93.62 48 ILE B C 1
ATOM 2295 O O . ILE B 1 48 ? 9.727 5.109 15.695 1 93.62 48 ILE B O 1
ATOM 2299 N N . SER B 1 49 ? 8.375 6.855 15.477 1 95.06 49 SER B N 1
ATOM 2300 C CA . SER B 1 49 ? 8.188 6.609 14.055 1 95.06 49 SER B CA 1
ATOM 2301 C C . SER B 1 49 ? 9.469 6.852 13.273 1 95.06 49 SER B C 1
ATOM 2303 O O . SER B 1 49 ? 9.766 6.133 12.312 1 95.06 49 SER B O 1
ATOM 2305 N N . ALA B 1 50 ? 10.242 7.848 13.68 1 97.06 50 ALA B N 1
ATOM 2306 C CA . ALA B 1 50 ? 11.508 8.117 13.008 1 97.06 50 ALA B CA 1
ATOM 2307 C C . ALA B 1 50 ? 12.5 6.98 13.227 1 97.06 50 ALA B C 1
ATOM 2309 O O . ALA B 1 50 ? 13.062 6.445 12.266 1 97.06 50 ALA B O 1
ATOM 2310 N N . VAL B 1 51 ? 12.703 6.594 14.453 1 97.62 51 VAL B N 1
ATOM 2311 C CA . VAL B 1 51 ? 13.617 5.508 14.781 1 97.62 51 VAL B CA 1
ATOM 2312 C C . VAL B 1 51 ? 13.125 4.203 14.164 1 97.62 51 VAL B C 1
ATOM 2314 O O . VAL B 1 51 ? 13.898 3.461 13.562 1 97.62 51 VAL B O 1
ATOM 2317 N N . GLY B 1 52 ? 11.844 3.969 14.312 1 98.19 52 GLY B N 1
ATOM 2318 C CA . GLY B 1 52 ? 11.258 2.77 13.734 1 98.19 52 GLY B CA 1
ATOM 2319 C C . GLY B 1 52 ? 11.461 2.674 12.234 1 98.19 52 GLY B C 1
ATOM 2320 O O . GLY B 1 52 ? 11.734 1.595 11.711 1 98.19 52 GLY B O 1
ATOM 2321 N N . THR B 1 53 ? 11.25 3.787 11.547 1 98.19 53 THR B N 1
ATOM 2322 C CA . THR B 1 53 ? 11.453 3.824 10.102 1 98.19 53 THR B CA 1
ATOM 2323 C C . THR B 1 53 ? 12.891 3.438 9.742 1 98.19 53 THR B C 1
ATOM 2325 O O . THR B 1 53 ? 13.117 2.623 8.852 1 98.19 53 THR B O 1
ATOM 2328 N N . HIS B 1 54 ? 13.898 3.951 10.453 1 98.69 54 HIS B N 1
ATOM 2329 C CA . HIS B 1 54 ? 15.297 3.643 10.172 1 98.69 54 HIS B CA 1
ATOM 2330 C C . HIS B 1 54 ? 15.609 2.182 10.469 1 98.69 54 HIS B C 1
ATOM 2332 O O . HIS B 1 54 ? 16.25 1.501 9.672 1 98.69 54 HIS B O 1
ATOM 2338 N N . VAL B 1 55 ? 15.094 1.702 11.555 1 98.81 55 VAL B N 1
ATOM 2339 C CA . VAL B 1 55 ? 15.352 0.323 11.961 1 98.81 55 VAL B CA 1
ATOM 2340 C C . VAL B 1 55 ? 14.688 -0.634 10.969 1 98.81 55 VAL B C 1
ATOM 2342 O O . VAL B 1 55 ? 15.312 -1.593 10.516 1 98.81 55 VAL B O 1
ATOM 2345 N N . ALA B 1 56 ? 13.484 -0.371 10.602 1 98.81 56 ALA B N 1
ATOM 2346 C CA . ALA B 1 56 ? 12.75 -1.23 9.672 1 98.81 56 ALA B CA 1
ATOM 2347 C C . ALA B 1 56 ? 13.398 -1.215 8.289 1 98.81 56 ALA B C 1
ATOM 2349 O O . ALA B 1 56 ? 13.445 -2.24 7.609 1 98.81 56 ALA B O 1
ATOM 2350 N N . ALA B 1 57 ? 13.867 -0.045 7.855 1 98.88 57 ALA B N 1
ATOM 2351 C CA . ALA B 1 57 ? 14.516 0.057 6.551 1 98.88 57 ALA B CA 1
ATOM 2352 C C . ALA B 1 57 ? 15.781 -0.793 6.5 1 98.88 57 ALA B C 1
ATOM 2354 O O . ALA B 1 57 ? 16 -1.525 5.531 1 98.88 57 ALA B O 1
ATOM 2355 N N . VAL B 1 58 ? 16.578 -0.749 7.551 1 98.88 58 VAL B N 1
ATOM 2356 C CA . VAL B 1 58 ? 17.812 -1.53 7.613 1 98.88 58 VAL B CA 1
ATOM 2357 C C . VAL B 1 58 ? 17.469 -3.018 7.691 1 98.88 58 VAL B C 1
ATOM 2359 O O . VAL B 1 58 ? 18.078 -3.834 6.996 1 98.88 58 VAL B O 1
ATOM 2362 N N . ALA B 1 59 ? 16.531 -3.334 8.492 1 98.81 59 ALA B N 1
ATOM 2363 C CA . ALA B 1 59 ? 16.109 -4.727 8.648 1 98.81 59 ALA B CA 1
ATOM 2364 C C . ALA B 1 59 ? 15.609 -5.301 7.328 1 98.81 59 ALA B C 1
ATOM 2366 O O . ALA B 1 59 ? 15.953 -6.426 6.961 1 98.81 59 ALA B O 1
ATOM 2367 N N . LEU B 1 60 ? 14.789 -4.523 6.605 1 98.81 60 LEU B N 1
ATOM 2368 C CA . LEU B 1 60 ? 14.242 -4.988 5.332 1 98.81 60 LEU B CA 1
ATOM 2369 C C . LEU B 1 60 ? 15.352 -5.246 4.324 1 98.81 60 LEU B C 1
ATOM 2371 O O . LEU B 1 60 ? 15.344 -6.27 3.635 1 98.81 60 LEU B O 1
ATOM 2375 N N . LEU B 1 61 ? 16.281 -4.34 4.223 1 98.75 61 LEU B N 1
ATOM 2376 C CA . LEU B 1 61 ? 17.391 -4.5 3.285 1 98.75 61 LEU B CA 1
ATOM 2377 C C . LEU B 1 61 ? 18.203 -5.742 3.619 1 98.75 61 LEU B C 1
ATOM 2379 O O . LEU B 1 61 ? 18.547 -6.527 2.729 1 98.75 61 LEU B O 1
ATOM 2383 N N . ALA B 1 62 ? 18.5 -5.945 4.906 1 98.38 62 ALA B N 1
ATOM 2384 C CA . ALA B 1 62 ? 19.266 -7.105 5.348 1 98.38 62 ALA B CA 1
ATOM 2385 C C . ALA B 1 62 ? 18.516 -8.398 5.082 1 98.38 62 ALA B C 1
ATOM 2387 O O . ALA B 1 62 ? 19.094 -9.391 4.625 1 98.38 62 ALA B O 1
ATOM 2388 N N . MET B 1 63 ? 17.234 -8.375 5.355 1 97.56 63 MET B N 1
ATOM 2389 C CA . MET B 1 63 ? 16.406 -9.562 5.148 1 97.56 63 MET B CA 1
ATOM 2390 C C . MET B 1 63 ? 16.359 -9.93 3.67 1 97.56 63 MET B C 1
ATOM 2392 O O . MET B 1 63 ? 16.469 -11.109 3.318 1 97.56 63 MET B O 1
ATOM 2396 N N . MET B 1 64 ? 16.156 -8.969 2.84 1 97.5 64 MET B N 1
ATOM 2397 C CA . MET B 1 64 ? 16.062 -9.242 1.408 1 97.5 64 MET B CA 1
ATOM 2398 C C . MET B 1 64 ? 17.406 -9.703 0.851 1 97.5 64 MET B C 1
ATOM 2400 O O . MET B 1 64 ? 17.469 -10.586 -0.009 1 97.5 64 MET B O 1
ATOM 2404 N N . TRP B 1 65 ? 18.531 -9.102 1.356 1 96.56 65 TRP B N 1
ATOM 2405 C CA . TRP B 1 65 ? 19.844 -9.594 0.976 1 96.56 65 TRP B CA 1
ATOM 2406 C C . TRP B 1 65 ? 20 -11.07 1.337 1 96.56 65 TRP B C 1
ATOM 2408 O O . TRP B 1 65 ? 20.391 -11.883 0.497 1 96.56 65 TRP B O 1
ATOM 2418 N N . HIS B 1 66 ? 19.625 -11.398 2.518 1 94.62 66 HIS B N 1
ATOM 2419 C CA . HIS B 1 66 ? 19.797 -12.758 3.023 1 94.62 66 HIS B CA 1
ATOM 2420 C C . HIS B 1 66 ? 18.891 -13.734 2.283 1 94.62 66 HIS B C 1
ATOM 2422 O O . HIS B 1 66 ? 19.344 -14.797 1.847 1 94.62 66 HIS B O 1
ATOM 2428 N N . THR B 1 67 ? 17.641 -13.391 2.109 1 92.81 67 THR B N 1
ATOM 2429 C CA . THR B 1 67 ? 16.672 -14.297 1.51 1 92.81 67 THR B CA 1
ATOM 2430 C C . THR B 1 67 ? 16.969 -14.508 0.028 1 92.81 67 THR B C 1
ATOM 2432 O O . THR B 1 67 ? 16.875 -15.625 -0.475 1 92.81 67 THR B O 1
ATOM 2435 N N . LEU B 1 68 ? 17.375 -13.453 -0.676 1 93.5 68 LEU B N 1
ATOM 2436 C CA . LEU B 1 68 ? 17.703 -13.562 -2.092 1 93.5 68 LEU B CA 1
ATOM 2437 C C . LEU B 1 68 ? 18.969 -14.398 -2.293 1 93.5 68 LEU B C 1
ATOM 2439 O O . LEU B 1 68 ? 19.031 -15.219 -3.209 1 93.5 68 LEU B O 1
ATOM 2443 N N . LYS B 1 69 ? 19.953 -14.258 -1.405 1 91.25 69 LYS B N 1
ATOM 2444 C CA . LYS B 1 69 ? 21.172 -15.055 -1.479 1 91.25 69 LYS B CA 1
ATOM 2445 C C . LYS B 1 69 ? 20.891 -16.531 -1.2 1 91.25 69 LYS B C 1
ATOM 2447 O O . LYS B 1 69 ? 21.469 -17.406 -1.846 1 91.25 69 LYS B O 1
ATOM 2452 N N . LYS B 1 70 ? 20.062 -16.719 -0.292 1 86.5 70 LYS B N 1
ATOM 2453 C CA . LYS B 1 70 ? 19.719 -18.094 0.069 1 86.5 70 LYS B CA 1
ATOM 2454 C C . LYS B 1 70 ? 18.984 -18.781 -1.074 1 86.5 70 LYS B C 1
ATOM 2456 O O . LYS B 1 70 ? 19.094 -20 -1.237 1 86.5 70 LYS B O 1
ATOM 2461 N N . ALA B 1 71 ? 18.234 -18.016 -1.839 1 82.12 71 ALA B N 1
ATOM 2462 C CA . ALA B 1 71 ? 17.469 -18.578 -2.949 1 82.12 71 ALA B CA 1
ATOM 2463 C C . ALA B 1 71 ? 18.375 -18.875 -4.141 1 82.12 71 ALA B C 1
ATOM 2465 O O . ALA B 1 71 ? 18 -19.609 -5.051 1 82.12 71 ALA B O 1
ATOM 2466 N N . LEU B 1 72 ? 19.578 -18.297 -4.043 1 81.38 72 LEU B N 1
ATOM 2467 C CA . LEU B 1 72 ? 20.547 -18.516 -5.105 1 81.38 72 LEU B CA 1
ATOM 2468 C C . LEU B 1 72 ? 21.469 -19.688 -4.762 1 81.38 72 LEU B C 1
ATOM 2470 O O . LEU B 1 72 ? 21.531 -20.109 -3.609 1 81.38 72 LEU B O 1
ATOM 2474 N N . SER B 1 73 ? 22.078 -20.203 -5.766 1 80.12 73 SER B N 1
ATOM 2475 C CA . SER B 1 73 ? 23.172 -21.141 -5.512 1 80.12 73 SER B CA 1
ATOM 2476 C C . SER B 1 73 ? 24.297 -20.484 -4.723 1 80.12 73 SER B C 1
ATOM 2478 O O . SER B 1 73 ? 24.516 -19.281 -4.844 1 80.12 73 SER B O 1
ATOM 2480 N N . PRO B 1 74 ? 24.891 -21.25 -3.836 1 79.19 74 PRO B N 1
ATOM 2481 C CA . PRO B 1 74 ? 25.906 -20.703 -2.93 1 79.19 74 PRO B CA 1
ATOM 2482 C C . PRO B 1 74 ? 26.984 -19.891 -3.66 1 79.19 74 PRO B C 1
ATOM 2484 O O . PRO B 1 74 ? 27.5 -18.922 -3.121 1 79.19 74 PRO B O 1
ATOM 2487 N N . GLU B 1 75 ? 27.219 -20.203 -4.82 1 81.44 75 GLU B N 1
ATOM 2488 C CA . GLU B 1 75 ? 28.312 -19.562 -5.527 1 81.44 75 GLU B CA 1
ATOM 2489 C C . GLU B 1 75 ? 27.812 -18.391 -6.383 1 81.44 75 GLU B C 1
ATOM 2491 O O . GLU B 1 75 ? 28.609 -17.578 -6.867 1 81.44 75 GLU B O 1
ATOM 2496 N N . ALA B 1 76 ? 26.625 -18.25 -6.504 1 84.06 76 ALA B N 1
ATOM 2497 C CA . ALA B 1 76 ? 26.078 -17.25 -7.414 1 84.06 76 ALA B CA 1
ATOM 2498 C C . ALA B 1 76 ? 26.047 -15.875 -6.754 1 84.06 76 ALA B C 1
ATOM 2500 O O . ALA B 1 76 ? 25.516 -15.727 -5.645 1 84.06 76 ALA B O 1
ATOM 2501 N N . PRO B 1 77 ? 26.656 -14.922 -7.445 1 88.44 77 PRO B N 1
ATOM 2502 C CA . PRO B 1 77 ? 26.609 -13.562 -6.891 1 88.44 77 PRO B CA 1
ATOM 2503 C C . PRO B 1 77 ? 25.219 -12.93 -7.031 1 88.44 77 PRO B C 1
ATOM 2505 O O . PRO B 1 77 ? 24.547 -13.141 -8.039 1 88.44 77 PRO B O 1
ATOM 2508 N N . LEU B 1 78 ? 24.844 -12.164 -6.035 1 90.19 78 LEU B N 1
ATOM 2509 C CA . LEU B 1 78 ? 23.547 -11.492 -6.035 1 90.19 78 LEU B CA 1
ATOM 2510 C C . LEU B 1 78 ? 23.562 -10.273 -6.953 1 90.19 78 LEU B C 1
ATOM 2512 O O . LEU B 1 78 ? 22.547 -9.938 -7.562 1 90.19 78 LEU B O 1
ATOM 2516 N N . LEU B 1 79 ? 24.703 -9.695 -7.164 1 92.94 79 LEU B N 1
ATOM 2517 C CA . LEU B 1 79 ? 24.797 -8.422 -7.875 1 92.94 79 LEU B CA 1
ATOM 2518 C C . LEU B 1 79 ? 25.234 -8.648 -9.32 1 92.94 79 LEU B C 1
ATOM 2520 O O . LEU B 1 79 ? 26.094 -7.91 -9.836 1 92.94 79 LEU B O 1
ATOM 2524 N N . THR B 1 80 ? 24.672 -9.648 -9.945 1 93.94 80 THR B N 1
ATOM 2525 C CA . THR B 1 80 ? 24.969 -9.93 -11.344 1 93.94 80 THR B CA 1
ATOM 2526 C C . THR B 1 80 ? 23.938 -9.281 -12.266 1 93.94 80 THR B C 1
ATOM 2528 O O . THR B 1 80 ? 22.734 -9.477 -12.102 1 93.94 80 THR B O 1
ATOM 2531 N N . TRP B 1 81 ? 24.469 -8.547 -13.242 1 95.81 81 TRP B N 1
ATOM 2532 C CA . TRP B 1 81 ? 23.625 -7.859 -14.211 1 95.81 81 TRP B CA 1
ATOM 2533 C C . TRP B 1 81 ? 22.859 -8.859 -15.07 1 95.81 81 TRP B C 1
ATOM 2535 O O . TRP B 1 81 ? 23.375 -9.93 -15.391 1 95.81 81 TRP B O 1
ATOM 2545 N N . ARG B 1 82 ? 21.562 -8.516 -15.328 1 96.12 82 ARG B N 1
ATOM 2546 C CA . ARG B 1 82 ? 20.672 -9.305 -16.172 1 96.12 82 ARG B CA 1
ATOM 2547 C C . ARG B 1 82 ? 20.328 -10.641 -15.508 1 96.12 82 ARG B C 1
ATOM 2549 O O . ARG B 1 82 ? 20.266 -11.672 -16.172 1 96.12 82 ARG B O 1
ATOM 2556 N N . THR B 1 83 ? 20.234 -10.578 -14.195 1 93.19 83 THR B N 1
ATOM 2557 C CA . THR B 1 83 ? 19.719 -11.727 -13.445 1 93.19 83 THR B CA 1
ATOM 2558 C C . THR B 1 83 ? 18.484 -11.336 -12.633 1 93.19 83 THR B C 1
ATOM 2560 O O . THR B 1 83 ? 18.375 -10.203 -12.164 1 93.19 83 THR B O 1
ATOM 2563 N N . PHE B 1 84 ? 17.656 -12.273 -12.422 1 92.5 84 PHE B N 1
ATOM 2564 C CA . PHE B 1 84 ? 16.359 -12.016 -11.812 1 92.5 84 PHE B CA 1
ATOM 2565 C C . PHE B 1 84 ? 16.531 -11.492 -10.391 1 92.5 84 PHE B C 1
ATOM 2567 O O . PHE B 1 84 ? 15.875 -10.531 -9.992 1 92.5 84 PHE B O 1
ATOM 2574 N N . PRO B 1 85 ? 17.438 -12.008 -9.562 1 94.06 85 PRO B N 1
ATOM 2575 C CA . PRO B 1 85 ? 17.5 -11.586 -8.156 1 94.06 85 PRO B CA 1
ATOM 2576 C C . PRO B 1 85 ? 17.984 -10.148 -8 1 94.06 85 PRO B C 1
ATOM 2578 O O . PRO B 1 85 ? 17.75 -9.523 -6.965 1 94.06 85 PRO B O 1
ATOM 2581 N N . LEU B 1 86 ? 18.688 -9.641 -8.977 1 96.62 86 LEU B N 1
ATOM 2582 C CA . LEU B 1 86 ? 19.219 -8.281 -8.883 1 96.62 86 LEU B CA 1
ATOM 2583 C C . LEU B 1 86 ? 18.078 -7.262 -8.82 1 96.62 86 LEU B C 1
ATOM 2585 O O . LEU B 1 86 ? 18.156 -6.293 -8.062 1 96.62 86 LEU B O 1
ATOM 2589 N N . HIS B 1 87 ? 17 -7.5 -9.594 1 98 87 HIS B N 1
ATOM 2590 C CA . HIS B 1 87 ? 15.898 -6.559 -9.664 1 98 87 HIS B CA 1
ATOM 2591 C C . HIS B 1 87 ? 15.25 -6.359 -8.297 1 98 87 HIS B C 1
ATOM 2593 O O . HIS B 1 87 ? 15.195 -5.238 -7.789 1 98 87 HIS B O 1
ATOM 2599 N N . PRO B 1 88 ? 14.805 -7.441 -7.637 1 97.69 88 PRO B N 1
ATOM 2600 C CA . PRO B 1 88 ? 14.18 -7.195 -6.336 1 97.69 88 PRO B CA 1
ATOM 2601 C C . PRO B 1 88 ? 15.141 -6.59 -5.316 1 97.69 88 PRO B C 1
ATOM 2603 O O . PRO B 1 88 ? 14.727 -5.828 -4.445 1 97.69 88 PRO B O 1
ATOM 2606 N N . PHE B 1 89 ? 16.406 -6.918 -5.426 1 98.19 89 PHE B N 1
ATOM 2607 C CA . PHE B 1 89 ? 17.359 -6.328 -4.484 1 98.19 89 PHE B CA 1
ATOM 2608 C C . PHE B 1 89 ? 17.5 -4.832 -4.727 1 98.19 89 PHE B C 1
ATOM 2610 O O . PHE B 1 89 ? 17.453 -4.039 -3.783 1 98.19 89 PHE B O 1
ATOM 2617 N N . LEU B 1 90 ? 17.656 -4.402 -5.953 1 98.69 90 LEU B N 1
ATOM 2618 C CA . LEU B 1 90 ? 17.781 -2.986 -6.285 1 98.69 90 LEU B CA 1
ATOM 2619 C C . LEU B 1 90 ? 16.516 -2.227 -5.914 1 98.69 90 LEU B C 1
ATOM 2621 O O . LEU B 1 90 ? 16.578 -1.082 -5.461 1 98.69 90 LEU B O 1
ATOM 2625 N N . MET B 1 91 ? 15.352 -2.836 -6.145 1 98.88 91 MET B N 1
ATOM 2626 C CA . MET B 1 91 ? 14.102 -2.191 -5.754 1 98.88 91 MET B CA 1
ATOM 2627 C C . MET B 1 91 ? 14.031 -2.01 -4.242 1 98.88 91 MET B C 1
ATOM 2629 O O . MET B 1 91 ? 13.57 -0.975 -3.756 1 98.88 91 MET B O 1
ATOM 2633 N N . THR B 1 92 ? 14.516 -2.998 -3.488 1 98.81 92 THR B N 1
ATOM 2634 C CA . THR B 1 92 ? 14.539 -2.877 -2.035 1 98.81 92 THR B CA 1
ATOM 2635 C C . THR B 1 92 ? 15.5 -1.777 -1.601 1 98.81 92 THR B C 1
ATOM 2637 O O . THR B 1 92 ? 15.195 -0.998 -0.696 1 98.81 92 THR B O 1
ATOM 2640 N N . LEU B 1 93 ? 16.609 -1.748 -2.24 1 98.88 93 LEU B N 1
ATOM 2641 C CA . LEU B 1 93 ? 17.578 -0.705 -1.925 1 98.88 93 LEU B CA 1
ATOM 2642 C C . LEU B 1 93 ? 16.984 0.678 -2.199 1 98.88 93 LEU B C 1
ATOM 2644 O O . LEU B 1 93 ? 17.094 1.58 -1.366 1 98.88 93 LEU B O 1
ATOM 2648 N N . ALA B 1 94 ? 16.391 0.819 -3.316 1 98.88 94 ALA B N 1
ATOM 2649 C CA . ALA B 1 94 ? 15.867 2.113 -3.746 1 98.88 94 ALA B CA 1
ATOM 2650 C C . ALA B 1 94 ? 14.68 2.535 -2.889 1 98.88 94 ALA B C 1
ATOM 2652 O O . ALA B 1 94 ? 14.68 3.621 -2.303 1 98.88 94 ALA B O 1
ATOM 2653 N N . PHE B 1 95 ? 13.703 1.624 -2.725 1 98.81 95 PHE B N 1
ATOM 2654 C CA . PHE B 1 95 ? 12.398 2.033 -2.225 1 98.81 95 PHE B CA 1
ATOM 2655 C C . PHE B 1 95 ? 12.141 1.456 -0.837 1 98.81 95 PHE B C 1
ATOM 2657 O O . PHE B 1 95 ? 11.203 1.866 -0.15 1 98.81 95 PHE B O 1
ATOM 2664 N N . GLY B 1 96 ? 12.969 0.527 -0.413 1 98.81 96 GLY B N 1
ATOM 2665 C CA . GLY B 1 96 ? 12.875 -0.026 0.928 1 98.81 96 GLY B CA 1
ATOM 2666 C C . GLY B 1 96 ? 13.891 0.562 1.891 1 98.81 96 GLY B C 1
ATOM 2667 O O . GLY B 1 96 ? 13.758 0.406 3.107 1 98.81 96 GLY B O 1
ATOM 2668 N N . PHE B 1 97 ? 14.883 1.267 1.355 1 98.88 97 PHE B N 1
ATOM 2669 C CA . PHE B 1 97 ? 15.93 1.777 2.23 1 98.88 97 PHE B CA 1
ATOM 2670 C C . PHE B 1 97 ? 16.234 3.236 1.916 1 98.88 97 PHE B C 1
ATOM 2672 O O . PHE B 1 97 ? 15.945 4.125 2.721 1 98.88 97 PHE B O 1
ATOM 2679 N N . LEU B 1 98 ? 16.688 3.617 0.727 1 98.88 98 LEU B N 1
ATOM 2680 C CA . LEU B 1 98 ? 17.156 4.965 0.397 1 98.88 98 LEU B CA 1
ATOM 2681 C C . LEU B 1 98 ? 16 5.961 0.481 1 98.88 98 LEU B C 1
ATOM 2683 O O . LEU B 1 98 ? 16.109 6.992 1.148 1 98.88 98 LEU B O 1
ATOM 2687 N N . SER B 1 99 ? 14.914 5.66 -0.19 1 98.69 99 SER B N 1
ATOM 2688 C CA . SER B 1 99 ? 13.789 6.59 -0.266 1 98.69 99 SER B CA 1
ATOM 2689 C C . SER B 1 99 ? 13.172 6.824 1.11 1 98.69 99 SER B C 1
ATOM 2691 O O . SER B 1 99 ? 13 7.973 1.526 1 98.69 99 SER B O 1
ATOM 2693 N N . PRO B 1 100 ? 12.859 5.762 1.89 1 98.62 100 PRO B N 1
ATOM 2694 C CA . PRO B 1 100 ? 12.266 6.035 3.199 1 98.62 100 PRO B CA 1
ATOM 2695 C C . PRO B 1 100 ? 13.219 6.762 4.145 1 98.62 100 PRO B C 1
ATOM 2697 O O . PRO B 1 100 ? 12.789 7.598 4.938 1 98.62 100 PRO B O 1
ATOM 2700 N N . VAL B 1 101 ? 14.492 6.5 4.07 1 98.62 101 VAL B N 1
ATOM 2701 C CA . VAL B 1 101 ? 15.461 7.203 4.902 1 98.62 101 VAL B CA 1
ATOM 2702 C C . VAL B 1 101 ? 15.516 8.672 4.5 1 98.62 101 VAL B C 1
ATOM 2704 O O . VAL B 1 101 ? 15.57 9.562 5.359 1 98.62 101 VAL B O 1
ATOM 2707 N N . ALA B 1 102 ? 15.477 8.922 3.229 1 98.56 102 ALA B N 1
ATOM 2708 C CA . ALA B 1 102 ? 15.477 10.297 2.727 1 98.56 102 ALA B CA 1
ATOM 2709 C C . ALA B 1 102 ? 14.266 11.07 3.232 1 98.56 102 AL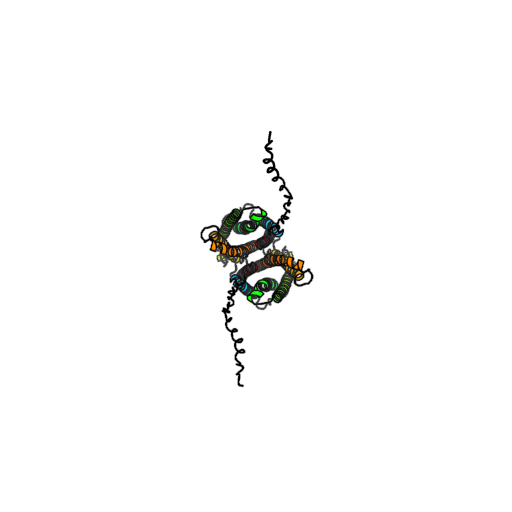A B C 1
ATOM 2711 O O . ALA B 1 102 ? 14.383 12.219 3.66 1 98.56 102 ALA B O 1
ATOM 2712 N N . ALA B 1 103 ? 13.125 10.445 3.152 1 97.94 103 ALA B N 1
ATOM 2713 C CA . ALA B 1 103 ? 11.898 11.086 3.605 1 97.94 103 ALA B CA 1
ATOM 2714 C C . ALA B 1 103 ? 11.914 11.305 5.117 1 97.94 103 ALA B C 1
ATOM 2716 O O . ALA B 1 103 ? 11.508 12.367 5.602 1 97.94 103 ALA B O 1
ATOM 2717 N N . ALA B 1 104 ? 12.383 10.312 5.832 1 97.75 104 ALA B N 1
ATOM 2718 C CA . ALA B 1 104 ? 12.469 10.43 7.285 1 97.75 104 ALA B CA 1
ATOM 2719 C C . ALA B 1 104 ? 13.438 11.539 7.691 1 97.75 104 ALA B C 1
ATOM 2721 O O . ALA B 1 104 ? 13.195 12.258 8.664 1 97.75 104 ALA B O 1
ATOM 2722 N N . ALA B 1 105 ? 14.484 11.688 6.992 1 97.25 105 ALA B N 1
ATOM 2723 C CA . ALA B 1 105 ? 15.469 12.727 7.273 1 97.25 105 ALA B CA 1
ATOM 2724 C C . ALA B 1 105 ? 14.852 14.117 7.133 1 97.25 105 ALA B C 1
ATOM 2726 O O . ALA B 1 105 ? 15.055 14.984 7.984 1 97.25 105 ALA B O 1
ATOM 2727 N N . TRP B 1 106 ? 14.133 14.297 6.109 1 95.56 106 TRP B N 1
ATOM 2728 C CA . TRP B 1 106 ? 13.484 15.586 5.883 1 95.56 106 TRP B CA 1
ATOM 2729 C C . TRP B 1 106 ? 12.586 15.961 7.062 1 95.56 106 TRP B C 1
ATOM 2731 O O . TRP B 1 106 ? 12.555 17.125 7.477 1 95.56 106 TRP B O 1
ATOM 2741 N N . ARG B 1 107 ? 11.977 15.023 7.609 1 93.44 107 ARG B N 1
ATOM 2742 C CA . ARG B 1 107 ? 10.961 15.281 8.625 1 93.44 107 ARG B CA 1
ATOM 2743 C C . ARG B 1 107 ? 11.578 15.359 10.016 1 93.44 107 ARG B C 1
ATOM 2745 O O . ARG B 1 107 ? 11.055 16.047 10.898 1 93.44 107 ARG B O 1
ATOM 2752 N N . SER B 1 108 ? 12.727 14.758 10.234 1 95.12 108 SER B N 1
ATOM 2753 C CA . SER B 1 108 ? 13.062 14.523 11.641 1 95.12 108 SER B CA 1
ATOM 2754 C C . SER B 1 108 ? 14.492 14.953 11.953 1 95.12 108 SER B C 1
ATOM 2756 O O . SER B 1 108 ? 14.836 15.188 13.109 1 95.12 108 SER B O 1
ATOM 2758 N N . TYR B 1 109 ? 15.312 15.125 10.961 1 96.44 109 TYR B N 1
ATOM 2759 C CA . TYR B 1 109 ? 16.734 15.32 11.266 1 96.44 109 TYR B CA 1
ATOM 2760 C C . TYR B 1 109 ? 16.984 16.703 11.844 1 96.44 109 TYR B C 1
ATOM 2762 O O . TYR B 1 109 ? 17.859 16.891 12.695 1 96.44 109 TYR B O 1
ATOM 2770 N N . GLU B 1 110 ? 16.266 17.734 11.406 1 94.81 110 GLU B N 1
ATOM 2771 C CA . GLU B 1 110 ? 16.422 19.062 11.969 1 94.81 110 GLU B CA 1
ATOM 2772 C C . GLU B 1 110 ? 16.078 19.094 13.453 1 94.81 110 GLU B C 1
ATOM 2774 O O . GLU B 1 110 ? 16.875 19.562 14.273 1 94.81 110 GLU B O 1
ATOM 2779 N N . HIS B 1 111 ? 15.07 18.5 13.789 1 90.62 111 HIS B N 1
ATOM 2780 C CA . HIS B 1 111 ? 14.547 18.594 15.148 1 90.62 111 HIS B CA 1
ATOM 2781 C C . HIS B 1 111 ? 15.211 17.562 16.062 1 90.62 111 HIS B C 1
ATOM 2783 O O . HIS B 1 111 ? 15.484 17.859 17.234 1 90.62 111 HIS B O 1
ATOM 2789 N N . LEU B 1 112 ? 15.469 16.391 15.547 1 92.81 112 LEU B N 1
ATOM 2790 C CA . LEU B 1 112 ? 15.938 15.305 16.406 1 92.81 112 LEU B CA 1
ATOM 2791 C C . LEU B 1 112 ? 17.469 15.289 16.469 1 92.81 112 LEU B C 1
ATOM 2793 O O . LEU B 1 112 ? 18.047 14.852 17.469 1 92.81 112 LEU B O 1
ATOM 2797 N N . LEU B 1 113 ? 18.078 15.734 15.414 1 95.19 113 LEU B N 1
ATOM 2798 C CA . LEU B 1 113 ? 19.531 15.57 15.344 1 95.19 113 LEU B CA 1
ATOM 2799 C C . LEU B 1 113 ? 20.219 16.922 15.227 1 95.19 113 LEU B C 1
ATOM 2801 O O . LEU B 1 113 ? 21.453 16.984 15.234 1 95.19 113 LEU B O 1
ATOM 2805 N N . GLY B 1 114 ? 19.531 18.047 15.047 1 95.69 114 GLY B N 1
ATOM 2806 C CA . GLY B 1 114 ? 20.094 19.391 15.031 1 95.69 114 GLY B CA 1
ATOM 2807 C C . GLY B 1 114 ? 20.688 19.781 13.695 1 95.69 114 GLY B C 1
ATOM 2808 O O . GLY B 1 114 ? 21.5 20.688 13.609 1 95.69 114 GLY B O 1
ATOM 2809 N N . PHE B 1 115 ? 20.328 19.062 12.617 1 96.75 115 PHE B N 1
ATOM 2810 C CA . PHE B 1 115 ? 20.766 19.453 11.281 1 96.75 115 PHE B CA 1
ATOM 2811 C C . PHE B 1 115 ? 20.141 20.797 10.883 1 96.75 115 PHE B C 1
ATOM 2813 O O . PHE B 1 115 ? 19.047 21.141 11.336 1 96.75 115 PHE B O 1
ATOM 2820 N N . THR B 1 116 ? 20.906 21.547 10.062 1 97.12 116 THR B N 1
ATOM 2821 C CA . THR B 1 116 ? 20.312 22.75 9.484 1 97.12 116 THR B CA 1
ATOM 2822 C C . THR B 1 116 ? 19.344 22.391 8.359 1 97.12 116 THR B C 1
ATOM 2824 O O . THR B 1 116 ? 19.406 21.297 7.809 1 97.12 116 THR B O 1
ATOM 2827 N N . HIS B 1 117 ? 18.531 23.328 8 1 95.12 117 HIS B N 1
ATOM 2828 C CA . HIS B 1 117 ? 17.578 23.125 6.926 1 95.12 117 HIS B CA 1
ATOM 2829 C C . HIS B 1 117 ? 18.266 22.844 5.602 1 95.12 117 HIS B C 1
ATOM 2831 O O . HIS B 1 117 ? 17.828 21.984 4.824 1 95.12 117 HIS B O 1
ATOM 2837 N N . ARG B 1 118 ? 19.281 23.5 5.359 1 95.31 118 ARG B N 1
ATOM 2838 C CA . ARG B 1 118 ? 20.047 23.297 4.129 1 95.31 118 ARG B CA 1
ATOM 2839 C C . ARG B 1 118 ? 20.625 21.891 4.066 1 95.31 118 ARG B C 1
ATOM 2841 O O . ARG B 1 118 ? 20.578 21.25 3.018 1 95.31 118 ARG B O 1
ATOM 2848 N N . GLN B 1 119 ? 21.188 21.438 5.125 1 97.12 119 GLN B N 1
ATOM 2849 C CA . GLN B 1 119 ? 21.75 20.094 5.176 1 97.12 119 GLN B CA 1
ATOM 2850 C C . GLN B 1 119 ? 20.688 19.031 4.898 1 97.12 119 GLN B C 1
ATOM 2852 O O . GLN B 1 119 ? 20.922 18.109 4.117 1 97.12 119 GLN B O 1
ATOM 2857 N N . VAL B 1 120 ? 19.562 19.156 5.523 1 97.44 120 VAL B N 1
ATOM 2858 C CA . VAL B 1 120 ? 18.5 18.188 5.375 1 97.44 120 VAL B CA 1
ATOM 2859 C C . VAL B 1 120 ? 17.969 18.203 3.939 1 97.44 120 VAL B C 1
ATOM 2861 O O . VAL B 1 120 ? 17.672 17.156 3.365 1 97.44 120 VAL B O 1
ATOM 2864 N N . LYS B 1 121 ? 17.859 19.359 3.422 1 95.38 121 LYS B N 1
ATOM 2865 C CA . LYS B 1 121 ? 17.422 19.5 2.041 1 95.38 121 LYS B CA 1
ATOM 2866 C C . LYS B 1 121 ? 18.359 18.781 1.078 1 95.38 121 LYS B C 1
ATOM 2868 O O . LYS B 1 121 ? 17.906 18.062 0.18 1 95.38 121 LYS B O 1
ATOM 2873 N N . VAL B 1 122 ? 19.625 19 1.215 1 96.56 122 VAL B N 1
ATOM 2874 C CA . VAL B 1 122 ? 20.609 18.359 0.35 1 96.56 122 VAL B CA 1
ATOM 2875 C C . VAL B 1 122 ? 20.578 16.844 0.548 1 96.56 122 VAL B C 1
ATOM 2877 O O . VAL B 1 122 ? 20.578 16.094 -0.423 1 96.56 122 VAL B O 1
ATOM 2880 N N . PHE B 1 123 ? 20.594 16.438 1.8 1 97.69 123 PHE B N 1
ATOM 2881 C CA . PHE B 1 123 ? 20.531 15.016 2.123 1 97.69 123 PHE B CA 1
ATOM 2882 C C . PHE B 1 123 ? 19.312 14.367 1.489 1 97.69 123 PHE B C 1
ATOM 2884 O O . PHE B 1 123 ? 19.422 13.336 0.827 1 97.69 123 PHE B O 1
ATOM 2891 N N . HIS B 1 124 ? 18.125 14.969 1.634 1 98 124 HIS B N 1
ATOM 2892 C CA . HIS B 1 124 ? 16.859 14.5 1.068 1 98 124 HIS B CA 1
ATOM 2893 C C . HIS B 1 124 ? 16.938 14.43 -0.454 1 98 124 HIS B C 1
ATOM 2895 O O . HIS B 1 124 ? 16.609 13.398 -1.049 1 98 124 HIS B O 1
ATOM 2901 N N . GLY B 1 125 ? 17.391 15.516 -1.08 1 97.31 125 GLY B N 1
ATOM 2902 C CA . GLY B 1 125 ? 17.453 15.57 -2.531 1 97.31 125 GLY B CA 1
ATOM 2903 C C . GLY B 1 125 ? 18.406 14.547 -3.129 1 97.31 125 GLY B C 1
ATOM 2904 O O . GLY B 1 125 ? 18.078 13.867 -4.102 1 97.31 125 GLY B O 1
ATOM 2905 N N . VAL B 1 126 ? 19.547 14.406 -2.57 1 97.88 126 VAL B N 1
ATOM 2906 C CA . VAL B 1 126 ? 20.562 13.5 -3.094 1 97.88 126 VAL B CA 1
ATOM 2907 C C . VAL B 1 126 ? 20.109 12.055 -2.928 1 97.88 126 VAL B C 1
ATOM 2909 O O . VAL B 1 126 ? 20.172 11.266 -3.871 1 97.88 126 VAL B O 1
ATOM 2912 N N . LEU B 1 127 ? 19.656 11.711 -1.769 1 98.5 127 LEU B N 1
ATOM 2913 C CA . LEU B 1 127 ? 19.234 10.336 -1.529 1 98.5 127 LEU B CA 1
ATOM 2914 C C . LEU B 1 127 ? 18.031 9.977 -2.4 1 98.5 127 LEU B C 1
ATOM 2916 O O . LEU B 1 127 ? 17.922 8.852 -2.896 1 98.5 127 LEU B O 1
ATOM 2920 N N . MET B 1 128 ? 17.094 10.945 -2.578 1 98.56 128 MET B N 1
ATOM 2921 C CA . MET B 1 128 ? 15.953 10.688 -3.457 1 98.56 128 MET B CA 1
ATOM 2922 C C . MET B 1 128 ? 16.406 10.508 -4.902 1 98.56 128 MET B C 1
ATOM 2924 O O . MET B 1 128 ? 15.852 9.688 -5.633 1 98.56 128 MET B O 1
ATOM 2928 N N . GLY B 1 129 ? 17.406 11.281 -5.328 1 98 129 GLY B N 1
ATOM 2929 C CA . GLY B 1 129 ? 17.969 11.125 -6.66 1 98 129 GLY B CA 1
ATOM 2930 C C . GLY B 1 129 ? 18.625 9.773 -6.871 1 98 129 GLY B C 1
ATOM 2931 O O . GLY B 1 129 ? 18.406 9.117 -7.891 1 98 129 GLY B O 1
ATOM 2932 N N . VAL B 1 130 ? 19.406 9.336 -5.902 1 98.69 130 VAL B N 1
ATOM 2933 C CA . VAL B 1 130 ? 20.062 8.031 -5.984 1 98.69 130 VAL B CA 1
ATOM 2934 C C . VAL B 1 130 ? 19.016 6.922 -5.973 1 98.69 130 VAL B C 1
ATOM 2936 O O . VAL B 1 130 ? 19.156 5.93 -6.691 1 98.69 130 VAL B O 1
ATOM 2939 N N . ALA B 1 131 ? 17.969 7.055 -5.129 1 98.81 131 ALA B N 1
ATOM 2940 C CA . ALA B 1 131 ? 16.891 6.078 -5.105 1 98.81 131 ALA B CA 1
ATOM 2941 C C . ALA B 1 131 ? 16.219 5.977 -6.469 1 98.81 131 ALA B C 1
ATOM 2943 O O . ALA B 1 131 ? 15.953 4.871 -6.957 1 98.81 131 ALA B O 1
ATOM 2944 N N . ALA B 1 132 ? 15.938 7.129 -7.102 1 98.62 132 ALA B N 1
ATOM 2945 C CA . ALA B 1 132 ? 15.297 7.152 -8.414 1 98.62 132 ALA B CA 1
ATOM 2946 C C . ALA B 1 132 ? 16.156 6.438 -9.453 1 98.62 132 ALA B C 1
ATOM 2948 O O . ALA B 1 132 ? 15.648 5.625 -10.234 1 98.62 132 ALA B O 1
ATOM 2949 N N . LEU B 1 133 ? 17.422 6.703 -9.469 1 98.62 133 LEU B N 1
ATOM 2950 C CA . LEU B 1 133 ? 18.328 6.09 -10.43 1 98.62 133 LEU B CA 1
ATOM 2951 C C . LEU B 1 133 ? 18.469 4.594 -10.172 1 98.62 133 LEU B C 1
ATOM 2953 O O . LEU B 1 133 ? 18.484 3.795 -11.117 1 98.62 133 LEU B O 1
ATOM 2957 N N . THR B 1 134 ? 18.609 4.254 -8.938 1 98.81 134 THR B N 1
ATOM 2958 C CA . THR B 1 134 ? 18.703 2.848 -8.562 1 98.81 134 THR B CA 1
ATOM 2959 C C . THR B 1 134 ? 17.438 2.096 -8.977 1 98.81 134 THR B C 1
ATOM 2961 O O . THR B 1 134 ? 17.516 0.991 -9.516 1 98.81 134 THR B O 1
ATOM 2964 N N . GLY B 1 135 ? 16.266 2.684 -8.648 1 98.69 135 GLY B N 1
ATOM 2965 C CA . GLY B 1 135 ? 15.016 2.09 -9.086 1 98.69 135 GLY B CA 1
ATOM 2966 C C . GLY B 1 135 ? 14.93 1.92 -10.594 1 98.69 135 GLY B C 1
ATOM 2967 O O . GLY B 1 135 ? 14.492 0.875 -11.078 1 98.69 135 GLY B O 1
ATOM 2968 N N . LEU B 1 136 ? 15.328 2.898 -11.305 1 98.62 136 LEU B N 1
ATOM 2969 C CA . LEU B 1 136 ? 15.336 2.836 -12.766 1 98.62 136 LEU B CA 1
ATOM 2970 C C . LEU B 1 136 ? 16.25 1.719 -13.258 1 98.62 136 LEU B C 1
ATOM 2972 O O . LEU B 1 136 ? 15.883 0.953 -14.148 1 98.62 136 LEU B O 1
ATOM 2976 N N . LEU B 1 137 ? 17.406 1.6 -12.695 1 98.56 137 LEU B N 1
ATOM 2977 C CA . LEU B 1 137 ? 18.344 0.543 -13.062 1 98.56 137 LEU B CA 1
ATOM 2978 C C . LEU B 1 137 ? 17.75 -0.832 -12.781 1 98.56 137 LEU B C 1
ATOM 2980 O O . LEU B 1 137 ? 17.953 -1.773 -13.547 1 98.56 137 LEU B O 1
ATOM 2984 N N . GLY B 1 138 ? 17.047 -0.952 -11.648 1 98.62 138 GLY B N 1
ATOM 2985 C CA . GLY B 1 138 ? 16.391 -2.207 -11.336 1 98.62 138 GLY B CA 1
ATOM 2986 C C . GLY B 1 138 ? 15.359 -2.617 -12.375 1 98.62 138 GLY B C 1
ATOM 2987 O O . GLY B 1 138 ? 15.281 -3.793 -12.742 1 98.62 138 GLY B O 1
ATOM 2988 N N . VAL B 1 139 ? 14.594 -1.67 -12.875 1 98.44 139 VAL B N 1
ATOM 2989 C CA . VAL B 1 139 ? 13.57 -1.966 -13.875 1 98.44 139 VAL B CA 1
ATOM 2990 C C . VAL B 1 139 ? 14.242 -2.275 -15.211 1 98.44 139 VAL B C 1
ATOM 2992 O O . VAL B 1 139 ? 13.805 -3.17 -15.938 1 98.44 139 VAL B O 1
ATOM 2995 N N . ILE B 1 140 ? 15.32 -1.59 -15.562 1 98.5 140 ILE B N 1
ATOM 2996 C CA . ILE B 1 140 ? 16.062 -1.88 -16.781 1 98.5 140 ILE B CA 1
ATOM 2997 C C . ILE B 1 140 ? 16.625 -3.295 -16.719 1 98.5 140 ILE B C 1
ATOM 2999 O O . ILE B 1 140 ? 16.594 -4.031 -17.703 1 98.5 140 ILE B O 1
ATOM 3003 N N . ASP B 1 141 ? 17.188 -3.627 -15.57 1 98.25 141 ASP B N 1
ATOM 3004 C CA . ASP B 1 141 ? 17.688 -4.984 -15.383 1 98.25 141 ASP B CA 1
ATOM 3005 C C . ASP B 1 141 ? 16.609 -6.02 -15.703 1 98.25 141 ASP B C 1
ATOM 3007 O O . ASP B 1 141 ? 16.844 -6.953 -16.469 1 98.25 141 ASP B O 1
ATOM 3011 N N . MET B 1 142 ? 15.398 -5.875 -15.125 1 97.19 142 MET B N 1
ATOM 3012 C CA . MET B 1 142 ? 14.32 -6.832 -15.344 1 97.19 142 MET B CA 1
ATOM 3013 C C . MET B 1 142 ? 13.859 -6.816 -16.797 1 97.19 142 MET B C 1
ATOM 3015 O O . MET B 1 142 ? 13.477 -7.855 -17.344 1 97.19 142 MET B O 1
ATOM 3019 N N . TRP B 1 143 ? 13.82 -5.629 -17.422 1 97.5 143 TRP B N 1
ATOM 3020 C CA . TRP B 1 143 ? 13.469 -5.52 -18.828 1 97.5 143 TRP B CA 1
ATOM 3021 C C . TRP B 1 143 ? 14.391 -6.387 -19.688 1 97.5 143 TRP B C 1
ATOM 3023 O O . TRP B 1 143 ? 13.922 -7.141 -20.547 1 97.5 143 TRP B O 1
ATOM 3033 N N . LEU B 1 144 ? 15.641 -6.344 -19.406 1 97.88 144 LEU B N 1
ATOM 3034 C CA . LEU B 1 144 ? 16.641 -7.082 -20.172 1 97.88 144 LEU B CA 1
ATOM 3035 C C . LEU B 1 144 ? 16.562 -8.57 -19.859 1 97.88 144 LEU B C 1
ATOM 3037 O O . LEU B 1 144 ? 16.766 -9.406 -20.75 1 97.88 144 LEU B O 1
ATOM 3041 N N . VAL B 1 145 ? 16.297 -8.906 -18.625 1 95.88 145 VAL B N 1
ATOM 3042 C CA . VAL B 1 145 ? 16.109 -10.305 -18.266 1 95.88 145 VAL B CA 1
ATOM 3043 C C . VAL B 1 145 ? 14.977 -10.906 -19.094 1 95.88 145 VAL B C 1
ATOM 3045 O O . VAL B 1 145 ? 15.102 -12.016 -19.625 1 95.88 145 VAL B O 1
ATOM 3048 N N . HIS B 1 146 ? 13.875 -10.195 -19.25 1 94 146 HIS B N 1
ATOM 3049 C CA . HIS B 1 146 ? 12.742 -10.672 -20.031 1 94 146 HIS B CA 1
ATOM 3050 C C . HIS B 1 146 ? 13.07 -10.727 -21.516 1 94 146 HIS B C 1
ATOM 3052 O O . HIS B 1 146 ? 12.617 -11.633 -22.234 1 94 146 HIS B O 1
ATOM 3058 N N . GLU B 1 147 ? 13.867 -9.812 -21.953 1 96.38 147 GLU B N 1
ATOM 3059 C CA . GLU B 1 147 ? 14.305 -9.82 -23.344 1 96.38 147 GLU B CA 1
ATOM 3060 C C . GLU B 1 147 ? 15.148 -11.055 -23.656 1 96.38 147 GLU B C 1
ATOM 3062 O O . GLU B 1 147 ? 15.016 -11.656 -24.719 1 96.38 147 GLU B O 1
ATOM 3067 N N . ASP B 1 148 ? 15.977 -11.406 -22.797 1 96.19 148 ASP B N 1
ATOM 3068 C CA . ASP B 1 148 ? 16.844 -12.57 -22.953 1 96.19 148 ASP B CA 1
ATOM 3069 C C . ASP B 1 148 ? 16.016 -13.852 -23.047 1 96.19 148 ASP B C 1
ATOM 3071 O O . ASP B 1 148 ? 16.422 -14.812 -23.703 1 96.19 148 ASP B O 1
ATOM 3075 N N . GLY B 1 149 ? 14.922 -13.867 -22.422 1 92.5 149 GLY B N 1
ATOM 3076 C CA . GLY B 1 149 ? 14.07 -15.039 -22.422 1 92.5 149 GLY B CA 1
ATOM 3077 C C . GLY B 1 149 ? 12.867 -14.906 -23.344 1 92.5 149 GLY B C 1
ATOM 3078 O O . GLY B 1 149 ? 11.914 -15.68 -23.25 1 92.5 149 GLY B O 1
ATOM 3079 N N . ALA B 1 150 ? 12.844 -13.969 -24.203 1 92.88 150 ALA B N 1
ATOM 3080 C CA . ALA B 1 150 ? 11.672 -13.562 -24.969 1 92.88 150 ALA B CA 1
ATOM 3081 C C . ALA B 1 150 ? 11.195 -14.695 -25.875 1 92.88 150 ALA B C 1
ATOM 3083 O O . ALA B 1 150 ? 9.992 -14.977 -25.953 1 92.88 150 ALA B O 1
ATOM 3084 N N . ALA B 1 151 ? 12.125 -15.375 -26.531 1 93.5 151 ALA B N 1
ATOM 3085 C CA . ALA B 1 151 ? 11.766 -16.438 -27.453 1 93.5 151 ALA B CA 1
ATOM 3086 C C . ALA B 1 151 ? 11.016 -17.562 -26.75 1 93.5 151 ALA B C 1
ATOM 3088 O O . ALA B 1 151 ? 9.992 -18.047 -27.234 1 93.5 151 ALA B O 1
ATOM 3089 N N . ALA B 1 152 ? 11.484 -17.875 -25.594 1 89.69 152 ALA B N 1
ATOM 3090 C CA . ALA B 1 152 ? 10.852 -18.938 -24.812 1 89.69 152 ALA B CA 1
ATOM 3091 C C . ALA B 1 152 ? 9.469 -18.531 -24.328 1 89.69 152 ALA B C 1
ATOM 3093 O O . ALA B 1 152 ? 8.547 -19.344 -24.297 1 89.69 152 ALA B O 1
ATOM 3094 N N . GLN B 1 153 ? 9.312 -17.344 -23.922 1 85.69 153 GLN B N 1
ATOM 3095 C CA . GLN B 1 153 ? 8.031 -16.844 -23.438 1 85.69 153 GLN B CA 1
ATOM 3096 C C . GLN B 1 153 ? 7.004 -16.766 -24.562 1 85.69 153 GLN B C 1
ATOM 3098 O O . GLN B 1 153 ? 5.855 -17.172 -24.391 1 85.69 153 GLN B O 1
ATOM 3103 N N . VAL B 1 154 ? 7.391 -16.312 -25.688 1 87.44 154 VAL B N 1
ATOM 3104 C CA . VAL B 1 154 ? 6.508 -16.188 -26.844 1 87.44 154 VAL B CA 1
ATOM 3105 C C . VAL B 1 154 ? 6.07 -17.594 -27.297 1 87.44 154 VAL B C 1
ATOM 3107 O O . VAL B 1 154 ? 4.914 -17.797 -27.672 1 87.44 154 VAL B O 1
ATOM 3110 N N . ALA B 1 155 ? 6.957 -18.469 -27.234 1 89.44 155 ALA B N 1
ATOM 3111 C CA . ALA B 1 155 ? 6.652 -19.859 -27.625 1 89.44 155 ALA B CA 1
ATOM 3112 C C . ALA B 1 155 ? 5.555 -20.438 -26.734 1 89.44 155 ALA B C 1
ATOM 3114 O O . ALA B 1 155 ? 4.777 -21.281 -27.172 1 89.44 155 ALA B O 1
ATOM 3115 N N . LYS B 1 156 ? 5.457 -19.906 -25.562 1 84.12 156 LYS B N 1
ATOM 3116 C CA . LYS B 1 156 ? 4.453 -20.391 -24.609 1 84.12 156 LYS B CA 1
ATOM 3117 C C . LYS B 1 156 ? 3.176 -19.562 -24.703 1 84.12 156 LYS B C 1
ATOM 3119 O O . LYS B 1 156 ? 2.219 -19.797 -23.969 1 84.12 156 LYS B O 1
ATOM 3124 N N . GLY B 1 157 ? 3.229 -18.531 -25.562 1 82.06 157 GLY B N 1
ATOM 3125 C CA . GLY B 1 157 ? 2.074 -17.656 -25.719 1 82.06 157 GLY B CA 1
ATOM 3126 C C . GLY B 1 157 ? 1.973 -16.609 -24.641 1 82.06 157 GLY B C 1
ATOM 3127 O O . GLY B 1 157 ? 0.887 -16.094 -24.359 1 82.06 157 GLY B O 1
ATOM 3128 N N . TRP B 1 158 ? 3.127 -16.328 -23.953 1 81.94 158 TRP B N 1
ATOM 3129 C CA . TRP B 1 158 ? 3.137 -15.352 -22.875 1 81.94 158 TRP B CA 1
ATOM 3130 C C . TRP B 1 158 ? 3.609 -13.984 -23.375 1 81.94 158 TRP B C 1
ATOM 3132 O O . TRP B 1 158 ? 4.324 -13.898 -24.375 1 81.94 158 TRP B O 1
ATOM 3142 N N . A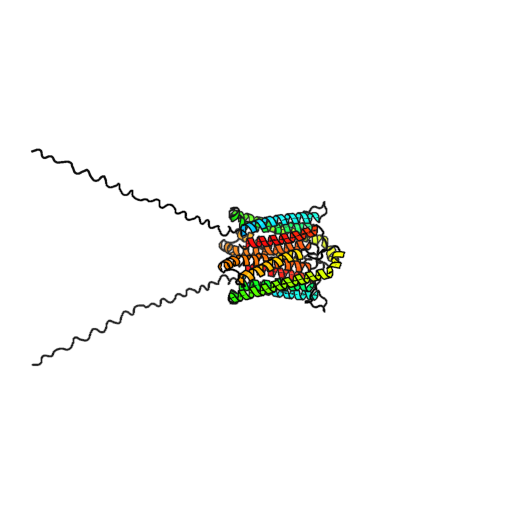LA B 1 159 ? 3.092 -12.977 -22.719 1 86.12 159 ALA B N 1
ATOM 3143 C CA . ALA B 1 159 ? 3.689 -11.664 -22.938 1 86.12 159 ALA B CA 1
ATOM 3144 C C . ALA B 1 159 ? 5.148 -11.641 -22.5 1 86.12 159 ALA B C 1
ATOM 3146 O O . ALA B 1 159 ? 5.52 -12.305 -21.531 1 86.12 159 ALA B O 1
ATOM 3147 N N . VAL B 1 160 ? 5.91 -10.914 -23.219 1 90.5 160 VAL B N 1
ATOM 3148 C CA . VAL B 1 160 ? 7.32 -10.812 -22.844 1 90.5 160 VAL B CA 1
ATOM 3149 C C . VAL B 1 160 ? 7.473 -9.914 -21.625 1 90.5 160 VAL B C 1
ATOM 3151 O O . VAL B 1 160 ? 8.211 -10.25 -20.688 1 90.5 160 VAL B O 1
ATOM 3154 N N . HIS B 1 161 ? 6.781 -8.75 -21.672 1 91.94 161 HIS B N 1
ATOM 3155 C CA . HIS B 1 161 ? 6.828 -7.789 -20.562 1 91.94 161 HIS B CA 1
ATOM 3156 C C . HIS B 1 161 ? 5.457 -7.621 -19.922 1 91.94 161 HIS B C 1
ATOM 3158 O O . HIS B 1 161 ? 4.441 -8.008 -20.5 1 91.94 161 HIS B O 1
ATOM 3164 N N . PHE B 1 162 ? 5.492 -7.117 -18.609 1 90.75 162 PHE B N 1
ATOM 3165 C CA . PHE B 1 162 ? 4.277 -6.789 -17.875 1 90.75 162 PHE B CA 1
ATOM 3166 C C . PHE B 1 162 ? 3.389 -8.023 -17.719 1 90.75 162 PHE B C 1
ATOM 3168 O O . PHE B 1 162 ? 2.182 -7.957 -17.969 1 90.75 162 PHE B O 1
ATOM 3175 N N . GLN B 1 163 ? 4.02 -9.117 -17.391 1 87.06 163 GLN B N 1
ATOM 3176 C CA . GLN B 1 163 ? 3.336 -10.398 -17.266 1 87.06 163 GLN B CA 1
ATOM 3177 C C . GLN B 1 163 ? 2.514 -10.453 -15.977 1 87.06 163 GLN B C 1
ATOM 3179 O O . GLN B 1 163 ? 1.422 -11.023 -15.953 1 87.06 163 GLN B O 1
ATOM 3184 N N . SER B 1 164 ? 3.006 -9.844 -14.961 1 88.38 164 SER B N 1
ATOM 3185 C CA . SER B 1 164 ? 2.396 -10 -13.648 1 88.38 164 SER B CA 1
ATOM 3186 C C . SER B 1 164 ? 1.632 -8.742 -13.242 1 88.38 164 SER B C 1
ATOM 3188 O O . SER B 1 164 ? 1.887 -7.656 -13.773 1 88.38 164 SER B O 1
ATOM 3190 N N . ALA B 1 165 ? 0.667 -8.891 -12.273 1 90.25 165 ALA B N 1
ATOM 3191 C CA . ALA B 1 165 ? -0.002 -7.73 -11.695 1 90.25 165 ALA B CA 1
ATOM 3192 C C . ALA B 1 165 ? 0.996 -6.816 -10.992 1 90.25 165 ALA B C 1
ATOM 3194 O O . ALA B 1 165 ? 0.836 -5.594 -10.992 1 90.25 165 ALA B O 1
ATOM 3195 N N . HIS B 1 166 ? 2.051 -7.398 -10.43 1 94.06 166 HIS B N 1
ATOM 3196 C CA . HIS B 1 166 ? 3.113 -6.617 -9.805 1 94.06 166 HIS B CA 1
ATOM 3197 C C . HIS B 1 166 ? 3.752 -5.656 -10.797 1 94.06 166 HIS B C 1
ATOM 3199 O O . HIS B 1 166 ? 4.004 -4.496 -10.477 1 94.06 166 HIS B O 1
ATOM 3205 N N . SER B 1 167 ? 3.988 -6.168 -12 1 94.38 167 SER B N 1
ATOM 3206 C CA . SER B 1 167 ? 4.668 -5.316 -12.969 1 94.38 167 SER B CA 1
ATOM 3207 C C . SER B 1 167 ? 3.791 -4.141 -13.383 1 94.38 167 SER B C 1
ATOM 3209 O O . SER B 1 167 ? 4.297 -3.049 -13.664 1 94.38 167 SER B O 1
ATOM 3211 N N . TRP B 1 168 ? 2.449 -4.293 -13.398 1 94.44 168 TRP B N 1
ATOM 3212 C CA . TRP B 1 168 ? 1.545 -3.184 -13.688 1 94.44 168 TRP B CA 1
ATOM 3213 C C . TRP B 1 168 ? 1.58 -2.148 -12.562 1 94.44 168 TRP B C 1
ATOM 3215 O O . TRP B 1 168 ? 1.704 -0.948 -12.82 1 94.44 168 TRP B O 1
ATOM 3225 N N . VAL B 1 169 ? 1.517 -2.643 -11.391 1 96.38 169 VAL B N 1
ATOM 3226 C CA . VAL B 1 169 ? 1.572 -1.763 -10.227 1 96.38 169 VAL B CA 1
ATOM 3227 C C . VAL B 1 169 ? 2.943 -1.093 -10.156 1 96.38 169 VAL B C 1
ATOM 3229 O O . VAL B 1 169 ? 3.041 0.104 -9.875 1 96.38 169 VAL B O 1
ATOM 3232 N N . GLY B 1 170 ? 3.936 -1.84 -10.461 1 97.44 170 GLY B N 1
ATOM 3233 C CA . GLY B 1 170 ? 5.305 -1.369 -10.352 1 97.44 170 GLY B CA 1
ATOM 3234 C C . GLY B 1 170 ? 5.625 -0.235 -11.305 1 97.44 170 GLY B C 1
ATOM 3235 O O . GLY B 1 170 ? 6.309 0.723 -10.938 1 97.44 170 GLY B O 1
ATOM 3236 N N . ILE B 1 171 ? 5.172 -0.35 -12.523 1 97.5 171 ILE B N 1
ATOM 3237 C CA . ILE B 1 171 ? 5.516 0.678 -13.492 1 97.5 171 ILE B CA 1
ATOM 3238 C C . ILE B 1 171 ? 4.809 1.983 -13.141 1 97.5 171 ILE B C 1
ATOM 3240 O O . ILE B 1 171 ? 5.352 3.07 -13.352 1 97.5 171 ILE B O 1
ATOM 3244 N N . VAL B 1 172 ? 3.586 1.893 -12.625 1 97.25 172 VAL B N 1
ATOM 3245 C CA . VAL B 1 172 ? 2.879 3.082 -12.156 1 97.25 172 VAL B CA 1
ATOM 3246 C C . VAL B 1 172 ? 3.645 3.719 -11 1 97.25 172 VAL B C 1
ATOM 3248 O O . VAL B 1 172 ? 3.84 4.938 -10.969 1 97.25 172 VAL B O 1
ATOM 3251 N N . ALA B 1 173 ? 4.09 2.916 -10.086 1 98.06 173 ALA B N 1
ATOM 3252 C CA . ALA B 1 173 ? 4.832 3.4 -8.922 1 98.06 173 ALA B CA 1
ATOM 3253 C C . ALA B 1 173 ? 6.125 4.09 -9.352 1 98.06 173 ALA B C 1
ATOM 3255 O O . ALA B 1 173 ? 6.449 5.176 -8.859 1 98.06 173 ALA B O 1
ATOM 3256 N N . LEU B 1 174 ? 6.844 3.453 -10.266 1 98.38 174 LEU B N 1
ATOM 3257 C CA . LEU B 1 174 ? 8.102 4.035 -10.719 1 98.38 174 LEU B CA 1
ATOM 3258 C C . LEU B 1 174 ? 7.859 5.363 -11.43 1 98.38 174 LEU B C 1
ATOM 3260 O O . LEU B 1 174 ? 8.602 6.324 -11.234 1 98.38 174 LEU B O 1
ATOM 3264 N N . ALA B 1 175 ? 6.836 5.414 -12.266 1 98.06 175 ALA B N 1
ATOM 3265 C CA . ALA B 1 175 ? 6.52 6.645 -12.992 1 98.06 175 ALA B CA 1
ATOM 3266 C C . ALA B 1 175 ? 6.215 7.785 -12.023 1 98.06 175 ALA B C 1
ATOM 3268 O O . ALA B 1 175 ? 6.723 8.898 -12.188 1 98.06 175 ALA B O 1
ATOM 3269 N N . LEU B 1 176 ? 5.43 7.516 -11.023 1 97.81 176 LEU B N 1
ATOM 3270 C CA . LEU B 1 176 ? 5.09 8.531 -10.039 1 97.81 176 LEU B CA 1
ATOM 3271 C C . LEU B 1 176 ? 6.328 8.984 -9.273 1 97.81 176 LEU B C 1
ATOM 3273 O O . LEU B 1 176 ? 6.5 10.172 -9 1 97.81 176 LEU B O 1
ATOM 3277 N N . PHE B 1 177 ? 7.176 8.047 -8.938 1 98.44 177 PHE B N 1
ATOM 3278 C CA . PHE B 1 177 ? 8.383 8.375 -8.18 1 98.44 177 PHE B CA 1
ATOM 3279 C C . PHE B 1 177 ? 9.32 9.234 -9.016 1 98.44 177 PHE B C 1
ATOM 3281 O O . PHE B 1 177 ? 9.875 10.219 -8.516 1 98.44 177 PHE B O 1
ATOM 3288 N N . LEU B 1 178 ? 9.477 8.859 -10.273 1 98.06 178 LEU B N 1
ATOM 3289 C CA . LEU B 1 178 ? 10.352 9.625 -11.156 1 98.06 178 LEU B CA 1
ATOM 3290 C C . LEU B 1 178 ? 9.805 11.031 -11.383 1 98.06 178 LEU B C 1
ATOM 3292 O O . LEU B 1 178 ? 10.57 12 -11.422 1 98.06 178 LEU B O 1
ATOM 3296 N N . LEU B 1 179 ? 8.5 11.117 -11.562 1 97.19 179 LEU B N 1
ATOM 3297 C CA . LEU B 1 179 ? 7.879 12.43 -11.719 1 97.19 179 LEU B CA 1
ATOM 3298 C C . LEU B 1 179 ? 8.109 13.297 -10.484 1 97.19 179 LEU B C 1
ATOM 3300 O O . LEU B 1 179 ? 8.445 14.469 -10.602 1 97.19 179 LEU B O 1
ATOM 3304 N N . GLN B 1 180 ? 7.977 12.711 -9.352 1 96.69 180 GLN B N 1
ATOM 3305 C CA . GLN B 1 180 ? 8.195 13.43 -8.102 1 96.69 180 GLN B CA 1
ATOM 3306 C C . GLN B 1 180 ? 9.664 13.812 -7.938 1 96.69 180 GLN B C 1
ATOM 3308 O O . GLN B 1 180 ? 9.977 14.922 -7.508 1 96.69 180 GLN B O 1
ATOM 3313 N N . ALA B 1 181 ? 10.531 12.867 -8.172 1 96.12 181 ALA B N 1
ATOM 3314 C CA . ALA B 1 181 ? 11.961 13.117 -8.008 1 96.12 181 ALA B CA 1
ATOM 3315 C C . ALA B 1 181 ? 12.445 14.195 -8.977 1 96.12 181 ALA B C 1
ATOM 3317 O O . ALA B 1 181 ? 13.164 15.117 -8.578 1 96.12 181 ALA B O 1
ATOM 3318 N N . THR B 1 182 ? 12.07 14.148 -10.219 1 95.31 182 THR B N 1
ATOM 3319 C CA . THR B 1 182 ? 12.516 15.109 -11.219 1 95.31 182 THR B CA 1
ATOM 3320 C C . THR B 1 182 ? 11.828 16.453 -11.016 1 95.31 182 THR B C 1
ATOM 3322 O O . THR B 1 182 ? 12.461 17.516 -11.148 1 95.31 182 THR B O 1
ATOM 3325 N N . GLY B 1 183 ? 10.531 16.453 -10.773 1 94.19 183 GLY B N 1
ATOM 3326 C CA . GLY B 1 183 ? 9.82 17.688 -10.469 1 94.19 183 GLY B CA 1
ATOM 3327 C C . GLY B 1 183 ? 10.375 18.406 -9.25 1 94.19 183 GLY B C 1
ATOM 3328 O O . GLY B 1 183 ? 10.555 19.625 -9.266 1 94.19 183 GLY B O 1
ATOM 3329 N N . GLY B 1 184 ? 10.609 17.594 -8.203 1 94.56 184 GLY B N 1
ATOM 3330 C CA . GLY B 1 184 ? 11.227 18.172 -7.016 1 94.56 184 GLY B CA 1
ATOM 3331 C C . GLY B 1 184 ? 12.602 18.75 -7.277 1 94.56 184 GLY B C 1
ATOM 3332 O O . GLY B 1 184 ? 12.914 19.844 -6.812 1 94.56 184 GLY B O 1
ATOM 3333 N N . ALA B 1 185 ? 13.422 18.078 -8 1 94.31 185 ALA B N 1
ATOM 3334 C CA . ALA B 1 185 ? 14.75 18.578 -8.344 1 94.31 185 ALA B CA 1
ATOM 3335 C C . ALA B 1 185 ? 14.664 19.859 -9.164 1 94.31 185 ALA B C 1
ATOM 3337 O O . ALA B 1 185 ? 15.414 20.797 -8.922 1 94.31 185 ALA B O 1
ATOM 3338 N N . ALA B 1 186 ? 13.781 19.938 -10.062 1 92.5 186 ALA B N 1
ATOM 3339 C CA . ALA B 1 186 ? 13.602 21.109 -10.914 1 92.5 186 ALA B CA 1
ATOM 3340 C C . ALA B 1 186 ? 13.109 22.297 -10.109 1 92.5 186 ALA B C 1
ATOM 3342 O O . ALA B 1 186 ? 13.539 23.438 -10.344 1 92.5 186 ALA B O 1
ATOM 3343 N N . ALA B 1 187 ? 12.312 22.047 -9.125 1 91.75 187 ALA B N 1
ATOM 3344 C CA . ALA B 1 187 ? 11.672 23.125 -8.375 1 91.75 187 ALA B CA 1
ATOM 3345 C C . ALA B 1 187 ? 12.547 23.594 -7.215 1 91.75 187 ALA B C 1
ATOM 3347 O O . ALA B 1 187 ? 12.586 24.781 -6.895 1 91.75 187 ALA B O 1
ATOM 3348 N N . PHE B 1 188 ? 13.258 22.656 -6.68 1 92.06 188 PHE B N 1
ATOM 3349 C CA . PHE B 1 188 ? 13.836 23 -5.387 1 92.06 188 PHE B CA 1
ATOM 3350 C C . PHE B 1 188 ? 15.352 22.891 -5.422 1 92.06 188 PHE B C 1
ATOM 3352 O O . PHE B 1 188 ? 16.047 23.453 -4.574 1 92.06 188 PHE B O 1
ATOM 3359 N N . ALA B 1 189 ? 15.891 22.141 -6.238 1 86.56 189 ALA B N 1
ATOM 3360 C CA . ALA B 1 189 ? 17.344 22 -6.312 1 86.56 189 ALA B CA 1
ATOM 3361 C C . ALA B 1 189 ? 17.938 22.938 -7.363 1 86.56 189 ALA B C 1
ATOM 3363 O O . ALA B 1 189 ? 19.031 23.453 -7.195 1 86.56 189 ALA B O 1
ATOM 3364 N N . LEU B 1 190 ? 17.172 23.141 -8.406 1 82.56 190 LEU B N 1
ATOM 3365 C CA . LEU B 1 190 ? 17.656 23.969 -9.5 1 82.56 190 LEU B CA 1
ATOM 3366 C C . LEU B 1 190 ? 16.938 25.328 -9.508 1 82.56 190 LEU B C 1
ATOM 3368 O O . LEU B 1 190 ? 15.805 25.438 -9.039 1 82.56 190 LEU B O 1
ATOM 3372 N N . PRO B 1 191 ? 17.656 26.359 -9.859 1 80.12 191 PRO B N 1
ATOM 3373 C CA . PRO B 1 191 ? 17.047 27.688 -9.93 1 80.12 191 PRO B CA 1
ATOM 3374 C C . PRO B 1 191 ? 16.141 27.859 -11.141 1 80.12 191 PRO B C 1
ATOM 3376 O O . PRO B 1 191 ? 16.328 28.781 -11.938 1 80.12 191 PRO B O 1
ATOM 3379 N N . LEU B 1 192 ? 15.242 26.953 -11.312 1 83.88 192 LEU B N 1
ATOM 3380 C CA . LEU B 1 192 ? 14.406 26.969 -12.516 1 83.88 192 LEU B CA 1
ATOM 3381 C C . LEU B 1 192 ? 13.055 27.609 -12.227 1 83.88 192 LEU B C 1
ATOM 3383 O O . LEU B 1 192 ? 12.375 28.062 -13.148 1 83.88 192 LEU B O 1
ATOM 3387 N N . VAL B 1 193 ? 12.695 27.625 -10.977 1 83.19 193 VAL B N 1
ATOM 3388 C CA . VAL B 1 193 ? 11.398 28.172 -10.578 1 83.19 193 VAL B CA 1
ATOM 3389 C C . VAL B 1 193 ? 11.594 29.375 -9.656 1 83.19 193 VAL B C 1
ATOM 3391 O O . VAL B 1 193 ? 12.391 29.328 -8.719 1 83.19 193 VAL B O 1
ATOM 3394 N N . PRO B 1 194 ? 10.914 30.438 -10.047 1 86.25 194 PRO B N 1
ATOM 3395 C CA . PRO B 1 194 ? 11.008 31.609 -9.172 1 86.25 194 PRO B CA 1
ATOM 3396 C C . PRO B 1 194 ? 10.586 31.312 -7.734 1 86.25 194 PRO B C 1
ATOM 3398 O O . PRO B 1 194 ? 9.742 30.438 -7.504 1 86.25 194 PRO B O 1
ATOM 3401 N N . PRO B 1 195 ? 11.055 32.094 -6.805 1 81.94 195 PRO B N 1
ATOM 3402 C CA . PRO B 1 195 ? 10.844 31.812 -5.379 1 81.94 195 PRO B CA 1
ATOM 3403 C C . PRO B 1 195 ? 9.359 31.766 -5.004 1 81.94 195 PRO B C 1
ATOM 3405 O O . PRO B 1 195 ? 8.945 30.938 -4.199 1 81.94 195 PRO B O 1
ATOM 3408 N N . ALA B 1 196 ? 8.555 32.688 -5.512 1 84 196 ALA B N 1
ATOM 3409 C CA . ALA B 1 196 ? 7.129 32.75 -5.188 1 84 196 ALA B CA 1
ATOM 3410 C C . ALA B 1 196 ? 6.43 31.453 -5.629 1 84 196 ALA B C 1
ATOM 3412 O O . ALA B 1 196 ? 5.574 30.922 -4.91 1 84 196 ALA B O 1
ATOM 3413 N N . LYS B 1 197 ? 6.844 31.016 -6.727 1 87.19 197 LYS B N 1
ATOM 3414 C CA . LYS B 1 197 ? 6.242 29.797 -7.246 1 87.19 197 LYS B CA 1
ATOM 3415 C C . LYS B 1 197 ? 6.773 28.562 -6.516 1 87.19 197 LYS B C 1
ATOM 3417 O O . LYS B 1 197 ? 6.059 27.578 -6.348 1 87.19 197 LYS B O 1
ATOM 3422 N N . ARG B 1 198 ? 7.941 28.625 -6.016 1 88.44 198 ARG B N 1
ATOM 3423 C CA . ARG B 1 198 ? 8.531 27.516 -5.27 1 88.44 198 ARG B CA 1
ATOM 3424 C C . ARG B 1 198 ? 7.781 27.281 -3.963 1 88.44 198 ARG B C 1
ATOM 3426 O O . ARG B 1 198 ? 7.531 26.125 -3.586 1 88.44 198 ARG B O 1
ATOM 3433 N N . ALA B 1 199 ? 7.469 28.344 -3.338 1 87 199 ALA B N 1
ATOM 3434 C CA . ALA B 1 199 ? 6.746 28.234 -2.074 1 87 199 ALA B CA 1
ATOM 3435 C C . ALA B 1 199 ? 5.383 27.578 -2.277 1 87 199 ALA B C 1
ATOM 3437 O O . ALA B 1 199 ? 4.93 26.797 -1.438 1 87 199 ALA B O 1
ATOM 3438 N N . ALA B 1 200 ? 4.816 27.891 -3.455 1 87.94 200 ALA B N 1
ATOM 3439 C CA . ALA B 1 200 ? 3.492 27.359 -3.754 1 87.94 200 ALA B CA 1
ATOM 3440 C C . ALA B 1 200 ? 3.568 25.875 -4.105 1 87.94 200 ALA B C 1
ATOM 3442 O O . ALA B 1 200 ? 2.578 25.156 -3.98 1 87.94 200 ALA B O 1
ATOM 3443 N N . LEU B 1 201 ? 4.742 25.422 -4.516 1 91.25 201 LEU B N 1
ATOM 3444 C CA . LEU B 1 201 ? 4.898 24.047 -4.98 1 91.25 201 LEU B CA 1
ATOM 3445 C C . LEU B 1 201 ? 5.301 23.125 -3.832 1 91.25 201 LEU B C 1
ATOM 3447 O O . LEU B 1 201 ? 5.234 21.891 -3.959 1 91.25 201 LEU B O 1
ATOM 3451 N N . LEU B 1 202 ? 5.633 23.672 -2.697 1 89.88 202 LEU B N 1
ATOM 3452 C CA . LEU B 1 202 ? 6.152 22.875 -1.587 1 89.88 202 LEU B CA 1
ATOM 3453 C C . LEU B 1 202 ? 5.078 21.953 -1.042 1 89.88 202 LEU B C 1
ATOM 3455 O O . LEU B 1 202 ? 5.32 20.75 -0.869 1 89.88 202 LEU B O 1
ATOM 3459 N N . ALA B 1 203 ? 3.924 22.547 -0.819 1 87.62 203 ALA B N 1
ATOM 3460 C CA . ALA B 1 203 ? 2.854 21.734 -0.234 1 87.62 203 ALA B CA 1
ATOM 3461 C C . ALA B 1 203 ? 2.434 20.609 -1.176 1 87.62 203 ALA B C 1
ATOM 3463 O O . ALA B 1 203 ? 2.395 19.438 -0.78 1 87.62 203 ALA B O 1
ATOM 3464 N N . PRO B 1 204 ? 2.174 20.938 -2.498 1 88.88 204 PRO B N 1
ATOM 3465 C CA . PRO B 1 204 ? 1.861 19.844 -3.426 1 88.88 204 PRO B CA 1
ATOM 3466 C C . PRO B 1 204 ? 2.975 18.812 -3.512 1 88.88 204 PRO B C 1
ATOM 3468 O O . PRO B 1 204 ? 2.699 17.609 -3.605 1 88.88 204 PRO B O 1
ATOM 3471 N N . HIS B 1 205 ? 4.238 19.188 -3.518 1 93.44 205 HIS B N 1
ATOM 3472 C CA . HIS B 1 205 ? 5.367 18.266 -3.566 1 93.44 205 HIS B CA 1
ATOM 3473 C C . HIS B 1 205 ? 5.371 17.344 -2.357 1 93.44 205 HIS B C 1
ATOM 3475 O O . HIS B 1 205 ? 5.578 16.141 -2.496 1 93.44 205 HIS B O 1
ATOM 3481 N N . ARG B 1 206 ? 5.07 17.891 -1.251 1 90.56 206 ARG B N 1
ATOM 3482 C CA . ARG B 1 206 ? 5.066 17.109 -0.023 1 90.56 206 ARG B CA 1
ATOM 3483 C C . ARG B 1 206 ? 3.916 16.109 -0.019 1 90.56 206 ARG B C 1
ATOM 3485 O O . ARG B 1 206 ? 4.102 14.938 0.334 1 90.56 206 ARG B O 1
ATOM 3492 N N . TRP B 1 207 ? 2.822 16.516 -0.434 1 87.62 207 TRP B N 1
ATOM 3493 C CA . TRP B 1 207 ? 1.637 15.664 -0.402 1 87.62 207 TRP B CA 1
ATOM 3494 C C . TRP B 1 207 ? 1.726 14.57 -1.454 1 87.62 207 TRP B C 1
ATOM 3496 O O . TRP B 1 207 ? 1.428 13.406 -1.173 1 87.62 207 TRP B O 1
ATOM 3506 N N . LEU B 1 208 ? 2.107 14.938 -2.57 1 91.38 208 LEU B N 1
ATOM 3507 C CA . LEU B 1 208 ? 2.225 13.961 -3.648 1 91.38 208 LEU B CA 1
ATOM 3508 C C . LEU B 1 208 ? 3.361 12.98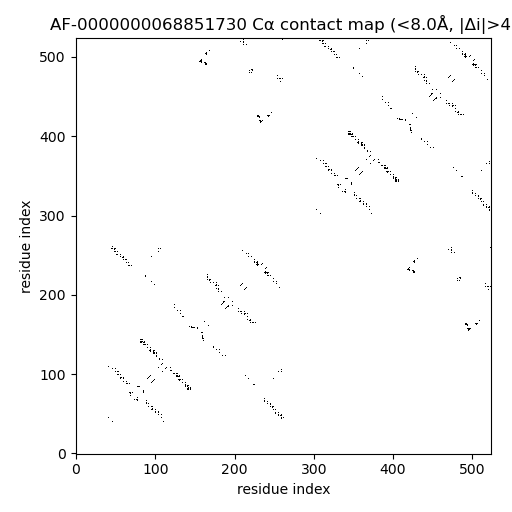4 -3.373 1 91.38 208 LEU B C 1
ATOM 3510 O O . LEU B 1 208 ? 3.26 11.797 -3.707 1 91.38 208 LEU B O 1
ATOM 3514 N N . GLY B 1 209 ? 4.414 13.531 -2.816 1 94.06 209 GLY B N 1
ATOM 3515 C CA . GLY B 1 209 ? 5.523 12.664 -2.453 1 94.06 209 GLY B CA 1
ATOM 3516 C C . GLY B 1 209 ? 5.16 11.648 -1.39 1 94.06 209 GLY B C 1
ATOM 3517 O O . GLY B 1 209 ? 5.504 10.469 -1.506 1 94.06 209 GLY B O 1
ATOM 3518 N N . ALA B 1 210 ? 4.469 12.031 -0.404 1 90.69 210 ALA B N 1
ATOM 3519 C CA . ALA B 1 210 ? 4.121 11.172 0.724 1 90.69 210 ALA B CA 1
ATOM 3520 C C . ALA B 1 210 ? 2.949 10.266 0.376 1 90.69 210 ALA B C 1
ATOM 3522 O O . ALA B 1 210 ? 3.021 9.047 0.566 1 90.69 210 ALA B O 1
ATOM 3523 N N . ALA B 1 211 ? 1.866 10.812 -0.188 1 85.12 211 ALA B N 1
ATOM 3524 C CA . ALA B 1 211 ? 0.602 10.102 -0.346 1 85.12 211 ALA B CA 1
ATOM 3525 C C . ALA B 1 211 ? 0.597 9.273 -1.628 1 85.12 211 ALA B C 1
ATOM 3527 O O . ALA B 1 211 ? -0.154 8.297 -1.744 1 85.12 211 ALA B O 1
ATOM 3528 N N . ALA B 1 212 ? 1.457 9.703 -2.533 1 86.12 212 ALA B N 1
ATOM 3529 C CA . ALA B 1 212 ? 1.363 9.008 -3.816 1 86.12 212 ALA B CA 1
ATOM 3530 C C . ALA B 1 212 ? 2.658 8.266 -4.137 1 86.12 212 ALA B C 1
ATOM 3532 O O . ALA B 1 212 ? 2.711 7.035 -4.074 1 86.12 212 ALA B O 1
ATOM 3533 N N . ALA B 1 213 ? 3.715 9 -4.25 1 91.44 213 ALA B N 1
ATOM 3534 C CA . ALA B 1 213 ? 4.949 8.375 -4.727 1 91.44 213 ALA B CA 1
ATOM 3535 C C . ALA B 1 213 ? 5.461 7.344 -3.725 1 91.44 213 ALA B C 1
ATOM 3537 O O . ALA B 1 213 ? 5.75 6.203 -4.094 1 91.44 213 ALA B O 1
ATOM 3538 N N . GLN B 1 214 ? 5.512 7.703 -2.49 1 95.38 214 GLN B N 1
ATOM 3539 C CA . GLN B 1 214 ? 6.027 6.801 -1.468 1 95.38 214 GLN B CA 1
ATOM 3540 C C . GLN B 1 214 ? 5.09 5.613 -1.26 1 95.38 214 GLN B C 1
ATOM 3542 O O . GLN B 1 214 ? 5.535 4.465 -1.195 1 95.38 214 GLN B O 1
ATOM 3547 N N . GLN B 1 215 ? 3.861 5.844 -1.188 1 95 215 GLN B N 1
ATOM 3548 C CA . GLN B 1 215 ? 2.891 4.777 -0.979 1 95 215 GLN B CA 1
ATOM 3549 C C . GLN B 1 215 ? 2.875 3.809 -2.158 1 95 215 GLN B C 1
ATOM 3551 O O . GLN B 1 215 ? 2.869 2.59 -1.97 1 95 215 GLN B O 1
ATOM 3556 N N . ALA B 1 216 ? 2.852 4.359 -3.299 1 97.88 216 ALA B N 1
ATOM 3557 C CA . ALA B 1 216 ? 2.877 3.51 -4.484 1 97.88 216 ALA B CA 1
ATOM 3558 C C . ALA B 1 216 ? 4.141 2.654 -4.52 1 97.88 216 ALA B C 1
ATOM 3560 O O . ALA B 1 216 ? 4.094 1.483 -4.906 1 97.88 216 ALA B O 1
ATOM 3561 N N . ALA B 1 217 ? 5.23 3.23 -4.156 1 98.38 217 ALA B N 1
ATOM 3562 C CA . ALA B 1 217 ? 6.492 2.498 -4.148 1 98.38 217 ALA B CA 1
ATOM 3563 C C . ALA B 1 217 ? 6.449 1.339 -3.158 1 98.38 217 ALA B C 1
ATOM 3565 O O . ALA B 1 217 ? 6.945 0.247 -3.447 1 98.38 217 ALA B O 1
ATOM 3566 N N . PHE B 1 218 ? 5.887 1.549 -2.023 1 98.38 218 PHE B N 1
ATOM 3567 C CA . PHE B 1 218 ? 5.785 0.483 -1.034 1 98.38 218 PHE B CA 1
ATOM 3568 C C . PHE B 1 218 ? 4.859 -0.624 -1.521 1 98.38 218 PHE B C 1
ATOM 3570 O O . PHE B 1 218 ? 5.141 -1.809 -1.331 1 98.38 218 PHE B O 1
ATOM 3577 N N . VAL B 1 219 ? 3.746 -0.224 -2.121 1 97.81 219 VAL B N 1
ATOM 3578 C CA . VAL B 1 219 ? 2.836 -1.232 -2.656 1 97.81 219 VAL B CA 1
ATOM 3579 C C . VAL B 1 219 ? 3.557 -2.076 -3.705 1 97.81 219 VAL B C 1
ATOM 3581 O O . VAL B 1 219 ? 3.445 -3.305 -3.707 1 97.81 219 VAL B O 1
ATOM 3584 N N . ALA B 1 220 ? 4.266 -1.409 -4.547 1 98 220 ALA B N 1
ATOM 3585 C CA . ALA B 1 220 ? 5.031 -2.125 -5.566 1 98 220 ALA B CA 1
ATOM 3586 C C . ALA B 1 220 ? 6.059 -3.057 -4.93 1 98 220 ALA B C 1
ATOM 3588 O O . ALA B 1 220 ? 6.23 -4.195 -5.371 1 98 220 ALA B O 1
ATOM 3589 N N . LEU B 1 221 ? 6.738 -2.582 -3.926 1 98.19 221 LEU B N 1
ATOM 3590 C CA . LEU B 1 221 ? 7.75 -3.377 -3.24 1 98.19 221 LEU B CA 1
ATOM 3591 C C . LEU B 1 221 ? 7.129 -4.613 -2.598 1 98.19 221 LEU B C 1
ATOM 3593 O O . LEU B 1 221 ? 7.625 -5.727 -2.773 1 98.19 221 LEU B O 1
ATOM 3597 N N . ILE B 1 222 ? 6.059 -4.438 -1.94 1 97.5 222 ILE B N 1
ATOM 3598 C CA . ILE B 1 222 ? 5.41 -5.527 -1.215 1 97.5 222 ILE B CA 1
ATOM 3599 C C . ILE B 1 222 ? 4.824 -6.531 -2.205 1 97.5 222 ILE B C 1
ATOM 3601 O O . ILE B 1 222 ? 4.961 -7.742 -2.021 1 97.5 222 ILE B O 1
ATOM 3605 N N . THR B 1 223 ? 4.215 -6.016 -3.26 1 95.69 223 THR B N 1
ATOM 3606 C CA . THR B 1 223 ? 3.68 -6.934 -4.262 1 95.69 223 THR B CA 1
ATOM 3607 C C . THR B 1 223 ? 4.809 -7.688 -4.961 1 95.69 223 THR B C 1
ATOM 3609 O O . THR B 1 223 ? 4.641 -8.844 -5.348 1 95.69 223 THR B O 1
ATOM 3612 N N . GLY B 1 224 ? 5.926 -7.082 -5.133 1 95.06 224 GLY B N 1
ATOM 3613 C CA . GLY B 1 224 ? 7.078 -7.781 -5.672 1 95.06 224 GLY B CA 1
ATOM 3614 C C . GLY B 1 224 ? 7.586 -8.883 -4.766 1 95.06 224 GLY B C 1
ATOM 3615 O O . GLY B 1 224 ? 7.902 -9.984 -5.23 1 95.06 224 GLY B O 1
ATOM 3616 N N . ILE B 1 225 ? 7.672 -8.617 -3.514 1 94.56 225 ILE B N 1
ATOM 3617 C CA . ILE B 1 225 ? 8.102 -9.609 -2.537 1 94.56 225 ILE B CA 1
ATOM 3618 C C . ILE B 1 225 ? 7.125 -10.781 -2.523 1 94.56 225 ILE B C 1
ATOM 3620 O O . ILE B 1 225 ? 7.531 -11.945 -2.467 1 94.56 225 ILE B O 1
ATOM 3624 N N . LEU B 1 226 ? 5.887 -10.484 -2.656 1 91.44 226 LEU B N 1
ATOM 3625 C CA . LEU B 1 226 ? 4.863 -11.523 -2.699 1 91.44 226 LEU B CA 1
ATOM 3626 C C . LEU B 1 226 ? 5.043 -12.414 -3.924 1 91.44 226 LEU B C 1
ATOM 3628 O O . LEU B 1 226 ? 4.809 -13.625 -3.859 1 91.44 226 LEU B O 1
ATOM 3632 N N . SER B 1 227 ? 5.387 -11.797 -4.969 1 88.56 227 SER B N 1
ATOM 3633 C CA . SER B 1 227 ? 5.582 -12.555 -6.195 1 88.56 227 SER B CA 1
ATOM 3634 C C . SER B 1 227 ? 6.742 -13.539 -6.059 1 88.56 227 SER B C 1
ATOM 3636 O O . SER B 1 227 ? 6.82 -14.523 -6.797 1 88.56 227 SER B O 1
ATOM 3638 N N . LEU B 1 228 ? 7.645 -13.203 -5.102 1 85.75 228 LEU B N 1
ATOM 3639 C CA . LEU B 1 228 ? 8.773 -14.086 -4.832 1 85.75 228 LEU B CA 1
ATOM 3640 C C . LEU B 1 228 ? 8.375 -15.195 -3.859 1 85.75 228 LEU B C 1
ATOM 3642 O O . LEU B 1 228 ? 8.914 -16.312 -3.924 1 85.75 228 LEU B O 1
ATOM 3646 N N . ALA B 1 229 ? 7.344 -14.672 -3.039 1 74.56 229 ALA B N 1
ATOM 3647 C CA . ALA B 1 229 ? 6.922 -15.594 -1.99 1 74.56 229 ALA B CA 1
ATOM 3648 C C . ALA B 1 229 ? 5.984 -16.656 -2.545 1 74.56 229 ALA B C 1
ATOM 3650 O O . ALA B 1 229 ? 5.199 -16.391 -3.455 1 74.56 229 ALA B O 1
ATOM 3651 N N . GLY B 1 230 ? 6.266 -17.875 -2.59 1 64.75 230 GLY B N 1
ATOM 3652 C CA . GLY B 1 230 ? 5.465 -19 -3.068 1 64.75 230 GLY B CA 1
ATOM 3653 C C . GLY B 1 230 ? 4.035 -18.969 -2.555 1 64.75 230 GLY B C 1
ATOM 3654 O O . GLY B 1 230 ? 3.699 -18.156 -1.688 1 64.75 230 GLY B O 1
ATOM 3655 N N . ARG B 1 231 ? 2.873 -19.312 -3.379 1 59.41 231 ARG B N 1
ATOM 3656 C CA . ARG B 1 231 ? 1.443 -19.359 -3.092 1 59.41 231 ARG B CA 1
ATOM 3657 C C . ARG B 1 231 ? 1.148 -20.328 -1.95 1 59.41 231 ARG B C 1
ATOM 3659 O O . ARG B 1 231 ? -0.015 -20.594 -1.636 1 59.41 231 ARG B O 1
ATOM 3666 N N . GLY B 1 232 ? 1.943 -20.656 -1.146 1 54.91 232 GLY B N 1
ATOM 3667 C CA . GLY B 1 232 ? 1.364 -21.453 -0.076 1 54.91 232 GLY B CA 1
ATOM 3668 C C . GLY B 1 232 ? 2.312 -22.5 0.464 1 54.91 232 GLY B C 1
ATOM 3669 O O . GLY B 1 232 ? 2.295 -22.812 1.659 1 54.91 232 GLY B O 1
ATOM 3670 N N . ASP B 1 233 ? 2.633 -23.375 -0.483 1 53.47 233 ASP B N 1
ATOM 3671 C CA . ASP B 1 233 ? 2.865 -24.734 0.003 1 53.47 233 ASP B CA 1
ATOM 3672 C C . ASP B 1 233 ? 4.086 -24.781 0.918 1 53.47 233 ASP B C 1
ATOM 3674 O O . ASP B 1 233 ? 4.238 -25.719 1.706 1 53.47 233 ASP B O 1
ATOM 3678 N N . ASN B 1 234 ? 5.215 -23.859 0.646 1 58.25 234 ASN B N 1
ATOM 3679 C CA . ASN B 1 234 ? 6.398 -24.562 1.124 1 58.25 234 ASN B CA 1
ATOM 3680 C C . ASN B 1 234 ? 7.023 -23.859 2.328 1 58.25 234 ASN B C 1
ATOM 3682 O O . ASN B 1 234 ? 6.887 -22.641 2.482 1 58.25 234 ASN B O 1
ATOM 3686 N N . VAL B 1 235 ? 6.949 -24.5 3.393 1 65.44 235 VAL B N 1
ATOM 3687 C CA . VAL B 1 235 ? 7.68 -24.25 4.629 1 65.44 235 VAL B CA 1
ATOM 3688 C C . VAL B 1 235 ? 9.172 -24.109 4.332 1 65.44 235 VAL B C 1
ATOM 3690 O O . VAL B 1 235 ? 10 -24.188 5.242 1 65.44 235 VAL B O 1
ATOM 3693 N N . LYS B 1 236 ? 9.367 -23.703 2.973 1 76.44 236 LYS B N 1
ATOM 3694 C CA . LYS B 1 236 ? 10.781 -23.484 2.709 1 76.44 236 LYS B CA 1
ATOM 3695 C C . LYS B 1 236 ? 11.281 -22.219 3.408 1 76.44 236 LYS B C 1
ATOM 3697 O O . LYS B 1 236 ? 10.539 -21.234 3.525 1 76.44 236 LYS B O 1
ATOM 3702 N N . GLU B 1 237 ? 12.453 -22.312 3.812 1 82.88 237 GLU B N 1
ATOM 3703 C CA . GLU B 1 237 ? 13.055 -21.234 4.578 1 82.88 237 GLU B CA 1
ATOM 3704 C C . GLU B 1 237 ? 13.008 -19.922 3.801 1 82.88 237 GLU B C 1
ATOM 3706 O O . GLU B 1 237 ? 12.727 -18.859 4.371 1 82.88 237 GLU B O 1
ATOM 3711 N N . SER B 1 238 ? 13.297 -19.938 2.496 1 85.69 238 SER B N 1
ATOM 3712 C CA . SER B 1 238 ? 13.273 -18.719 1.695 1 85.69 238 SER B CA 1
ATOM 3713 C C . SER B 1 238 ? 11.867 -18.141 1.61 1 85.69 238 SER B C 1
ATOM 3715 O O . SER B 1 238 ? 11.688 -16.922 1.633 1 85.69 238 SER B O 1
ATOM 3717 N N . ASP B 1 239 ? 10.906 -18.969 1.566 1 87.75 239 ASP B N 1
ATOM 3718 C CA . ASP B 1 239 ? 9.523 -18.516 1.509 1 87.75 239 ASP B CA 1
ATOM 3719 C C . ASP B 1 239 ? 9.125 -17.781 2.793 1 87.75 239 ASP B C 1
ATOM 3721 O O . ASP B 1 239 ? 8.5 -16.734 2.746 1 87.75 239 ASP B O 1
ATOM 3725 N N . VAL B 1 240 ? 9.516 -18.359 3.918 1 89.12 240 VAL B N 1
ATOM 3726 C CA . VAL B 1 240 ? 9.25 -17.719 5.207 1 89.12 240 VAL B CA 1
ATOM 3727 C C . VAL B 1 240 ? 9.961 -16.375 5.277 1 89.12 240 VAL B C 1
ATOM 3729 O O . VAL B 1 240 ? 9.422 -15.398 5.801 1 89.12 240 VAL B O 1
ATOM 3732 N N . GLY B 1 241 ? 11.188 -16.359 4.723 1 92.62 241 GLY B N 1
ATOM 3733 C CA . GLY B 1 241 ? 11.938 -15.117 4.672 1 92.62 241 GLY B CA 1
ATOM 3734 C C . GLY B 1 241 ? 11.227 -14.023 3.896 1 92.62 241 GLY B C 1
ATOM 3735 O O . GLY B 1 241 ? 11.172 -12.875 4.344 1 92.62 241 GLY B O 1
ATOM 3736 N N . TYR B 1 242 ? 10.656 -14.352 2.727 1 93.62 242 TYR B N 1
ATOM 3737 C CA . TYR B 1 242 ? 9.922 -13.383 1.918 1 93.62 242 TYR B CA 1
ATOM 3738 C C . TYR B 1 242 ? 8.648 -12.93 2.621 1 93.62 242 TYR B C 1
ATOM 3740 O O . TYR B 1 242 ? 8.289 -11.75 2.58 1 93.62 242 TYR B O 1
ATOM 3748 N N . LYS B 1 243 ? 7.965 -13.859 3.299 1 92.88 243 LYS B N 1
ATOM 3749 C CA . LYS B 1 243 ? 6.758 -13.516 4.043 1 92.88 243 LYS B CA 1
ATOM 3750 C C . LYS B 1 243 ? 7.062 -12.523 5.156 1 92.88 243 LYS B C 1
ATOM 3752 O O . LYS B 1 243 ? 6.359 -11.523 5.312 1 92.88 243 LYS B O 1
ATOM 3757 N N . ALA B 1 244 ? 8.117 -12.805 5.863 1 94.94 244 ALA B N 1
ATOM 3758 C CA . ALA B 1 244 ? 8.539 -11.906 6.934 1 94.94 244 ALA B CA 1
ATOM 3759 C C . ALA B 1 244 ? 8.953 -10.547 6.379 1 94.94 244 ALA B C 1
ATOM 3761 O O . ALA B 1 244 ? 8.617 -9.508 6.953 1 94.94 244 ALA B O 1
ATOM 3762 N N . ALA B 1 245 ? 9.656 -10.594 5.242 1 97.12 245 ALA B N 1
ATOM 3763 C CA . ALA B 1 245 ? 10.086 -9.344 4.613 1 97.12 245 ALA B CA 1
ATOM 3764 C C . ALA B 1 245 ? 8.891 -8.508 4.184 1 97.12 245 ALA B C 1
ATOM 3766 O O . ALA B 1 245 ? 8.914 -7.277 4.293 1 97.12 245 ALA B O 1
ATOM 3767 N N . ALA B 1 246 ? 7.852 -9.133 3.703 1 96.62 246 ALA B N 1
ATOM 3768 C CA . ALA B 1 246 ? 6.645 -8.414 3.299 1 96.62 246 ALA B CA 1
ATOM 3769 C C . ALA B 1 246 ? 6 -7.715 4.492 1 96.62 246 ALA B C 1
ATOM 3771 O O . ALA B 1 246 ? 5.551 -6.574 4.379 1 96.62 246 ALA B O 1
ATOM 3772 N N . VAL B 1 247 ? 5.969 -8.359 5.625 1 97.12 247 VAL B N 1
ATOM 3773 C CA . VAL B 1 247 ? 5.391 -7.773 6.828 1 97.12 247 VAL B CA 1
ATOM 3774 C C . VAL B 1 247 ? 6.25 -6.605 7.301 1 97.12 247 VAL B C 1
ATOM 3776 O O . VAL B 1 247 ? 5.73 -5.559 7.699 1 97.12 247 VAL B O 1
ATOM 3779 N N . VAL B 1 248 ? 7.531 -6.773 7.215 1 98.5 248 VAL B N 1
ATOM 3780 C CA . VAL B 1 248 ? 8.438 -5.707 7.629 1 98.5 248 VAL B CA 1
ATOM 3781 C C . VAL B 1 248 ? 8.289 -4.516 6.684 1 98.5 248 VAL B C 1
ATOM 3783 O O . VAL B 1 248 ? 8.32 -3.361 7.121 1 98.5 248 VAL B O 1
ATOM 3786 N N . ALA B 1 249 ? 8.156 -4.793 5.395 1 98.5 249 ALA B N 1
ATOM 3787 C CA . ALA B 1 249 ? 7.934 -3.719 4.434 1 98.5 249 ALA B CA 1
ATOM 3788 C C . ALA B 1 249 ? 6.637 -2.975 4.738 1 98.5 249 ALA B C 1
ATOM 3790 O O . ALA B 1 249 ? 6.574 -1.748 4.633 1 98.5 249 ALA B O 1
ATOM 3791 N N . LEU B 1 250 ? 5.605 -3.709 5.09 1 98.19 250 LEU B N 1
ATOM 3792 C CA . LEU B 1 250 ? 4.352 -3.082 5.496 1 98.19 250 LEU B CA 1
ATOM 3793 C C . LEU B 1 250 ? 4.555 -2.207 6.727 1 98.19 250 LEU B C 1
ATOM 3795 O O . LEU B 1 250 ? 4.102 -1.061 6.762 1 98.19 250 LEU B O 1
ATOM 3799 N N . LEU B 1 251 ? 5.23 -2.711 7.703 1 97.81 251 LEU B N 1
ATOM 3800 C CA . LEU B 1 251 ? 5.488 -1.959 8.93 1 97.81 251 LEU B CA 1
ATOM 3801 C C . LEU B 1 251 ? 6.281 -0.691 8.625 1 97.81 251 LEU B C 1
ATOM 3803 O O . LEU B 1 251 ? 6.012 0.367 9.195 1 97.81 251 LEU B O 1
ATOM 3807 N N . LEU B 1 252 ? 7.281 -0.844 7.789 1 98.5 252 LEU B N 1
ATOM 3808 C CA . LEU B 1 252 ? 8.055 0.313 7.359 1 98.5 252 LEU B CA 1
ATOM 3809 C C . LEU B 1 252 ? 7.156 1.374 6.738 1 98.5 252 LEU B C 1
ATOM 3811 O O . LEU B 1 252 ? 7.273 2.559 7.055 1 98.5 252 LEU B O 1
ATOM 3815 N N . SER B 1 253 ? 6.285 0.929 5.879 1 97.69 253 SER B N 1
ATOM 3816 C CA . SER B 1 253 ? 5.352 1.843 5.227 1 97.69 253 SER B CA 1
ATOM 3817 C C . SER B 1 253 ? 4.469 2.557 6.25 1 97.69 253 SER B C 1
ATOM 3819 O O . SER B 1 253 ? 4.258 3.766 6.156 1 97.69 253 SER B O 1
ATOM 3821 N N . LEU B 1 254 ? 4.012 1.868 7.223 1 96 254 LEU B N 1
ATOM 3822 C CA . LEU B 1 254 ? 3.121 2.426 8.234 1 96 254 LEU B CA 1
ATOM 3823 C C . LEU B 1 254 ? 3.865 3.406 9.133 1 96 254 LEU B C 1
ATOM 3825 O O . LEU B 1 254 ? 3.352 4.48 9.445 1 96 254 LEU B O 1
ATOM 3829 N N . LEU B 1 255 ? 5.027 3.053 9.555 1 96.12 255 LEU B N 1
ATOM 3830 C CA . LEU B 1 255 ? 5.84 3.914 10.406 1 96.12 255 LEU B CA 1
ATOM 3831 C C . LEU B 1 255 ? 6.203 5.207 9.68 1 96.12 255 LEU B C 1
ATOM 3833 O O . LEU B 1 255 ? 6.117 6.293 10.266 1 96.12 255 LEU B O 1
ATOM 3837 N N . LEU B 1 256 ? 6.598 5.051 8.445 1 96.69 256 LEU B N 1
ATOM 3838 C CA . LEU B 1 256 ? 6.918 6.242 7.672 1 96.69 256 LEU B CA 1
ATOM 3839 C C . LEU B 1 256 ? 5.68 7.105 7.461 1 96.69 256 LEU B C 1
ATOM 3841 O O . LEU B 1 256 ? 5.746 8.336 7.555 1 96.69 256 LEU B O 1
ATOM 3845 N N . GLY B 1 257 ? 4.547 6.445 7.137 1 93.25 257 GLY B N 1
ATOM 3846 C CA . GLY B 1 257 ? 3.307 7.191 7 1 93.25 257 GLY B CA 1
ATOM 3847 C C . GLY B 1 257 ? 2.955 7.992 8.242 1 93.25 257 GLY B C 1
ATOM 3848 O O . GLY B 1 257 ? 2.52 9.141 8.141 1 93.25 257 GLY B O 1
ATOM 3849 N N . LEU B 1 258 ? 3.141 7.434 9.375 1 91.06 258 LEU B N 1
ATOM 3850 C CA . LEU B 1 258 ? 2.881 8.109 10.641 1 91.06 258 LEU B CA 1
ATOM 3851 C C . LEU B 1 258 ? 3.826 9.289 10.836 1 91.06 258 LEU B C 1
ATOM 3853 O O . LEU B 1 258 ? 3.416 10.344 11.32 1 91.06 258 LEU B O 1
ATOM 3857 N N . LEU B 1 259 ? 5.035 9.117 10.445 1 92.5 259 LEU B N 1
ATOM 3858 C CA . LEU B 1 259 ? 6.043 10.156 10.594 1 92.5 259 LEU B CA 1
ATOM 3859 C C . LEU B 1 259 ? 5.727 11.344 9.688 1 92.5 259 LEU B C 1
ATOM 3861 O O . LEU B 1 259 ? 5.891 12.5 10.086 1 92.5 259 LEU B O 1
ATOM 3865 N N . LEU B 1 260 ? 5.207 11.086 8.516 1 91.19 260 LEU B N 1
ATOM 3866 C CA . LEU B 1 260 ? 5.02 12.125 7.512 1 91.19 260 LEU B CA 1
ATOM 3867 C C . LEU B 1 260 ? 3.711 12.875 7.738 1 91.19 260 LEU B C 1
ATOM 3869 O O . LEU B 1 260 ? 3.5 13.945 7.176 1 91.19 260 LEU B O 1
ATOM 3873 N N . GLN B 1 261 ? 2.748 12.367 8.5 1 79.5 261 GLN B N 1
ATOM 3874 C CA . GLN B 1 261 ? 1.479 13.031 8.781 1 79.5 261 GLN B CA 1
ATOM 3875 C C . GLN B 1 261 ? 1.61 13.992 9.961 1 79.5 261 GLN B C 1
ATOM 3877 O O . GLN B 1 261 ? 0.72 14.812 10.203 1 79.5 261 GLN B O 1
ATOM 3882 N N . ARG B 1 262 ? 2.617 13.961 10.711 1 67.44 262 ARG B N 1
ATOM 3883 C CA . ARG B 1 262 ? 2.789 14.789 11.898 1 67.44 262 ARG B CA 1
ATOM 3884 C C . ARG B 1 262 ? 3.676 15.992 11.594 1 67.44 262 ARG B C 1
ATOM 3886 O O . ARG B 1 262 ? 4.582 15.914 10.766 1 67.44 262 ARG B O 1
#

pLDDT: mean 82.25, std 24.6, range [21.59, 98.88]

Sequence (524 aa):
MLQDSSPSAQRNLMAEDSSDDVERTSLTAGKIPDVASAGPFKRPGVLISAVGTHVAAVALLAMMWHTLKKALSPEAPLLTWRTFPLHPFLMTLAFGFLSPVAAAAWRSYEHLLGFTHRQVKVFHGVLMGVAALTGLLGVIDMWLVHEDGAAAQVAKGWAVHFQSAHSWVGIVALALFLLQATGGAAAFALPLVPPAKRAALLAPHRWLGAAAAQQAAFVALITGILSLAGRGDNVKESDVGYKAAAVVALLLSLLLGLLLQRMLQDSSPSAQRNLMAEDSSDDVERTSLTAGKIPDVASAGPFKRPGVLISAVGTHVAAVALLAMMWHTLKKALSPEAPLLTWRTFPLHPFLMTLAFGFLSPVAAAAWRSYEHLLGFTHRQVKVFHGVLMGVAALTGLLGVIDMWLVHEDGAAAQVAKGWAVHFQSAHSWVGIVALALFLLQATGGAAAFALPLVPPAKRAALLAPHRWLGAAAAQQAAFVALITGILSLAGRGDNVKESDVGYKAAAVVALLLSLLLGLLLQR

InterPro domains:
  IPR006593 Cytochrome b561/ferric reductase, transmembrane domain [PF03188] (86-225)
  IPR006593 Cytochrome b561/ferric reductase, transmembrane domain [PS50939] (47-262)
  IPR006593 Cytochrome b561/ferric reductase, transmembrane domain [SM00665] (86-225)
  IPR043205 Cytochrome b561/Cytochrome b reductase 1-like [PTHR10106] (53-256)

Foldseek 3Di:
DCPCPDPPDDDDPPDDPPDPPDDPDCPDPPCPPCPVVCPPCVDPLLVCLLVLLQVLLVVLLVLLVVLLCVVDDVPDDQCDFLDDSVLLNLLSCLQSHLQLNLLSLQQPCCPPVVDDNVVSVVSSLVSLVVSLVSNVSSVVRVLSNLVVCVVVQVVVVADSPPRDPLRVLSVQLSVLSVCLSVVCCCLPVDPNDDPVVSVVCVVVSLCSVLVPNSVSSLVSSLVVLVVVQDPDDDPDPSNVSSVVSSVSSVSSSVSSSSNSVD/DDDDPDDPPPDDPPPDPPDPPPDPPCPPPPCPVCVVVCPPCVDPLLVCLLVLLQVLLVVLLVLLVVLLCVVDDVVDDQCDFLDDSNLLNLLSCLQSHLQLNLLSLQQPCCPPVVDDNVVSVVSSLVSLVVSLVSNVSSVVRVLSNLVVCVVVQVVVVADSPPRDPLRVLSVQLSVLSVCLSVVCCCLPVDPNDDPVVSVVCVVVSLCSVLVPNSVSSLVSSLVVLVVVQDPDDDPDPSNVSSVVSSVSSVSSSVSSSSNSVD

Secondary structure (DSSP, 8-state):
-------GGG-GGGGGGG-TT------------------TT--HHHHHHHHHHHHHHHHHHHHHHHHHHHHS-TT--TT-TT-TTHHHHHHIIIIIIIHHHHHHHHHHIIIII---HHHHHHHHHHHHHHHHHHHHHHHHHHHHHHHHTHHHHHHTT--SS--SHHHHHHHHHHHHHHHHHHHHIIIIISTTS-HHHHHHHHHHHHHHIIIIIIHHHHHHHHHHHHHHS-SS----HHHHHHHHHHHHHHHHHHHHHHHHH-/-------GGGGGGG-TT----------------------TT--HHHHHHHHHHHHHHHHHHHHHHHHHHHHS-TT--TT-TT-TTHHHHHHIIIIIIIHHHHHHHHHHIIIII---HHHHHHHHHHHHHHHHHHHHHHHHHHHHHHHHTHHHHHHTT--SS--SHHHHHHHHHHHHHHHHHHHHIIIIISTTS-HHHHHHHHHHHHHHIIIIIIHHHHHHHHHHHHHHS-SS----HHHHHHHHHHHHHHHHHHHHHHHHH-

Radius of gyration: 36.35 Å; Cα contacts (8 Å, |Δi|>4): 627; chains: 2; bounding box: 95×143×97 Å

Solvent-accessible surface area (backbone atoms only — not comparable to full-atom values): 27717 Å² total; per-residue (Å²): 138,80,82,78,82,77,83,74,80,77,68,75,81,70,67,77,78,64,70,82,67,68,84,78,70,79,77,68,78,69,72,63,72,74,67,70,64,67,50,89,76,68,36,71,61,46,56,49,20,47,52,45,26,52,52,34,19,52,50,37,46,52,46,51,54,51,32,53,48,66,72,37,56,91,82,55,70,61,87,41,86,60,38,76,66,28,24,63,50,32,39,32,46,12,54,44,30,35,32,55,48,20,55,45,35,59,72,36,33,45,80,76,69,66,44,52,69,66,57,33,50,50,52,25,52,52,33,35,49,51,16,46,51,38,35,50,51,17,52,50,32,47,52,49,38,32,57,76,44,28,69,64,30,47,74,70,62,20,55,58,67,73,38,28,35,41,46,56,38,31,52,54,17,50,51,43,36,46,51,45,48,51,51,46,40,44,42,70,73,36,96,74,42,59,67,75,58,34,65,67,42,47,62,57,50,50,47,45,39,55,32,34,23,48,47,33,34,45,48,25,51,38,35,47,35,38,72,70,18,54,86,18,54,58,87,40,67,50,34,52,43,30,30,52,41,33,45,40,48,50,49,29,50,29,28,42,37,50,38,70,74,102,141,80,86,78,86,82,84,80,81,76,74,77,82,73,69,83,73,66,76,82,67,68,84,79,69,78,76,66,78,69,70,63,70,75,66,69,62,68,49,88,75,68,37,71,61,46,57,50,20,46,52,46,27,52,51,35,20,52,50,36,46,51,48,51,52,52,32,53,46,65,72,37,57,92,83,56,70,61,85,41,85,61,38,76,66,28,24,63,50,31,38,33,46,13,54,42,29,35,33,54,48,20,56,45,38,59,72,36,33,44,81,75,69,65,45,51,71,66,56,34,51,51,51,25,52,50,33,36,50,51,17,48,52,38,36,49,49,17,52,50,33,48,53,48,39,32,57,74,43,29,70,63,30,47,76,70,62,20,55,59,66,71,36,26,36,41,46,55,37,30,52,54,15,51,51,43,36,47,50,47,49,52,51,46,40,44,43,69,72,37,94,73,42,57,68,75,58,34,64,66,43,46,60,58,50,51,47,44,41,55,32,33,21,49,45,34,34,44,47,26,50,37,34,46,34,40,71,69,17,54,89,19,53,60,84,40,68,52,34,51,43,31,32,52,39,34,43,41,48,50,49,28,50,29,27,42,38,49,38,72,74,102